Protein AF-A0A1V1ZCU8-F1 (afdb_monomer)

Solvent-accessible surface area (backbone atoms only — not comparable to full-atom values): 25500 Å² total; per-residue (Å²): 108,72,67,57,52,52,49,52,50,49,51,50,47,48,60,66,63,53,78,65,82,71,85,70,49,66,68,57,41,48,52,51,21,51,50,25,43,76,69,70,34,34,71,58,16,48,54,38,46,52,52,38,28,66,75,64,76,48,85,49,27,71,58,24,50,52,41,23,57,33,25,49,77,71,65,38,50,72,60,15,49,54,27,48,57,56,22,72,78,34,87,67,57,71,72,58,52,62,52,49,53,53,50,51,55,50,46,53,53,53,55,55,54,54,50,62,69,68,60,76,67,82,82,89,81,69,62,68,62,55,51,50,52,50,49,52,54,50,51,55,49,48,53,51,50,52,51,50,48,52,52,47,53,52,49,49,53,51,50,50,53,48,50,52,49,50,52,51,49,52,52,49,51,52,52,51,52,20,59,75,68,71,40,62,69,45,45,49,50,47,44,69,76,37,78,83,46,88,58,44,66,56,49,43,54,56,52,45,69,67,58,50,39,68,48,78,48,59,73,56,62,76,72,88,61,49,71,51,45,54,55,23,29,32,42,36,37,36,45,59,32,80,49,84,48,61,66,69,45,60,50,65,24,56,50,24,25,34,42,37,42,46,63,53,48,87,46,32,54,58,64,59,64,57,39,52,29,47,49,24,29,36,42,38,38,34,30,28,59,51,62,32,68,38,56,20,56,26,41,47,23,29,35,44,38,22,53,30,38,42,64,50,70,39,69,56,44,31,48,23,54,45,25,28,36,43,36,29,39,74,77,69,66,27,79,60,56,72,48,62,30,58,22,77,43,28,28,34,43,32,37,31,31,34,57,44,61,64,59,58,48,57,29,63,50,26,26,35,42,35,38,30,51,22,50,46,67,36,37,46,65,30,64,31,61,43,26,30,34,43,32,40,35,38,37,67,43,48,69,61,61,47,63,21,61,58,18,61,45,26,28,37,40,35,43,27,66,65,92,81,64,93,82,62,93,71,72,72,58,51,55,70,46,61,71,47,17,74,42,49,42,36,39,37,41,43,48,93,60,90,76,77,51,58,66,56,54,51,49,43,49,74,77,46,63,81,44,44,52,41,38,36,30,81,91,74,78,44,75,45,53,54,80,78,68,79,109

Structure (mmCIF, N/CA/C/O backbone):
data_AF-A0A1V1ZCU8-F1
#
_entry.id   AF-A0A1V1ZCU8-F1
#
loop_
_atom_site.group_PDB
_atom_site.id
_atom_site.type_symbol
_atom_site.label_atom_id
_atom_site.label_alt_id
_atom_site.label_comp_id
_atom_site.label_asym_id
_atom_site.label_entity_id
_atom_site.label_seq_id
_atom_site.pdbx_PDB_ins_code
_atom_site.Cartn_x
_atom_site.Cartn_y
_atom_site.Cartn_z
_atom_site.occupancy
_atom_site.B_iso_or_equiv
_atom_site.auth_seq_id
_atom_site.auth_comp_id
_atom_site.auth_asym_id
_atom_site.auth_atom_id
_atom_site.pdbx_PDB_model_num
ATOM 1 N N . MET A 1 1 ? 45.402 -2.023 39.734 1.00 48.25 1 MET A N 1
ATOM 2 C CA . MET A 1 1 ? 44.274 -2.849 40.241 1.00 48.25 1 MET A CA 1
ATOM 3 C C . MET A 1 1 ? 43.848 -2.516 41.673 1.00 48.25 1 MET A C 1
ATOM 5 O O . MET A 1 1 ? 42.651 -2.371 41.881 1.00 48.25 1 MET A O 1
ATOM 9 N N . LYS A 1 2 ? 44.758 -2.342 42.651 1.00 42.53 2 LYS A N 1
ATOM 10 C CA . LYS A 1 2 ? 44.372 -1.901 44.012 1.00 42.53 2 LYS A CA 1
ATOM 11 C C . LYS A 1 2 ? 43.709 -0.513 44.026 1.00 42.53 2 LYS A C 1
ATOM 13 O O . LYS A 1 2 ? 42.654 -0.372 44.618 1.00 42.53 2 LYS A O 1
ATOM 18 N N . THR A 1 3 ? 44.233 0.451 43.271 1.00 46.66 3 THR A N 1
ATOM 19 C CA . THR A 1 3 ? 43.673 1.812 43.137 1.00 46.66 3 THR A CA 1
ATOM 20 C C . THR A 1 3 ? 42.283 1.858 42.496 1.00 46.66 3 THR A C 1
ATOM 22 O O . THR A 1 3 ? 41.431 2.614 42.945 1.00 46.66 3 THR A O 1
ATOM 25 N N . LEU A 1 4 ? 42.013 1.003 41.504 1.00 43.28 4 LEU A N 1
ATOM 26 C CA . LEU A 1 4 ? 40.700 0.920 40.851 1.00 43.28 4 LEU A CA 1
ATOM 27 C C . LEU A 1 4 ? 39.645 0.271 41.765 1.00 43.28 4 LEU A C 1
ATOM 29 O O . LEU A 1 4 ? 38.499 0.705 41.783 1.00 43.28 4 LEU A O 1
ATOM 33 N N . ARG A 1 5 ? 40.039 -0.720 42.582 1.00 48.47 5 ARG A N 1
ATOM 34 C CA . ARG A 1 5 ? 39.168 -1.293 43.624 1.00 48.47 5 ARG A CA 1
ATOM 35 C C . ARG A 1 5 ? 38.855 -0.281 44.723 1.00 48.47 5 ARG A C 1
ATOM 37 O O . ARG A 1 5 ? 37.707 -0.211 45.138 1.00 48.47 5 ARG A O 1
ATOM 44 N N . THR A 1 6 ? 39.824 0.529 45.149 1.00 52.66 6 THR A N 1
ATOM 45 C CA . THR A 1 6 ? 39.574 1.605 46.122 1.00 52.66 6 THR A CA 1
ATOM 46 C C . THR A 1 6 ? 38.654 2.680 45.545 1.00 52.66 6 THR A C 1
ATOM 48 O O . THR A 1 6 ? 37.779 3.159 46.254 1.00 52.66 6 THR A O 1
ATOM 51 N N . LEU A 1 7 ? 38.784 3.006 44.253 1.00 46.94 7 LEU A N 1
ATOM 52 C CA . LEU A 1 7 ? 37.910 3.963 43.571 1.00 46.94 7 LEU A CA 1
ATOM 53 C C . LEU A 1 7 ? 36.477 3.427 43.416 1.00 46.94 7 LEU A C 1
ATOM 55 O O . LEU A 1 7 ? 35.530 4.153 43.678 1.00 46.94 7 LEU A O 1
ATOM 59 N N . ILE A 1 8 ? 36.303 2.148 43.070 1.00 52.19 8 ILE A N 1
ATOM 60 C CA . ILE A 1 8 ? 34.977 1.515 42.971 1.00 52.19 8 ILE A CA 1
ATOM 61 C C . ILE A 1 8 ? 34.327 1.377 44.354 1.00 52.19 8 ILE A C 1
ATOM 63 O O . ILE A 1 8 ? 33.137 1.637 44.487 1.00 52.19 8 ILE A O 1
ATOM 67 N N . ILE A 1 9 ? 35.091 1.040 45.398 1.00 50.44 9 ILE A N 1
ATOM 68 C CA . ILE A 1 9 ? 34.584 0.991 46.779 1.00 50.44 9 ILE A CA 1
ATOM 69 C C . ILE A 1 9 ? 34.244 2.399 47.283 1.00 50.44 9 ILE A C 1
ATOM 71 O O . ILE A 1 9 ? 33.230 2.555 47.947 1.00 50.44 9 ILE A O 1
ATOM 75 N N . ALA A 1 10 ? 35.015 3.430 46.925 1.00 44.09 10 ALA A N 1
ATOM 76 C CA . ALA A 1 10 ? 34.702 4.820 47.253 1.00 44.09 10 ALA A CA 1
ATOM 77 C C . ALA A 1 10 ? 33.477 5.340 46.485 1.00 44.09 10 ALA A C 1
ATOM 79 O O . ALA A 1 10 ? 32.673 6.055 47.066 1.00 44.09 10 ALA A O 1
ATOM 80 N N . ILE A 1 11 ? 33.288 4.946 45.221 1.00 45.53 11 ILE A N 1
ATOM 81 C CA . ILE A 1 11 ? 32.103 5.289 44.420 1.00 45.53 11 ILE A CA 1
ATOM 82 C C . ILE A 1 11 ? 30.866 4.543 44.933 1.00 45.53 11 ILE A C 1
ATOM 84 O O . ILE A 1 11 ? 29.806 5.147 45.022 1.00 45.53 11 ILE A O 1
ATOM 88 N N . LEU A 1 12 ? 30.990 3.276 45.341 1.00 42.72 12 LEU A N 1
ATOM 89 C CA . LEU A 1 12 ? 29.902 2.515 45.965 1.00 42.72 12 LEU A CA 1
ATOM 90 C C . LEU A 1 12 ? 29.591 3.007 47.383 1.00 42.72 12 LEU A C 1
ATOM 92 O O . LEU A 1 12 ? 28.422 3.063 47.744 1.00 42.72 12 LEU A O 1
ATOM 96 N N . LEU A 1 13 ? 30.595 3.424 48.163 1.00 40.00 13 LEU A N 1
ATOM 97 C CA . LEU A 1 13 ? 30.401 4.101 49.449 1.00 40.00 13 LEU A CA 1
ATOM 98 C C . LEU A 1 13 ? 29.779 5.481 49.254 1.00 40.00 13 LEU A C 1
ATOM 100 O O . LEU A 1 13 ? 28.902 5.829 50.025 1.00 40.00 13 LEU A O 1
ATOM 104 N N . LEU A 1 14 ? 30.149 6.234 48.215 1.00 37.41 14 LEU A N 1
ATOM 105 C CA . LEU A 1 14 ? 29.480 7.484 47.847 1.00 37.41 14 LEU A CA 1
ATOM 106 C C . LEU A 1 14 ? 28.042 7.225 47.393 1.00 37.41 14 LEU A C 1
ATOM 108 O O . LEU A 1 14 ? 27.171 7.984 47.780 1.00 37.41 14 LEU A O 1
ATOM 112 N N . PHE A 1 15 ? 27.758 6.134 46.675 1.00 39.09 15 PHE A N 1
ATOM 113 C CA . PHE A 1 15 ? 26.392 5.739 46.303 1.00 39.09 15 PHE A CA 1
ATOM 114 C C . PHE A 1 15 ? 25.562 5.283 47.519 1.00 39.09 15 PHE A C 1
ATOM 116 O O . PHE A 1 15 ? 24.373 5.579 47.593 1.00 39.09 15 PHE A O 1
ATOM 123 N N . PHE A 1 16 ? 26.187 4.626 48.504 1.00 40.19 16 PHE A N 1
ATOM 124 C CA . PHE A 1 16 ? 25.551 4.222 49.766 1.00 40.19 16 PHE A CA 1
ATOM 125 C C . PHE A 1 16 ? 25.439 5.362 50.794 1.00 40.19 16 PHE A C 1
ATOM 127 O O . PHE A 1 16 ? 24.526 5.342 51.616 1.00 40.19 16 PHE A O 1
ATOM 134 N N . LEU A 1 17 ? 26.323 6.365 50.746 1.00 34.78 17 LEU A N 1
ATOM 135 C CA . LEU A 1 17 ? 26.289 7.568 51.589 1.00 34.78 17 LEU A CA 1
ATOM 136 C C . LEU A 1 17 ? 25.417 8.686 50.983 1.00 34.78 17 LEU A C 1
ATOM 138 O O . LEU A 1 17 ? 24.950 9.537 51.736 1.00 34.78 17 LEU A O 1
ATOM 142 N N . ASN A 1 18 ? 25.116 8.655 49.674 1.00 32.53 18 ASN A N 1
ATOM 143 C CA . ASN A 1 18 ? 24.178 9.578 49.004 1.00 32.53 18 ASN A CA 1
ATOM 144 C C . ASN A 1 18 ? 22.698 9.159 49.062 1.00 32.53 18 ASN A C 1
ATOM 146 O O . ASN A 1 18 ? 21.866 9.758 48.384 1.00 32.53 18 ASN A O 1
ATOM 150 N N . THR A 1 19 ? 22.308 8.194 49.900 1.00 35.16 19 THR A N 1
ATOM 151 C CA . THR A 1 19 ? 20.876 7.942 50.173 1.00 35.16 19 THR A CA 1
ATOM 152 C C . THR A 1 19 ? 20.250 8.973 51.125 1.00 35.16 19 THR A C 1
ATOM 154 O O . THR A 1 19 ? 19.082 8.855 51.493 1.00 35.16 19 THR A O 1
ATOM 157 N N . LYS A 1 20 ? 20.978 10.038 51.484 1.00 42.84 20 LYS A N 1
ATOM 158 C CA . LYS A 1 20 ? 20.415 11.261 52.065 1.00 42.84 20 LYS A CA 1
ATOM 159 C C . LYS A 1 20 ? 20.571 12.420 51.083 1.00 42.84 20 LYS A C 1
ATOM 161 O O . LYS A 1 20 ? 21.692 12.748 50.721 1.00 42.84 20 LYS A O 1
ATOM 166 N N . LEU A 1 21 ? 19.437 13.069 50.790 1.00 39.59 21 LEU A N 1
ATOM 167 C CA . LEU A 1 21 ? 19.237 14.318 50.028 1.00 39.59 21 LEU A CA 1
ATOM 168 C C . LEU A 1 21 ? 18.747 14.164 48.577 1.00 39.59 21 LEU A C 1
ATOM 170 O O . LEU A 1 21 ? 19.238 14.812 47.663 1.00 39.59 21 LEU A O 1
ATOM 174 N N . TYR A 1 22 ? 17.651 13.427 48.401 1.00 36.22 22 TYR A N 1
ATOM 175 C CA . TYR A 1 22 ? 16.497 14.015 47.714 1.00 36.22 22 TYR A CA 1
ATOM 176 C C . TYR A 1 22 ? 15.394 14.200 48.765 1.00 36.22 22 TYR A C 1
ATOM 178 O O . TYR A 1 22 ? 15.212 13.294 49.585 1.00 36.22 22 TYR A O 1
ATOM 186 N N . PRO A 1 23 ? 14.693 15.349 48.828 1.00 48.69 23 PRO A N 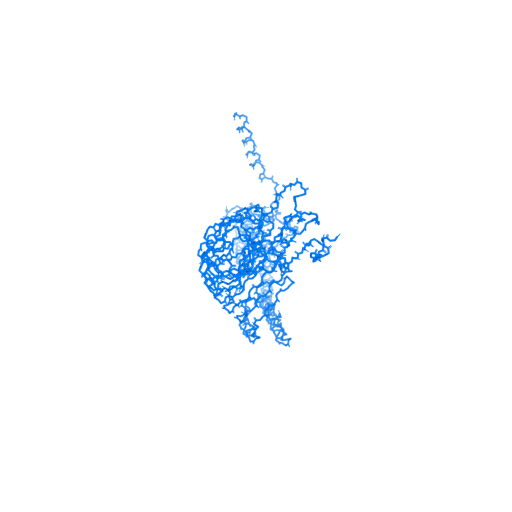1
ATOM 187 C CA . PRO A 1 23 ? 13.541 15.472 49.711 1.00 48.69 23 PRO A CA 1
ATOM 188 C C . PRO A 1 23 ? 12.511 14.430 49.270 1.00 48.69 23 PRO A C 1
ATOM 190 O O . PRO A 1 23 ? 11.980 14.519 48.164 1.00 48.69 23 PRO A O 1
ATOM 193 N N . GLN A 1 24 ? 12.279 13.414 50.107 1.00 56.34 24 GLN A N 1
ATOM 194 C CA . GLN A 1 24 ? 11.232 12.428 49.855 1.00 56.34 24 GLN A CA 1
ATOM 195 C C . GLN A 1 24 ? 9.912 13.175 49.666 1.00 56.34 24 GLN A C 1
ATOM 197 O O . GLN A 1 24 ? 9.559 14.050 50.465 1.00 56.34 24 GLN A O 1
ATOM 202 N N . SER A 1 25 ? 9.191 12.850 48.598 1.00 69.69 25 SER A N 1
ATOM 203 C CA . SER A 1 25 ? 7.888 13.457 48.351 1.00 69.69 25 SER A CA 1
ATOM 204 C C . SER A 1 25 ? 6.936 13.145 49.521 1.00 69.69 25 SER A C 1
ATOM 206 O O . SER A 1 25 ? 7.054 12.084 50.145 1.00 69.69 25 SER A O 1
ATOM 208 N N . PRO A 1 26 ? 5.939 14.003 49.821 1.00 66.94 26 PRO A N 1
ATOM 209 C CA . PRO A 1 26 ? 4.939 13.722 50.859 1.00 66.94 26 PRO A CA 1
ATOM 210 C C . PRO A 1 26 ? 4.273 12.342 50.720 1.00 66.94 26 PRO A C 1
ATOM 212 O O . PRO A 1 26 ? 3.894 11.726 51.714 1.00 66.94 26 PRO A O 1
ATOM 215 N N . LYS A 1 27 ? 4.177 11.828 49.487 1.00 67.25 27 LYS A N 1
ATOM 216 C CA . LYS A 1 27 ? 3.650 10.497 49.172 1.00 67.25 27 LYS A CA 1
ATOM 217 C C . LYS A 1 27 ? 4.596 9.365 49.600 1.00 67.25 27 LYS A C 1
ATOM 219 O O . LYS A 1 27 ? 4.138 8.387 50.179 1.00 67.25 27 LYS A O 1
ATOM 224 N N . GLU A 1 28 ? 5.897 9.488 49.347 1.00 68.81 28 GLU A N 1
ATOM 225 C CA . GLU A 1 28 ? 6.904 8.492 49.757 1.00 68.81 28 GLU A CA 1
ATOM 226 C C . GLU A 1 28 ? 7.077 8.449 51.279 1.00 68.81 28 GLU A C 1
ATOM 228 O O . GLU A 1 28 ? 7.141 7.372 51.878 1.00 68.81 28 GLU A O 1
ATOM 233 N N . LEU A 1 29 ? 7.054 9.620 51.922 1.00 70.19 29 LEU A N 1
ATOM 234 C CA . LEU A 1 29 ? 7.039 9.722 53.380 1.00 70.19 29 LEU A CA 1
ATOM 235 C C . LEU A 1 29 ? 5.791 9.059 53.976 1.00 70.19 29 LEU A C 1
ATOM 237 O O . LEU A 1 29 ? 5.882 8.410 55.016 1.00 70.19 29 LEU A O 1
ATOM 241 N N . PHE A 1 30 ? 4.633 9.168 53.319 1.00 74.31 30 PHE A N 1
ATOM 242 C CA . PHE A 1 30 ? 3.410 8.515 53.787 1.00 74.31 30 PHE A CA 1
ATOM 243 C C . PHE A 1 30 ? 3.493 6.981 53.725 1.00 74.31 30 PHE A C 1
ATOM 245 O O . PHE A 1 30 ? 3.078 6.302 54.670 1.00 74.31 30 PHE A O 1
ATOM 252 N N . TYR A 1 31 ? 4.078 6.418 52.661 1.00 73.25 31 TYR A N 1
ATOM 253 C CA . TYR A 1 31 ? 4.351 4.977 52.606 1.00 73.25 31 TYR A CA 1
ATOM 254 C C . TYR A 1 31 ? 5.304 4.544 53.722 1.00 73.25 31 TYR A C 1
ATOM 256 O O . TYR A 1 31 ? 5.030 3.561 54.407 1.00 73.25 31 TYR A O 1
ATOM 264 N N . THR A 1 32 ? 6.349 5.334 53.974 1.00 80.62 32 THR A N 1
ATOM 265 C CA . THR A 1 32 ? 7.311 5.091 55.059 1.00 80.62 32 THR A CA 1
ATOM 266 C C . THR A 1 32 ? 6.625 5.120 56.431 1.00 80.62 32 THR A C 1
ATOM 268 O O . THR A 1 32 ? 6.824 4.228 57.253 1.00 80.62 32 THR A O 1
ATOM 271 N N . ALA A 1 33 ? 5.746 6.096 56.681 1.00 77.50 33 ALA A N 1
ATOM 272 C CA . ALA A 1 33 ? 4.966 6.181 57.918 1.00 77.50 33 ALA A CA 1
ATOM 273 C C . ALA A 1 33 ? 4.035 4.969 58.107 1.00 77.50 33 ALA A C 1
ATOM 275 O O . ALA A 1 33 ? 3.911 4.436 59.211 1.00 77.50 33 ALA A O 1
ATOM 276 N N . THR A 1 34 ? 3.415 4.498 57.023 1.00 76.69 34 THR A N 1
ATOM 277 C CA . THR A 1 34 ? 2.550 3.310 57.043 1.00 76.69 34 THR A CA 1
ATOM 278 C C . THR A 1 34 ? 3.357 2.039 57.321 1.00 76.69 34 THR A C 1
ATOM 280 O O . THR A 1 34 ? 2.929 1.196 58.107 1.00 76.69 34 THR A O 1
ATOM 283 N N . GLU A 1 35 ? 4.552 1.920 56.743 1.00 83.38 35 GLU A N 1
ATOM 284 C CA . GLU A 1 35 ? 5.478 0.818 57.006 1.00 83.38 35 GLU A CA 1
ATOM 285 C C . GLU A 1 35 ? 5.962 0.821 58.466 1.00 83.38 35 GLU A C 1
ATOM 287 O O . GLU A 1 35 ? 6.034 -0.232 59.104 1.00 83.38 35 GLU A O 1
ATOM 292 N N . HIS A 1 36 ? 6.258 1.994 59.037 1.00 87.88 36 HIS A N 1
ATOM 293 C CA . HIS A 1 36 ? 6.559 2.122 60.464 1.00 87.88 36 HIS A CA 1
ATOM 294 C C . HIS A 1 36 ? 5.403 1.606 61.329 1.00 87.88 36 HIS A C 1
ATOM 296 O O . HIS A 1 36 ? 5.640 0.810 62.239 1.00 87.88 36 HIS A O 1
ATOM 302 N N . TYR A 1 37 ? 4.162 1.995 61.016 1.00 87.00 37 TYR A N 1
ATOM 303 C CA . TYR A 1 37 ? 2.971 1.522 61.724 1.00 87.00 37 TYR A CA 1
ATOM 304 C C . TYR A 1 37 ? 2.803 -0.003 61.627 1.00 87.00 37 TYR A C 1
ATOM 306 O O . TYR A 1 37 ? 2.648 -0.666 62.651 1.00 87.00 37 TYR A O 1
ATOM 314 N N . 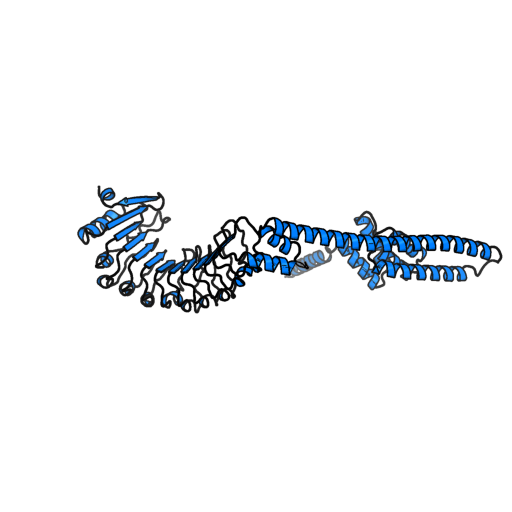GLN A 1 38 ? 2.911 -0.581 60.427 1.00 84.56 38 GLN A N 1
ATOM 315 C CA . GLN A 1 38 ? 2.803 -2.034 60.214 1.00 84.56 38 GLN A CA 1
ATOM 316 C C . GLN A 1 38 ? 3.875 -2.822 60.981 1.00 84.56 38 GLN A C 1
ATOM 318 O O . GLN A 1 38 ? 3.603 -3.899 61.507 1.00 84.56 38 GLN A O 1
ATOM 323 N N . ASN A 1 39 ? 5.074 -2.253 61.110 1.00 87.50 39 ASN A N 1
ATOM 324 C CA . ASN A 1 39 ? 6.177 -2.823 61.882 1.00 87.50 39 ASN A CA 1
ATOM 325 C C . ASN A 1 39 ? 6.119 -2.490 63.386 1.00 87.50 39 ASN A C 1
ATOM 327 O O . ASN A 1 39 ? 7.114 -2.670 64.088 1.00 87.50 39 ASN A O 1
ATOM 331 N N . LYS A 1 40 ? 4.985 -1.981 63.891 1.00 90.62 40 LYS A N 1
ATOM 332 C CA . LYS A 1 40 ? 4.772 -1.584 65.297 1.00 90.62 40 LYS A CA 1
ATOM 333 C C . LYS A 1 40 ? 5.744 -0.511 65.812 1.00 90.62 40 LYS A C 1
ATOM 335 O O . LYS A 1 40 ? 5.931 -0.348 67.016 1.00 90.62 40 LYS A O 1
ATOM 340 N N . ARG A 1 41 ? 6.357 0.260 64.909 1.00 92.94 41 ARG A N 1
ATOM 341 C CA . ARG A 1 41 ? 7.225 1.409 65.213 1.00 92.94 41 ARG A CA 1
ATOM 342 C C . ARG A 1 41 ? 6.398 2.697 65.245 1.00 92.94 41 ARG A C 1
ATOM 344 O O . ARG A 1 41 ? 6.593 3.601 64.437 1.00 92.94 41 ARG A O 1
ATOM 351 N N . TYR A 1 42 ? 5.446 2.777 66.171 1.00 90.75 42 TYR A N 1
ATOM 352 C CA . TYR A 1 42 ? 4.425 3.835 66.193 1.00 90.75 42 TYR A CA 1
ATOM 353 C C . TYR A 1 42 ? 4.995 5.248 66.404 1.00 90.75 42 TYR A C 1
ATOM 355 O O . TYR A 1 42 ? 4.572 6.187 65.734 1.00 90.75 42 TYR A O 1
ATOM 363 N N . ASN A 1 43 ? 6.009 5.397 67.262 1.00 92.56 43 ASN A N 1
ATOM 364 C CA . ASN A 1 43 ? 6.693 6.679 67.469 1.00 92.56 43 ASN A CA 1
ATOM 365 C C . ASN A 1 43 ? 7.432 7.164 66.213 1.00 92.56 43 ASN A C 1
ATOM 367 O O . ASN A 1 43 ? 7.454 8.364 65.937 1.00 92.56 43 ASN A O 1
ATOM 371 N N . ASP A 1 44 ? 8.011 6.245 65.436 1.00 87.38 44 ASP A N 1
ATOM 372 C CA . ASP A 1 44 ? 8.659 6.590 64.169 1.00 87.38 44 ASP A CA 1
ATOM 373 C C . ASP A 1 44 ? 7.607 6.998 63.131 1.00 87.38 44 ASP A C 1
ATOM 375 O O . ASP A 1 44 ? 7.768 8.024 62.480 1.00 87.38 44 ASP A O 1
ATOM 379 N N . ALA A 1 45 ? 6.481 6.275 63.054 1.00 85.62 45 ALA A N 1
ATOM 380 C CA . ALA A 1 45 ? 5.361 6.630 62.183 1.00 85.62 45 ALA A CA 1
ATOM 381 C C . ALA A 1 45 ? 4.834 8.048 62.470 1.00 85.62 45 ALA A C 1
ATOM 383 O O . ALA A 1 45 ? 4.657 8.834 61.540 1.00 85.62 45 ALA A O 1
ATOM 384 N N . ILE A 1 46 ? 4.642 8.407 63.746 1.00 92.88 46 ILE A N 1
ATOM 385 C CA . ILE A 1 46 ? 4.192 9.747 64.161 1.00 92.88 46 ILE A CA 1
ATOM 386 C C . ILE A 1 46 ? 5.218 10.824 63.774 1.00 92.88 46 ILE A C 1
ATOM 388 O O . ILE A 1 46 ? 4.835 11.863 63.236 1.00 92.88 46 ILE A O 1
ATOM 392 N N . LYS A 1 47 ? 6.521 10.584 63.981 1.00 93.12 47 LYS A N 1
ATOM 393 C CA . LYS A 1 47 ? 7.587 11.521 63.567 1.00 93.12 47 LYS A CA 1
ATOM 394 C C . LYS A 1 47 ? 7.615 11.729 62.053 1.00 93.12 47 LYS A C 1
ATOM 396 O O . LYS A 1 47 ? 7.782 12.858 61.585 1.00 93.12 47 LYS A O 1
ATOM 401 N N . THR A 1 48 ? 7.428 10.660 61.282 1.00 83.81 48 THR A N 1
ATOM 402 C CA . THR A 1 48 ? 7.339 10.747 59.823 1.00 83.81 48 THR A CA 1
ATOM 403 C C . THR A 1 48 ? 6.093 11.525 59.400 1.00 83.81 48 THR A C 1
ATOM 405 O O . THR A 1 48 ? 6.203 12.397 58.544 1.00 83.81 48 THR A O 1
ATOM 408 N N . VAL A 1 49 ? 4.937 11.313 60.043 1.00 85.31 49 VAL A N 1
ATOM 409 C CA . VAL A 1 49 ? 3.722 12.115 59.797 1.00 85.31 49 VAL A CA 1
ATOM 410 C C . VAL A 1 49 ? 3.949 13.597 60.100 1.00 85.31 49 VAL A C 1
ATOM 412 O O . VAL A 1 49 ? 3.623 14.429 59.259 1.00 85.31 49 VAL A O 1
ATOM 415 N N . ALA A 1 50 ? 4.585 13.945 61.221 1.00 88.19 50 ALA A N 1
ATOM 416 C CA . ALA A 1 50 ? 4.908 15.339 61.544 1.00 88.19 50 ALA A CA 1
ATOM 417 C C . ALA A 1 50 ? 5.836 15.986 60.496 1.00 88.19 50 ALA A C 1
ATOM 419 O O . ALA A 1 50 ? 5.696 17.163 60.165 1.00 88.19 50 ALA A O 1
ATOM 420 N N . THR A 1 51 ? 6.749 15.200 59.913 1.00 84.94 51 THR A N 1
ATOM 421 C CA . THR A 1 51 ? 7.606 15.647 58.803 1.00 84.94 51 THR A CA 1
ATOM 422 C C . THR A 1 51 ? 6.779 15.924 57.539 1.00 84.94 51 THR A C 1
ATOM 424 O O . THR A 1 51 ? 7.003 16.924 56.860 1.00 84.94 51 THR A O 1
ATOM 427 N N . ILE A 1 52 ? 5.777 15.088 57.241 1.00 76.75 52 ILE A N 1
ATOM 428 C CA . ILE A 1 52 ? 4.839 15.308 56.126 1.00 76.75 52 ILE A CA 1
ATOM 429 C C . ILE A 1 52 ? 4.013 16.578 56.352 1.00 76.75 52 ILE A C 1
ATOM 431 O O . ILE A 1 52 ? 3.873 17.382 55.434 1.00 76.75 52 ILE A O 1
ATOM 435 N N . GLU A 1 53 ? 3.485 16.779 57.558 1.00 83.75 53 GLU A N 1
ATOM 436 C CA . GLU A 1 53 ? 2.690 17.963 57.909 1.00 83.75 53 GLU A CA 1
ATOM 437 C C . GLU A 1 53 ? 3.521 19.246 57.803 1.00 83.75 53 GLU A C 1
ATOM 439 O O . GLU A 1 53 ? 3.047 20.230 57.239 1.00 83.75 53 GLU A O 1
ATOM 444 N N . SER A 1 54 ? 4.785 19.214 58.243 1.00 81.44 54 SER A N 1
ATOM 445 C CA . SER A 1 54 ? 5.728 20.323 58.063 1.00 81.44 54 SER A CA 1
ATOM 446 C C . SER A 1 54 ? 5.988 20.628 56.585 1.00 81.44 54 SER A C 1
ATOM 448 O O . SER A 1 54 ? 6.108 21.795 56.221 1.00 81.44 54 SER A O 1
ATOM 450 N N . ASN A 1 55 ? 6.053 19.604 55.726 1.00 76.88 55 ASN A N 1
ATOM 451 C CA . ASN A 1 55 ? 6.241 19.785 54.284 1.00 76.88 55 ASN A CA 1
ATOM 452 C C . ASN A 1 55 ? 4.979 20.319 53.585 1.00 76.88 55 ASN A C 1
ATOM 454 O O . ASN A 1 55 ? 5.083 21.021 52.581 1.00 76.88 55 ASN A O 1
ATOM 458 N N . LEU A 1 56 ? 3.788 19.977 54.086 1.00 70.06 56 LEU A N 1
ATOM 459 C CA . LEU A 1 56 ? 2.501 20.385 53.510 1.00 70.06 56 LEU A CA 1
ATOM 460 C C . LEU A 1 56 ? 1.946 21.690 54.105 1.00 70.06 56 LEU A C 1
ATOM 462 O O . LEU A 1 56 ? 1.009 22.256 53.541 1.00 70.06 56 LEU A O 1
ATOM 466 N N . GLY A 1 57 ? 2.466 22.140 55.250 1.00 73.50 57 GLY A N 1
ATOM 467 C CA . GLY A 1 57 ? 1.965 23.291 56.009 1.00 73.50 57 GLY A CA 1
ATOM 468 C C . GLY A 1 57 ? 0.593 23.078 56.667 1.00 73.50 57 GLY A C 1
ATOM 469 O O . GLY A 1 57 ? 0.024 24.022 57.209 1.00 73.50 57 GLY A O 1
ATOM 470 N N . ARG A 1 58 ? 0.033 21.864 56.596 1.00 72.00 58 ARG A N 1
ATOM 471 C CA . ARG A 1 58 ? -1.277 21.489 57.154 1.00 72.00 58 ARG A CA 1
ATOM 472 C C . ARG A 1 58 ? -1.406 19.972 57.305 1.00 72.00 58 ARG A C 1
ATOM 474 O O . ARG A 1 58 ? -0.689 19.226 56.636 1.00 72.00 58 ARG A O 1
ATOM 481 N N . SER A 1 59 ? -2.377 19.530 58.106 1.00 83.19 59 SER A N 1
ATOM 482 C CA . SER A 1 59 ? -2.785 18.121 58.172 1.00 83.19 59 SER A CA 1
ATOM 483 C C . SER A 1 59 ? -3.939 17.799 57.208 1.00 83.19 59 SER A C 1
ATOM 485 O O . SER A 1 59 ? -4.400 18.653 56.445 1.00 83.19 59 SER A O 1
ATOM 487 N N . ASN A 1 60 ? -4.366 16.536 57.193 1.00 76.94 60 ASN A N 1
ATOM 488 C CA . ASN A 1 60 ? -5.535 16.045 56.466 1.00 76.94 60 ASN A CA 1
ATOM 489 C C . ASN A 1 60 ? -6.076 14.748 57.097 1.00 76.94 60 ASN A C 1
ATOM 491 O O . ASN A 1 60 ? -5.423 14.133 57.940 1.00 76.94 60 ASN A O 1
ATOM 495 N N . ALA A 1 61 ? -7.237 14.287 56.617 1.00 70.00 61 ALA A N 1
ATOM 496 C CA . ALA A 1 61 ? -7.900 13.075 57.105 1.00 70.00 61 ALA A CA 1
ATOM 497 C C . ALA A 1 61 ? -6.998 11.827 57.116 1.00 70.00 61 ALA A C 1
ATOM 499 O O . ALA A 1 61 ? -7.079 11.010 58.023 1.00 70.00 61 ALA A O 1
ATOM 500 N N . VAL A 1 62 ? -6.126 11.653 56.124 1.00 76.88 62 VAL A N 1
ATOM 501 C CA . VAL A 1 62 ? -5.292 10.448 56.014 1.00 76.88 62 VAL A CA 1
ATOM 502 C C . VAL A 1 62 ? -4.172 10.447 57.059 1.00 76.88 62 VAL A C 1
ATOM 504 O O . VAL A 1 62 ? -3.861 9.405 57.637 1.00 76.88 62 VAL A O 1
ATOM 507 N N . LEU A 1 63 ? -3.595 11.618 57.333 1.00 83.25 63 LEU A N 1
ATOM 508 C CA . LEU A 1 63 ? -2.546 11.786 58.338 1.00 83.25 63 LEU A CA 1
ATOM 509 C C . LEU A 1 63 ? -3.107 11.673 59.759 1.00 83.25 63 LEU A C 1
ATOM 511 O O . LEU A 1 63 ? -2.538 10.954 60.580 1.00 83.25 63 LEU A O 1
ATOM 515 N N . GLU A 1 64 ? -4.249 12.310 60.035 1.00 86.94 64 GLU A N 1
ATOM 516 C CA . GLU A 1 64 ? -4.922 12.196 61.334 1.00 86.94 64 GLU A CA 1
ATOM 517 C C . GLU A 1 64 ? -5.389 10.763 61.615 1.00 86.94 64 GLU A C 1
ATOM 519 O O . GLU A 1 64 ? -5.169 10.253 62.710 1.00 86.94 64 GLU A O 1
ATOM 524 N N . TYR A 1 65 ? -5.926 10.064 60.609 1.00 83.38 65 TYR A N 1
ATOM 525 C CA . TYR A 1 65 ? -6.306 8.652 60.718 1.00 83.38 65 TYR A CA 1
ATOM 526 C C . TYR A 1 65 ? -5.133 7.769 61.164 1.00 83.38 65 TYR A C 1
ATOM 528 O O . TYR A 1 65 ? -5.282 6.936 62.059 1.00 83.38 65 TYR A O 1
ATOM 536 N N . LEU A 1 66 ? -3.943 7.961 60.581 1.00 82.69 66 LEU A N 1
ATOM 537 C CA . LEU A 1 66 ? -2.763 7.192 60.974 1.00 82.69 66 LEU A CA 1
ATOM 538 C C . LEU A 1 66 ? -2.300 7.558 62.393 1.00 82.69 66 LEU A C 1
ATOM 540 O O . LEU A 1 66 ? -1.947 6.665 63.163 1.00 82.69 66 LEU A O 1
ATOM 544 N N . LYS A 1 67 ? -2.358 8.844 62.771 1.00 91.62 67 LYS A N 1
ATOM 545 C CA . LYS A 1 67 ? -2.026 9.300 64.131 1.00 91.62 67 LYS A CA 1
ATOM 546 C C . LYS A 1 67 ? -2.950 8.698 65.186 1.00 91.62 67 LYS A C 1
ATOM 548 O O . LYS A 1 67 ? -2.440 8.210 66.190 1.00 91.62 67 LYS A O 1
ATOM 553 N N . VAL A 1 68 ? -4.265 8.642 64.948 1.00 88.88 68 VAL A N 1
ATOM 554 C CA . VAL A 1 68 ? -5.216 7.983 65.867 1.00 88.88 68 VAL A CA 1
ATOM 555 C C . VAL A 1 68 ? -4.797 6.540 66.128 1.00 88.88 68 VAL A C 1
ATOM 557 O O . VAL A 1 68 ? -4.684 6.129 67.282 1.00 88.88 68 VAL A O 1
ATOM 560 N N . LYS A 1 69 ? -4.503 5.784 65.064 1.00 92.88 69 LYS A N 1
ATOM 561 C CA . LYS A 1 69 ? -4.101 4.376 65.174 1.00 92.88 69 LYS A CA 1
ATOM 562 C C . LYS A 1 69 ? -2.780 4.219 65.929 1.00 92.88 69 LYS A C 1
ATOM 564 O O . LYS A 1 69 ? -2.684 3.353 66.791 1.00 92.88 69 LYS A O 1
ATOM 569 N N . CYS A 1 70 ? -1.783 5.060 65.652 1.00 91.62 70 CYS A N 1
ATOM 570 C CA . CYS A 1 70 ? -0.502 5.037 66.362 1.00 91.62 70 CYS A CA 1
ATOM 571 C C . CYS A 1 70 ? -0.650 5.378 67.853 1.00 91.62 70 CYS A C 1
ATOM 573 O O . CYS A 1 70 ? -0.153 4.638 68.698 1.00 91.62 70 CYS A O 1
ATOM 575 N N . TYR A 1 71 ? -1.334 6.477 68.187 1.00 93.81 71 TYR A N 1
ATOM 576 C CA . TYR A 1 71 ? -1.507 6.908 69.577 1.00 93.81 71 TYR A CA 1
ATOM 577 C C . TYR A 1 71 ? -2.334 5.918 70.393 1.00 93.81 71 TYR A C 1
ATOM 579 O O . TYR A 1 71 ? -2.039 5.693 71.565 1.00 93.81 71 TYR A O 1
ATOM 587 N N . PHE A 1 72 ? -3.334 5.289 69.773 1.00 91.06 72 PHE A N 1
ATOM 588 C CA . PHE A 1 72 ? -4.121 4.249 70.422 1.00 91.06 72 PHE A CA 1
ATOM 589 C C . PHE A 1 72 ? -3.255 3.047 70.827 1.00 91.06 72 PHE A C 1
ATOM 591 O O . PHE A 1 72 ? -3.310 2.606 71.972 1.00 91.06 72 PHE A O 1
ATOM 598 N N . GLU A 1 73 ? -2.402 2.560 69.923 1.00 92.06 73 GLU A N 1
ATOM 599 C CA . GLU A 1 73 ? -1.483 1.447 70.198 1.00 92.06 73 GLU A CA 1
ATOM 600 C C . GLU A 1 73 ? -0.421 1.797 71.256 1.00 92.06 73 GLU A C 1
ATOM 602 O O . GLU A 1 73 ? -0.004 0.943 72.039 1.00 92.06 73 GLU A O 1
ATOM 607 N N . LEU A 1 74 ? -0.018 3.070 71.323 1.00 91.00 74 LEU A N 1
ATOM 608 C CA . LEU A 1 74 ? 0.867 3.603 72.365 1.00 91.00 74 LEU A CA 1
ATOM 609 C C . LEU A 1 74 ? 0.159 3.841 73.711 1.00 91.00 74 LEU A C 1
ATOM 611 O O . LEU A 1 74 ? 0.823 4.179 74.688 1.00 91.00 74 LEU A O 1
ATOM 615 N N . LYS A 1 75 ? -1.167 3.650 73.783 1.00 90.19 75 LYS A N 1
ATOM 616 C CA . LYS A 1 75 ? -2.021 3.991 74.938 1.00 90.19 75 LYS A CA 1
ATOM 617 C C . LYS A 1 75 ? -2.000 5.481 75.307 1.00 90.19 75 LYS A C 1
ATOM 619 O O . LYS A 1 75 ? -2.337 5.860 76.427 1.00 90.19 75 LYS A O 1
ATOM 624 N N . GLU A 1 76 ? -1.655 6.347 74.357 1.00 89.06 76 GLU A N 1
ATOM 625 C CA . GLU A 1 76 ? -1.695 7.805 74.495 1.00 89.06 76 GLU A CA 1
ATOM 626 C C . GLU A 1 76 ? -3.096 8.331 74.142 1.00 89.06 76 GLU A C 1
ATOM 628 O O . GLU A 1 76 ? -3.305 9.046 73.161 1.00 89.06 76 GLU A O 1
ATOM 633 N N . PHE A 1 77 ? -4.097 7.949 74.937 1.00 85.50 77 PHE A N 1
ATOM 634 C CA . PHE A 1 77 ? -5.512 8.159 74.608 1.00 85.50 77 PHE A CA 1
ATOM 635 C C . PHE A 1 77 ? -5.932 9.635 74.495 1.00 85.50 77 PHE A C 1
ATOM 637 O O . PHE A 1 77 ? -6.881 9.948 73.779 1.00 85.50 77 PHE A O 1
ATOM 644 N N . ASP A 1 78 ? -5.242 10.559 75.170 1.00 82.56 78 ASP A N 1
ATOM 645 C CA . ASP A 1 78 ? -5.474 12.004 75.017 1.00 82.56 78 ASP A CA 1
ATOM 646 C C . ASP A 1 78 ? -5.000 12.529 73.657 1.00 82.56 78 ASP A C 1
ATOM 648 O O . ASP A 1 78 ? -5.667 13.364 73.046 1.00 82.56 78 ASP A O 1
ATOM 652 N N . MET A 1 79 ? -3.877 12.015 73.153 1.00 85.75 79 MET A N 1
ATOM 653 C CA . MET A 1 79 ? -3.355 12.371 71.832 1.00 85.75 79 MET A CA 1
ATOM 654 C C . MET A 1 79 ? -4.172 11.704 70.723 1.00 85.75 79 MET A C 1
ATOM 656 O O . MET A 1 79 ? -4.486 12.347 69.722 1.00 85.75 79 MET A O 1
ATOM 660 N N . ALA A 1 80 ? -4.604 10.457 70.941 1.00 85.25 80 ALA A N 1
ATOM 661 C CA . ALA A 1 80 ? -5.512 9.755 70.039 1.00 85.25 80 ALA A CA 1
ATOM 662 C C . ALA A 1 80 ? -6.851 10.497 69.890 1.00 85.25 80 ALA A C 1
ATOM 664 O O . ALA A 1 80 ? -7.324 10.667 68.772 1.00 85.25 80 ALA A O 1
ATOM 665 N N . GLU A 1 81 ? -7.436 10.994 70.987 1.00 81.38 81 GLU A N 1
ATOM 666 C CA . GLU A 1 81 ? -8.686 11.766 70.947 1.00 81.38 81 GLU A CA 1
ATOM 667 C C . GLU A 1 81 ? -8.525 13.101 70.207 1.00 81.38 81 GLU A C 1
ATOM 669 O O . GLU A 1 81 ? -9.372 13.445 69.386 1.00 81.38 81 GLU A O 1
ATOM 674 N N . LYS A 1 82 ? -7.425 13.832 70.432 1.00 85.94 82 LYS A N 1
ATOM 675 C CA . LYS A 1 82 ? -7.148 15.082 69.702 1.00 85.94 82 LYS A CA 1
ATOM 676 C C . LYS A 1 82 ? -7.029 14.853 68.196 1.00 85.94 82 LYS A C 1
ATOM 678 O O . LYS A 1 82 ? -7.643 15.580 67.420 1.00 85.94 82 LYS A O 1
ATOM 683 N N . SER A 1 83 ? -6.283 13.828 67.782 1.00 85.00 83 SER A N 1
ATOM 684 C CA . SER A 1 83 ? -6.181 13.467 66.363 1.00 85.00 83 SER A CA 1
ATOM 685 C C . SER A 1 83 ? -7.503 12.963 65.789 1.00 85.00 83 SER A C 1
ATOM 687 O O . SER A 1 83 ? -7.816 13.230 64.634 1.00 85.00 83 SER A O 1
ATOM 689 N N . LEU A 1 84 ? -8.324 12.289 66.594 1.00 76.38 84 LEU A N 1
ATOM 690 C CA . LEU A 1 84 ? -9.647 11.833 66.181 1.00 76.38 84 LEU A CA 1
ATOM 691 C C . LEU A 1 84 ? -10.607 13.011 65.960 1.00 76.38 84 LEU A C 1
ATOM 693 O O . LEU A 1 84 ? -11.343 13.019 64.978 1.00 76.38 84 LEU A O 1
ATOM 697 N N . GLN A 1 85 ? -10.577 14.027 66.826 1.00 72.81 85 GLN A N 1
ATOM 698 C CA . GLN A 1 85 ? -11.341 15.263 66.632 1.00 72.81 85 GLN A CA 1
ATOM 699 C C . GLN A 1 85 ? -10.902 15.980 65.350 1.00 72.81 85 GLN A C 1
ATOM 701 O O . GLN A 1 85 ? -11.747 16.295 64.514 1.00 72.81 85 GLN A O 1
ATOM 706 N N . ALA A 1 86 ? -9.590 16.141 65.146 1.00 73.38 86 ALA A N 1
ATOM 707 C CA . ALA A 1 86 ? -9.038 16.746 63.936 1.00 73.38 86 ALA A CA 1
ATOM 708 C C . ALA A 1 86 ? -9.389 15.951 62.663 1.00 73.38 86 ALA A C 1
ATOM 710 O O . ALA A 1 86 ? -9.711 16.546 61.639 1.00 73.38 86 ALA A O 1
ATOM 711 N N . PHE A 1 87 ? -9.394 14.613 62.713 1.00 76.38 87 PHE A N 1
ATOM 712 C CA . PHE A 1 87 ? -9.792 13.754 61.590 1.00 76.38 87 PHE A CA 1
ATOM 713 C C . PHE A 1 87 ? -11.181 14.117 61.045 1.00 76.38 87 PHE A C 1
ATOM 715 O O . PHE A 1 87 ? -11.353 14.209 59.829 1.00 76.38 87 PHE A O 1
ATOM 722 N N . PHE A 1 88 ? -12.152 14.365 61.930 1.00 68.94 88 PHE A N 1
ATOM 723 C CA . PHE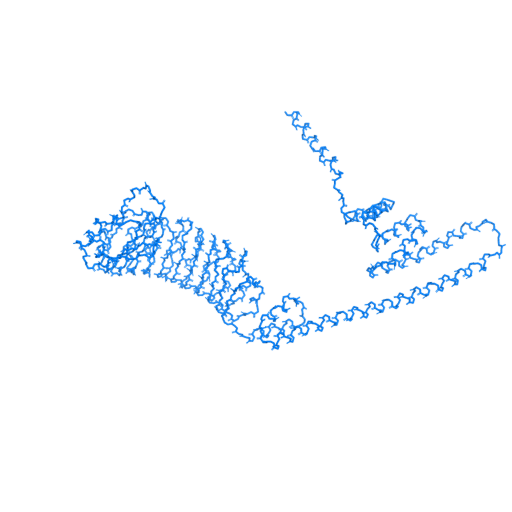 A 1 88 ? -13.533 14.676 61.546 1.00 68.94 88 PHE A CA 1
ATOM 724 C C . PHE A 1 88 ? -13.741 16.104 61.020 1.00 68.94 88 PHE A C 1
ATOM 726 O O . PHE A 1 88 ? -14.805 16.395 60.472 1.00 68.94 88 PHE A O 1
ATOM 733 N N . GLU A 1 89 ? -12.739 16.980 61.122 1.00 71.94 89 GLU A N 1
ATOM 734 C CA . GLU A 1 89 ? -12.753 18.294 60.465 1.00 71.94 89 GLU A CA 1
ATOM 735 C C . GLU A 1 89 ? -12.405 18.200 58.967 1.00 71.94 89 GLU A C 1
ATOM 737 O O . GLU A 1 89 ? -12.691 19.120 58.196 1.00 71.94 89 GLU A O 1
ATOM 742 N N . TYR A 1 90 ? -11.830 17.075 58.524 1.00 63.81 90 TYR A N 1
ATOM 743 C CA . TYR A 1 90 ? -11.434 16.841 57.137 1.00 63.81 90 TYR A CA 1
ATOM 744 C C . TYR A 1 90 ? -12.390 15.889 56.404 1.00 63.81 90 TYR A C 1
ATOM 746 O O . TYR A 1 90 ? -12.989 14.979 56.973 1.00 63.81 90 TYR A O 1
ATOM 754 N N . LYS A 1 91 ? -12.487 16.046 55.078 1.00 57.72 91 LYS A N 1
ATOM 755 C CA . LYS A 1 91 ? -13.208 15.096 54.219 1.00 57.72 91 LYS A CA 1
ATOM 756 C C . LYS A 1 91 ? -12.434 13.771 54.138 1.00 57.72 91 LYS A C 1
ATOM 758 O O . LYS A 1 91 ? -11.296 13.764 53.670 1.00 57.72 91 LYS A O 1
ATOM 763 N N . ALA A 1 92 ? -13.064 12.667 54.535 1.00 57.12 92 ALA A N 1
ATOM 764 C CA . ALA A 1 92 ? -12.487 11.321 54.539 1.00 57.12 92 ALA A CA 1
ATOM 765 C C . ALA A 1 92 ? -13.353 10.329 53.743 1.00 57.12 92 ALA A C 1
ATOM 767 O O . ALA A 1 92 ? -14.513 10.610 53.449 1.00 57.12 92 ALA A O 1
ATOM 768 N N . ALA A 1 93 ? -12.789 9.173 53.386 1.00 54.09 93 ALA A N 1
ATOM 769 C CA . ALA A 1 93 ? -13.543 8.081 52.773 1.00 54.09 93 ALA A CA 1
ATOM 770 C C . ALA A 1 93 ? -14.399 7.341 53.819 1.00 54.09 93 ALA A C 1
ATOM 772 O O . ALA A 1 93 ? -13.975 7.199 54.968 1.00 54.09 93 ALA A O 1
ATOM 773 N N . ASP A 1 94 ? -15.562 6.820 53.414 1.00 56.62 94 ASP A N 1
ATOM 774 C CA . ASP A 1 94 ? -16.544 6.203 54.324 1.00 56.62 94 ASP A CA 1
ATOM 775 C C . ASP A 1 94 ? -15.953 5.078 55.188 1.00 56.62 94 ASP A C 1
ATOM 777 O O . ASP A 1 94 ? -16.206 5.017 56.389 1.00 56.62 94 ASP A O 1
ATOM 781 N N . TYR A 1 95 ? -15.080 4.244 54.616 1.00 61.56 95 TYR A N 1
ATOM 782 C CA . TYR A 1 95 ? -14.433 3.159 55.360 1.00 61.56 95 TYR A CA 1
ATOM 783 C C . TYR A 1 95 ? -13.531 3.669 56.499 1.00 61.56 95 TYR A C 1
ATOM 785 O O . TYR A 1 95 ? -13.425 3.021 57.539 1.00 61.56 95 TYR A O 1
ATOM 793 N N . MET A 1 96 ? -12.890 4.833 56.326 1.00 61.69 96 MET A N 1
ATOM 794 C CA . MET A 1 96 ? -12.045 5.444 57.357 1.00 61.69 96 MET A CA 1
ATOM 795 C C . MET A 1 96 ? -12.907 6.007 58.483 1.00 61.69 96 MET A C 1
ATOM 797 O O . MET A 1 96 ? -12.549 5.876 59.647 1.00 61.69 96 MET A O 1
ATOM 801 N N . VAL A 1 97 ? -14.055 6.596 58.138 1.00 55.91 97 VAL A N 1
ATOM 802 C CA . VAL A 1 97 ? -15.035 7.111 59.104 1.00 55.91 97 VAL A CA 1
ATOM 803 C C . VAL A 1 97 ? -15.562 5.980 59.984 1.00 55.91 97 VAL A C 1
ATOM 805 O O . VAL A 1 97 ? -15.538 6.100 61.207 1.00 55.91 97 VAL A O 1
ATOM 808 N N . ASP A 1 98 ? -15.977 4.866 59.382 1.00 60.66 98 ASP A N 1
ATOM 809 C CA . ASP A 1 98 ? -16.527 3.727 60.123 1.00 60.66 98 ASP A CA 1
ATOM 810 C C . ASP A 1 98 ? -15.486 3.077 61.051 1.00 60.66 98 ASP A C 1
ATOM 812 O O . ASP A 1 98 ? -15.816 2.616 62.144 1.00 60.66 98 ASP A O 1
ATOM 816 N N . GLU A 1 99 ? -14.213 3.052 60.651 1.00 71.38 99 GLU A N 1
ATOM 817 C CA . GLU A 1 99 ? -13.129 2.563 61.506 1.00 71.38 99 GLU A CA 1
ATOM 818 C C . GLU A 1 99 ? -12.794 3.548 62.636 1.00 71.38 99 GLU A C 1
ATOM 820 O O . GLU A 1 99 ? -12.615 3.129 63.779 1.00 71.38 99 GLU A O 1
ATOM 825 N N . MET A 1 100 ? -12.767 4.854 62.361 1.00 81.44 100 MET A N 1
ATOM 826 C CA . MET A 1 100 ? -12.492 5.885 63.370 1.00 81.44 100 MET A CA 1
ATOM 827 C C . MET A 1 100 ? -13.583 5.974 64.440 1.00 81.44 100 MET A C 1
ATOM 829 O O . MET A 1 100 ? -13.267 6.202 65.606 1.00 81.44 100 MET A O 1
ATOM 833 N N . LEU A 1 101 ? -14.844 5.696 64.095 1.00 67.38 101 LEU A N 1
ATOM 834 C CA . LEU A 1 101 ? -15.921 5.560 65.082 1.00 67.38 101 LEU A CA 1
ATOM 835 C C . LEU A 1 101 ? -15.659 4.407 66.068 1.00 67.38 101 LEU A C 1
ATOM 837 O O . LEU A 1 101 ? -15.858 4.576 67.267 1.00 67.38 101 LEU A O 1
ATOM 841 N N . LYS A 1 102 ? -15.107 3.275 65.607 1.00 73.81 102 LYS A N 1
ATOM 842 C CA . LYS A 1 102 ? -14.712 2.171 66.505 1.00 73.81 102 LYS A CA 1
ATOM 843 C C . LYS A 1 102 ? -13.574 2.578 67.442 1.00 73.81 102 LYS A C 1
ATOM 845 O O . LYS A 1 102 ? -13.581 2.221 68.617 1.00 73.81 102 LYS A O 1
ATOM 850 N N . TYR A 1 103 ? -12.597 3.334 66.938 1.00 78.88 103 TYR A N 1
ATOM 851 C CA . TYR A 1 103 ? -11.535 3.891 67.779 1.00 78.88 103 TYR A CA 1
ATOM 852 C C . TYR A 1 103 ? -12.083 4.890 68.808 1.00 78.88 103 TYR A C 1
ATOM 854 O O . TYR A 1 103 ? -11.612 4.880 69.942 1.00 78.88 103 TYR A O 1
ATOM 862 N N . ALA A 1 104 ? -13.103 5.685 68.467 1.00 70.56 104 ALA A N 1
ATOM 863 C CA . ALA A 1 104 ? -13.779 6.583 69.407 1.00 70.56 104 ALA A CA 1
ATOM 864 C C . ALA A 1 104 ? -14.353 5.824 70.617 1.00 70.56 104 ALA A C 1
ATOM 866 O O . ALA A 1 104 ? -14.079 6.181 71.767 1.00 70.56 104 ALA A O 1
ATOM 867 N N . ASP A 1 105 ? -15.083 4.735 70.359 1.00 71.31 105 ASP A N 1
ATOM 868 C CA . ASP A 1 105 ? -15.662 3.883 71.404 1.00 71.31 105 ASP A CA 1
ATOM 869 C C . ASP A 1 105 ? -14.581 3.218 72.265 1.00 71.31 105 ASP A C 1
ATOM 871 O O . ASP A 1 105 ? -14.673 3.187 73.496 1.00 71.31 105 ASP A O 1
ATOM 875 N N . ASN A 1 106 ? -13.510 2.732 71.635 1.00 76.38 106 ASN A N 1
ATOM 876 C CA . ASN A 1 106 ? -12.407 2.091 72.345 1.00 76.38 106 ASN A CA 1
ATOM 877 C C . ASN A 1 106 ? -11.633 3.078 73.235 1.00 76.38 106 ASN A C 1
ATOM 879 O O . ASN A 1 106 ? -11.344 2.763 74.389 1.00 76.38 106 ASN A O 1
ATOM 883 N N . ILE A 1 107 ? -11.344 4.290 72.743 1.00 79.25 107 ILE A N 1
ATOM 884 C CA . ILE A 1 107 ? -10.688 5.357 73.521 1.00 79.25 107 ILE A CA 1
ATOM 885 C C . ILE A 1 107 ? -11.546 5.734 74.735 1.00 79.25 107 ILE A C 1
ATOM 887 O O . ILE A 1 107 ? -11.026 5.878 75.844 1.00 79.25 107 ILE A O 1
ATOM 891 N N . ARG A 1 108 ? -12.869 5.851 74.547 1.00 70.75 108 ARG A N 1
ATOM 892 C CA . ARG A 1 108 ? -13.827 6.131 75.626 1.00 70.75 108 ARG A CA 1
ATOM 893 C C . ARG A 1 108 ? -13.762 5.067 76.721 1.00 70.75 108 ARG A C 1
ATOM 895 O O . ARG A 1 108 ? -13.680 5.411 77.900 1.00 70.75 108 ARG A O 1
ATOM 902 N N . ASN A 1 109 ? -13.780 3.793 76.339 1.00 73.50 109 ASN A N 1
ATOM 903 C CA . ASN A 1 109 ? -13.754 2.681 77.287 1.00 73.50 109 ASN A CA 1
ATOM 904 C C . ASN A 1 109 ? -12.452 2.648 78.102 1.00 73.50 109 ASN A C 1
ATOM 906 O O . ASN A 1 109 ? -12.509 2.512 79.325 1.00 73.50 109 ASN A O 1
ATOM 910 N N . GLU A 1 110 ? -11.304 2.867 77.457 1.00 77.31 110 GLU A N 1
ATOM 911 C CA . GLU A 1 110 ? -9.989 2.868 78.115 1.00 77.31 110 GLU A CA 1
ATOM 912 C C . GLU A 1 110 ? -9.781 4.065 79.065 1.00 77.31 110 GLU A C 1
ATOM 914 O O . GLU A 1 110 ? -9.182 3.935 80.137 1.00 77.31 110 GLU A O 1
ATOM 919 N N . LYS A 1 111 ? -10.337 5.244 78.752 1.00 70.62 111 LYS A N 1
ATOM 920 C CA . LYS A 1 111 ? -10.292 6.393 79.678 1.00 70.62 111 LYS A CA 1
ATOM 921 C C . LYS A 1 111 ? -11.170 6.196 80.917 1.00 70.62 111 LYS A C 1
ATOM 923 O O . LYS A 1 111 ? -10.826 6.675 82.001 1.00 70.62 111 LYS A O 1
ATOM 928 N N . ILE A 1 112 ? -12.292 5.484 80.787 1.00 64.69 112 ILE A N 1
ATOM 929 C CA . ILE A 1 112 ? -13.187 5.162 81.910 1.00 64.69 112 ILE A CA 1
ATOM 930 C C . ILE A 1 112 ? -12.538 4.130 82.848 1.00 64.69 112 ILE A C 1
ATOM 932 O O . ILE A 1 112 ? -12.631 4.267 84.072 1.00 64.69 112 ILE A O 1
ATOM 936 N N . THR A 1 113 ? -11.856 3.118 82.306 1.00 59.84 113 THR A N 1
ATOM 937 C CA . THR A 1 113 ? -11.132 2.110 83.099 1.00 59.84 113 THR A CA 1
ATOM 938 C C . THR A 1 113 ? -9.882 2.692 83.766 1.00 59.84 113 THR A C 1
ATOM 940 O O . THR A 1 113 ? -9.665 2.421 84.947 1.00 59.84 113 THR A O 1
ATOM 943 N N . GLY A 1 114 ? -9.129 3.564 83.082 1.00 56.91 114 GLY A N 1
ATOM 944 C CA . GLY A 1 114 ? -7.955 4.259 83.632 1.00 56.91 114 GLY A CA 1
ATOM 945 C C . GLY A 1 114 ? -8.267 5.232 84.780 1.00 56.91 114 GLY A C 1
ATOM 946 O O . GLY A 1 114 ? -7.504 5.323 85.743 1.00 56.91 114 GLY A O 1
ATOM 947 N N . LYS A 1 115 ? -9.428 5.905 84.752 1.00 52.09 115 LYS A N 1
ATOM 948 C CA . LYS A 1 115 ? -9.895 6.733 85.883 1.00 52.09 115 LYS A CA 1
ATOM 949 C C . LYS A 1 115 ? -10.301 5.896 87.101 1.00 52.09 115 LYS A C 1
ATOM 951 O O . LYS A 1 115 ? -10.088 6.331 88.228 1.00 52.09 115 LYS A O 1
ATOM 956 N N . LYS A 1 116 ? -10.840 4.683 86.917 1.00 48.31 116 LYS A N 1
ATOM 957 C CA . LYS A 1 116 ? -11.188 3.784 88.040 1.00 48.31 116 LYS A CA 1
ATOM 958 C C . LYS A 1 116 ? -9.963 3.267 88.804 1.00 48.31 116 LYS A C 1
ATOM 960 O O . LYS A 1 116 ? -10.085 2.972 89.991 1.00 48.31 116 LYS A O 1
ATOM 965 N N . THR A 1 117 ? -8.803 3.153 88.158 1.00 46.06 117 THR A N 1
ATOM 966 C CA . THR A 1 117 ? -7.548 2.723 88.796 1.00 46.06 117 THR A CA 1
ATOM 967 C C . THR A 1 117 ? -6.776 3.869 89.452 1.00 46.06 117 THR A C 1
ATOM 969 O O . THR A 1 117 ? -6.127 3.623 90.465 1.00 46.06 117 THR A O 1
ATOM 972 N N . SER A 1 118 ? -6.889 5.114 88.967 1.00 43.94 118 SER A N 1
ATOM 973 C CA . SER A 1 118 ? -6.248 6.280 89.605 1.00 43.94 118 SER A CA 1
ATOM 974 C C . SER A 1 118 ? -7.030 6.855 90.797 1.00 43.94 118 SER A C 1
ATOM 976 O O . SER A 1 118 ? -6.439 7.509 91.648 1.00 43.94 118 SER A O 1
ATOM 978 N N . LEU A 1 119 ? -8.342 6.605 90.890 1.00 42.25 119 LEU A N 1
ATOM 979 C CA . LEU A 1 119 ? -9.237 7.120 91.945 1.00 42.25 119 LEU A CA 1
ATOM 980 C C . LEU A 1 119 ? -9.420 6.167 93.143 1.00 42.25 119 LEU A C 1
ATOM 982 O O . LEU A 1 119 ? -10.350 6.329 93.930 1.00 42.25 119 LEU A O 1
ATOM 986 N N . LYS A 1 120 ? -8.545 5.166 93.316 1.00 42.84 120 LYS A N 1
ATOM 987 C CA . LYS A 1 120 ? -8.567 4.302 94.511 1.00 42.84 120 LYS A CA 1
ATOM 988 C C . LYS A 1 120 ? -7.899 4.914 95.747 1.00 42.84 120 LYS A C 1
ATOM 990 O O . LYS A 1 120 ? -7.979 4.304 96.808 1.00 42.84 120 LYS A O 1
ATOM 995 N N . ASN A 1 121 ? -7.327 6.113 95.634 1.00 44.94 121 ASN A N 1
ATOM 996 C CA . ASN A 1 121 ? -6.835 6.885 96.770 1.00 44.94 121 ASN A CA 1
ATOM 997 C C . ASN A 1 121 ? -7.579 8.230 96.840 1.00 44.94 121 ASN A C 1
ATOM 999 O O . ASN A 1 121 ? -7.525 9.014 95.901 1.00 44.94 121 ASN A O 1
ATOM 1003 N N . GLU A 1 122 ? -8.238 8.441 97.983 1.00 35.38 122 GLU A N 1
ATOM 1004 C CA . GLU A 1 122 ? -8.904 9.664 98.473 1.00 35.38 122 GLU A CA 1
ATOM 1005 C C . GLU A 1 122 ? -10.392 9.899 98.106 1.00 35.38 122 GLU A C 1
ATOM 1007 O O . GLU A 1 122 ? -10.767 10.581 97.162 1.00 35.38 122 GLU A O 1
ATOM 1012 N N . GLN A 1 123 ? -11.224 9.290 98.965 1.00 39.88 123 GLN A N 1
ATOM 1013 C CA . GLN A 1 123 ? -12.517 9.697 99.551 1.00 39.88 123 GLN A CA 1
ATOM 1014 C C . GLN A 1 123 ? -13.654 10.319 98.695 1.00 39.88 123 GLN A C 1
ATOM 1016 O O . GLN A 1 123 ? -13.617 11.453 98.228 1.00 39.88 123 GLN A O 1
ATOM 1021 N N . ASN A 1 124 ? -14.757 9.550 98.673 1.00 46.38 124 ASN A N 1
ATOM 1022 C CA . ASN A 1 124 ? -16.161 9.886 98.373 1.00 46.38 124 ASN A CA 1
ATOM 1023 C C . ASN A 1 124 ? -16.612 11.183 99.078 1.00 46.38 124 ASN A C 1
ATOM 1025 O O . ASN A 1 124 ? -16.404 11.309 100.279 1.00 46.38 124 ASN A O 1
ATOM 1029 N N . THR A 1 125 ? -17.253 12.166 98.432 1.00 41.56 125 THR A N 1
ATOM 1030 C CA . THR A 1 125 ? -18.682 12.123 98.033 1.00 41.56 125 THR A CA 1
ATOM 1031 C C . THR A 1 125 ? -19.070 13.161 96.950 1.00 41.56 125 THR A C 1
ATOM 1033 O O . THR A 1 125 ? -20.255 13.357 96.696 1.00 41.56 125 THR A O 1
ATOM 1036 N N . SER A 1 126 ? -18.126 13.806 96.245 1.00 41.84 126 SER A N 1
ATOM 1037 C CA . SER A 1 126 ? -18.447 14.762 95.150 1.00 41.84 126 SER A CA 1
ATOM 1038 C C . SER A 1 126 ? -18.462 14.150 93.730 1.00 41.84 126 SER A C 1
ATOM 1040 O O . SER A 1 126 ? -18.862 14.800 92.761 1.00 41.84 126 SER A O 1
ATOM 1042 N N . LEU A 1 127 ? -18.075 12.876 93.595 1.00 41.56 127 LEU A N 1
ATOM 1043 C CA . LEU A 1 127 ? -17.810 12.197 92.315 1.00 41.56 127 LEU A CA 1
ATOM 1044 C C . LEU A 1 127 ? -19.062 11.694 91.565 1.00 41.56 127 LEU A C 1
ATOM 1046 O O . LEU A 1 127 ? -19.043 11.598 90.334 1.00 41.56 127 LEU A O 1
ATOM 1050 N N . GLU A 1 128 ? -20.172 11.409 92.249 1.00 41.19 128 GLU A N 1
ATOM 1051 C CA . GLU A 1 128 ? -21.387 10.912 91.577 1.00 41.19 128 GLU A CA 1
ATOM 1052 C C . GLU A 1 128 ? -22.170 12.015 90.858 1.00 41.19 128 GLU A C 1
ATOM 1054 O O . GLU A 1 128 ? -22.712 11.775 89.779 1.00 41.19 128 GLU A O 1
ATOM 1059 N N . LEU A 1 129 ? -22.186 13.239 91.396 1.00 38.50 129 LEU A N 1
ATOM 1060 C CA . LEU A 1 129 ? -22.879 14.364 90.764 1.00 38.50 129 LEU A CA 1
ATOM 1061 C C . LEU A 1 129 ? -22.066 14.930 89.588 1.00 38.50 129 LEU A C 1
ATOM 1063 O O . LEU A 1 129 ? -22.623 15.213 88.530 1.00 38.50 129 LEU A O 1
ATOM 1067 N N . HIS A 1 130 ? -20.738 15.018 89.732 1.00 40.72 130 HIS A N 1
ATOM 1068 C CA . HIS A 1 130 ? -19.861 15.534 88.677 1.00 40.72 130 HIS A CA 1
ATOM 1069 C C . HIS A 1 130 ? -19.738 14.564 87.488 1.00 40.72 130 HIS A C 1
ATOM 1071 O O . HIS A 1 130 ? -19.746 15.007 86.342 1.00 40.72 130 HIS A O 1
ATOM 1077 N N . SER A 1 131 ? -19.712 13.243 87.726 1.00 43.91 131 SER A N 1
ATOM 1078 C CA . SER A 1 131 ? -19.703 12.254 86.634 1.00 43.91 131 SER A CA 1
ATOM 1079 C C . SER A 1 131 ? -21.054 12.130 85.925 1.00 43.91 131 SER A C 1
ATOM 1081 O O . SER A 1 131 ? -21.070 11.942 84.712 1.00 43.91 131 SER A O 1
ATOM 1083 N N . LYS A 1 132 ? -22.188 12.300 86.625 1.00 43.06 132 LYS A N 1
ATOM 1084 C CA . LYS A 1 132 ? -23.516 12.360 85.987 1.00 43.06 132 LYS A CA 1
ATOM 1085 C C . LYS A 1 132 ? -23.685 13.612 85.125 1.00 43.06 132 LYS A C 1
ATOM 1087 O O . LYS A 1 132 ? -24.100 13.480 83.980 1.00 43.06 132 LYS A O 1
ATOM 1092 N N . ILE A 1 133 ? -23.292 14.790 85.620 1.00 45.12 133 ILE A N 1
ATOM 1093 C CA . ILE A 1 133 ? -23.378 16.049 84.858 1.00 45.12 133 ILE A CA 1
ATOM 1094 C C . ILE A 1 133 ? -22.417 16.037 83.659 1.00 45.12 133 ILE A C 1
ATOM 1096 O O . ILE A 1 133 ? -22.821 16.400 82.557 1.00 45.12 133 ILE A O 1
ATOM 1100 N N . GLN A 1 134 ? -21.175 15.563 83.821 1.00 45.59 134 GLN A N 1
ATOM 1101 C CA . GLN A 1 134 ? -20.247 15.424 82.690 1.00 45.59 134 GLN A CA 1
ATOM 1102 C C . GLN A 1 134 ? -20.730 14.389 81.666 1.00 45.59 134 GLN A C 1
ATOM 1104 O O . GLN A 1 134 ? -20.623 14.643 80.470 1.00 45.59 134 GLN A O 1
ATOM 1109 N N . ASN A 1 135 ? -21.313 13.267 82.102 1.00 44.47 135 ASN A N 1
ATOM 1110 C CA . ASN A 1 135 ? -21.884 12.277 81.188 1.00 44.47 135 ASN A CA 1
ATOM 1111 C C . ASN A 1 135 ? -23.118 12.807 80.448 1.00 44.47 135 ASN A C 1
ATOM 1113 O O . ASN A 1 135 ? -23.254 12.538 79.261 1.00 44.47 135 ASN A O 1
ATOM 1117 N N . GLU A 1 136 ? -24.004 13.572 81.090 1.00 46.66 136 GLU A N 1
ATOM 1118 C CA . GLU A 1 136 ? -25.158 14.172 80.406 1.00 46.66 136 GLU A CA 1
ATOM 1119 C C . GLU A 1 136 ? -24.749 15.259 79.408 1.00 46.66 136 GLU A C 1
ATOM 1121 O O . GLU A 1 136 ? -25.263 15.280 78.289 1.00 46.66 136 GLU A O 1
ATOM 1126 N N . VAL A 1 137 ? -23.800 16.129 79.767 1.00 50.75 137 VAL A N 1
ATOM 1127 C CA . VAL A 1 137 ? -23.276 17.162 78.858 1.00 50.75 137 VAL A CA 1
ATOM 1128 C C . VAL A 1 137 ? -22.570 16.516 77.662 1.00 50.75 137 VAL A C 1
ATOM 1130 O O . VAL A 1 137 ? -22.865 16.866 76.521 1.00 50.75 137 VAL A O 1
ATOM 1133 N N . PHE A 1 138 ? -21.726 15.509 77.901 1.00 42.25 138 PHE A N 1
ATOM 1134 C CA . PHE A 1 138 ? -21.007 14.783 76.852 1.00 42.25 138 PHE A CA 1
ATOM 1135 C C . PHE A 1 138 ? -21.942 13.950 75.959 1.00 42.25 138 PHE A C 1
ATOM 1137 O O . PHE A 1 138 ? -21.814 13.974 74.738 1.00 42.25 138 PHE A O 1
ATOM 1144 N N . ASN A 1 139 ? -22.956 13.286 76.527 1.00 46.09 139 ASN A N 1
ATOM 1145 C CA . ASN A 1 139 ? -23.964 12.557 75.745 1.00 46.09 139 ASN A CA 1
ATOM 1146 C C . ASN A 1 139 ? -24.822 13.505 74.889 1.00 46.09 139 ASN A C 1
ATOM 1148 O O . ASN A 1 139 ? -25.216 13.151 73.778 1.00 46.09 139 ASN A O 1
ATOM 1152 N N . LYS A 1 140 ? -25.091 14.727 75.365 1.00 53.03 140 LYS A N 1
ATOM 1153 C CA . LYS A 1 140 ? -25.820 15.747 74.598 1.00 53.03 140 LYS A CA 1
ATOM 1154 C C . LYS A 1 140 ? -24.985 16.306 73.442 1.00 53.03 140 LYS A C 1
ATOM 1156 O O . LYS A 1 140 ? -25.547 16.646 72.401 1.00 53.03 140 LYS A O 1
ATOM 1161 N N . GLU A 1 141 ? -23.665 16.386 73.594 1.00 47.28 141 GLU A N 1
ATOM 1162 C CA . GLU A 1 141 ? -22.758 16.742 72.497 1.00 47.28 141 GLU A CA 1
ATOM 1163 C C . GLU A 1 141 ? -22.582 15.603 71.489 1.00 47.28 141 GLU A C 1
ATOM 1165 O O . GLU A 1 141 ? -22.703 15.855 70.291 1.00 47.28 141 GLU A O 1
ATOM 1170 N N . ILE A 1 142 ? -22.428 14.354 71.941 1.00 44.06 142 ILE A N 1
ATOM 1171 C CA . ILE A 1 142 ? -22.399 13.177 71.058 1.00 44.06 142 ILE A CA 1
ATOM 1172 C C . ILE A 1 142 ? -23.696 13.066 70.255 1.00 44.06 142 ILE A C 1
ATOM 1174 O O . ILE A 1 142 ? -23.641 12.951 69.037 1.00 44.06 142 ILE A O 1
ATOM 1178 N N . SER A 1 143 ? -24.862 13.225 70.886 1.00 48.06 143 SER A N 1
ATOM 1179 C CA . SER A 1 143 ? -26.149 13.194 70.179 1.00 48.06 143 SER A CA 1
ATOM 1180 C C . SER A 1 143 ? -26.272 14.305 69.120 1.00 48.06 143 SER A C 1
ATOM 1182 O O . SER A 1 143 ? -26.820 14.089 68.035 1.00 48.06 143 SER A O 1
ATOM 1184 N N . LYS A 1 144 ? -25.707 15.496 69.374 1.00 52.38 144 LYS A N 1
ATOM 1185 C CA . LYS A 1 144 ? -25.617 16.570 68.367 1.00 52.38 144 LYS A CA 1
ATOM 1186 C C . LYS A 1 144 ? -24.660 16.220 67.225 1.00 52.38 144 LYS A C 1
ATOM 1188 O O . LYS A 1 144 ? -24.947 16.572 66.081 1.00 52.38 144 LYS A O 1
ATOM 1193 N N . ILE A 1 145 ? -23.541 15.564 67.522 1.00 45.09 145 ILE A N 1
ATOM 1194 C CA . ILE A 1 145 ? -22.556 15.115 66.530 1.00 45.09 145 ILE A CA 1
ATOM 1195 C C . ILE A 1 145 ? -23.151 14.007 65.657 1.00 45.09 145 ILE A C 1
ATOM 1197 O O . ILE A 1 145 ? -23.085 14.113 64.438 1.00 45.09 145 ILE A O 1
ATOM 1201 N N . GLU A 1 146 ? -23.810 13.011 66.247 1.00 42.81 146 GLU A N 1
ATOM 1202 C CA . GLU A 1 146 ? -24.492 11.913 65.549 1.00 42.81 146 GLU A CA 1
ATOM 1203 C C . GLU A 1 146 ? -25.630 12.418 64.655 1.00 42.81 146 GLU A C 1
ATOM 1205 O O . GLU A 1 146 ? -25.740 12.012 63.498 1.00 42.81 146 GLU A O 1
ATOM 1210 N N . SER A 1 147 ? -26.432 13.368 65.147 1.00 52.81 147 SER A N 1
ATOM 1211 C CA . SER A 1 147 ? -27.476 14.041 64.363 1.00 52.81 147 SER A CA 1
ATOM 1212 C C . SER A 1 147 ? -26.896 14.799 63.160 1.00 52.81 147 SER A C 1
ATOM 1214 O O . SER A 1 147 ? -27.368 14.633 62.031 1.00 52.81 147 SER A O 1
ATOM 1216 N N . LYS A 1 148 ? -25.810 15.561 63.360 1.00 49.38 148 LYS A N 1
ATOM 1217 C CA . LYS A 1 148 ? -25.084 16.226 62.264 1.00 49.38 148 LYS A CA 1
ATOM 1218 C C . LYS A 1 148 ? -24.452 15.228 61.292 1.00 49.38 148 LYS A C 1
ATOM 1220 O O . LYS A 1 148 ? -24.461 15.475 60.092 1.00 49.38 148 LYS A O 1
ATOM 1225 N N . LEU A 1 149 ? -23.938 14.098 61.775 1.00 46.56 149 LEU A N 1
ATOM 1226 C CA . LEU A 1 149 ? -23.383 13.014 60.958 1.00 46.56 149 LEU A CA 1
ATOM 1227 C C . LEU A 1 149 ? -24.456 12.354 60.092 1.00 46.56 149 LEU A C 1
ATOM 1229 O O . LEU A 1 149 ? -24.222 12.128 58.908 1.00 46.56 149 LEU A O 1
ATOM 1233 N N . ALA A 1 150 ? -25.639 12.096 60.648 1.00 49.19 150 ALA A N 1
ATOM 1234 C CA . ALA A 1 150 ? -26.773 11.552 59.909 1.00 49.19 150 ALA A CA 1
ATOM 1235 C C . ALA A 1 150 ? -27.280 12.538 58.843 1.00 49.19 150 ALA A C 1
ATOM 1237 O O . ALA A 1 150 ? -27.489 12.146 57.694 1.00 49.19 150 ALA A O 1
ATOM 1238 N N . GLN A 1 151 ? -27.397 13.828 59.184 1.00 51.50 151 GLN A N 1
ATOM 1239 C CA . GLN A 1 151 ? -27.749 14.885 58.229 1.00 51.50 151 GLN A CA 1
ATOM 1240 C C . GLN A 1 151 ? -26.690 15.054 57.131 1.00 51.50 151 GLN A C 1
ATOM 1242 O O . GLN A 1 151 ? -27.042 15.174 55.958 1.00 51.50 151 GLN A O 1
ATOM 1247 N N . ASN A 1 152 ? -25.402 14.995 57.475 1.00 44.75 152 ASN A N 1
ATOM 1248 C CA . ASN A 1 152 ? -24.311 15.082 56.507 1.00 44.75 152 ASN A CA 1
ATOM 1249 C C . ASN A 1 152 ? -24.237 13.842 55.608 1.00 44.75 152 ASN A C 1
ATOM 1251 O O . ASN A 1 152 ? -24.086 14.003 54.403 1.00 44.75 152 ASN A O 1
ATOM 1255 N N . LYS A 1 153 ? -24.414 12.622 56.138 1.00 42.06 153 LYS A N 1
ATOM 1256 C CA . LYS A 1 153 ? -24.486 11.384 55.337 1.00 42.06 153 LYS A CA 1
ATOM 1257 C C . LYS A 1 153 ? -25.687 11.398 54.380 1.00 42.06 153 LYS A C 1
ATOM 1259 O O . LYS A 1 153 ? -25.541 11.024 53.219 1.00 42.06 153 LYS A O 1
ATOM 1264 N N . ALA A 1 154 ? -26.852 11.876 54.822 1.00 50.59 154 ALA A N 1
ATOM 1265 C CA . ALA A 1 154 ? -28.031 12.032 53.964 1.00 50.59 154 ALA A CA 1
ATOM 1266 C C . ALA A 1 154 ? -27.837 13.122 52.890 1.00 50.59 154 ALA A C 1
ATOM 1268 O O . ALA A 1 154 ? -28.175 12.911 51.727 1.00 50.59 154 ALA A O 1
ATOM 1269 N N . SER A 1 155 ? -27.235 14.258 53.257 1.00 49.72 155 SER A N 1
ATOM 1270 C CA . SER A 1 155 ? -26.858 15.340 52.336 1.00 49.72 155 SER A CA 1
ATOM 1271 C C . SER A 1 155 ? -25.833 14.878 51.296 1.00 49.72 155 SER A C 1
ATOM 1273 O O . SER A 1 155 ? -25.989 15.162 50.114 1.00 49.72 155 SER A O 1
ATOM 1275 N N . LEU A 1 156 ? -24.820 14.107 51.700 1.00 45.19 156 LEU A N 1
ATOM 1276 C CA . LEU A 1 156 ? -23.812 13.530 50.808 1.00 45.19 156 LEU A CA 1
ATOM 1277 C C . LEU A 1 156 ? -24.436 12.546 49.815 1.00 45.19 156 LEU A C 1
ATOM 1279 O O . LEU A 1 156 ? -24.220 12.707 48.618 1.00 45.19 156 LEU A O 1
ATOM 1283 N N . LYS A 1 157 ? -25.285 11.616 50.277 1.00 44.94 157 LYS A N 1
ATOM 1284 C CA . LYS A 1 157 ? -26.033 10.707 49.389 1.00 44.94 157 LYS A CA 1
ATOM 1285 C C . LYS A 1 157 ? -26.917 11.464 48.399 1.00 44.94 157 LYS A C 1
ATOM 1287 O O . LYS A 1 157 ? -26.909 11.152 47.214 1.00 44.94 157 LYS A O 1
ATOM 1292 N N . ASN A 1 158 ? -27.648 12.478 48.861 1.00 52.72 158 ASN A N 1
ATOM 1293 C CA . ASN A 1 158 ? -28.498 13.286 47.986 1.00 52.72 158 ASN A CA 1
ATOM 1294 C C . ASN A 1 158 ? -27.678 14.113 46.989 1.00 52.72 158 ASN A C 1
ATOM 1296 O O . ASN A 1 158 ? -28.077 14.232 45.836 1.00 52.72 158 ASN A O 1
ATOM 1300 N N . ASN A 1 159 ? -26.523 14.645 47.392 1.00 50.78 159 ASN A N 1
ATOM 1301 C CA . ASN A 1 159 ? -25.635 15.401 46.510 1.00 50.78 159 ASN A CA 1
ATOM 1302 C C . ASN A 1 159 ? -24.918 14.507 45.491 1.00 50.78 159 ASN A C 1
ATOM 1304 O O . ASN A 1 159 ? -24.700 14.942 44.365 1.00 50.78 159 ASN A O 1
ATOM 1308 N N . GLU A 1 160 ? -24.567 13.270 45.843 1.00 45.97 160 GLU A N 1
ATOM 1309 C CA . GLU A 1 160 ? -24.012 12.297 44.896 1.00 45.97 160 GLU A CA 1
ATOM 1310 C C . GLU A 1 160 ? -25.060 11.823 43.893 1.00 45.97 160 GLU A C 1
ATOM 1312 O O . GLU A 1 160 ? -24.797 11.857 42.696 1.00 45.97 160 GLU A O 1
ATOM 1317 N N . VAL A 1 161 ? -26.270 11.480 44.345 1.00 47.34 161 VAL A N 1
ATOM 1318 C CA . VAL A 1 161 ? -27.386 11.141 43.446 1.00 47.34 161 VAL A CA 1
ATOM 1319 C C . VAL A 1 161 ? -27.728 12.325 42.543 1.00 47.34 161 VAL A C 1
ATOM 1321 O O . VAL A 1 161 ? -27.915 12.144 41.345 1.00 47.34 161 VAL A O 1
ATOM 1324 N N . LYS A 1 162 ? -27.740 13.551 43.080 1.00 51.03 162 LYS A N 1
ATOM 1325 C CA . LYS A 1 162 ? -27.957 14.768 42.291 1.00 51.03 162 LYS A CA 1
ATOM 1326 C C . LYS A 1 162 ? -26.860 14.967 41.244 1.00 51.03 162 LYS A C 1
ATOM 1328 O O . LYS A 1 162 ? -27.194 15.198 40.093 1.00 51.03 162 LYS A O 1
ATOM 1333 N N . ARG A 1 163 ? -25.582 14.795 41.596 1.00 54.12 163 ARG A N 1
ATOM 1334 C CA . ARG A 1 163 ? -24.454 14.898 40.650 1.00 54.12 163 ARG A CA 1
ATOM 1335 C C . ARG A 1 163 ? -24.465 13.814 39.578 1.00 54.12 163 ARG A C 1
ATOM 1337 O O . ARG A 1 163 ? -24.148 14.102 38.433 1.00 54.12 163 ARG A O 1
ATOM 1344 N N . VAL A 1 164 ? -24.811 12.579 39.938 1.00 51.38 164 VAL A N 1
ATOM 1345 C CA . VAL A 1 164 ? -24.942 11.475 38.976 1.00 51.38 164 VAL A CA 1
ATOM 1346 C C . VAL A 1 164 ? -26.117 11.736 38.034 1.00 51.38 164 VAL A C 1
ATOM 1348 O O . VAL A 1 164 ? -25.962 11.573 36.831 1.00 51.38 164 VAL A O 1
ATOM 1351 N N . ASN A 1 165 ? -27.253 12.214 38.545 1.00 48.09 165 ASN A N 1
ATOM 1352 C CA . ASN A 1 165 ? -28.403 12.578 37.716 1.00 48.09 165 ASN A CA 1
ATOM 1353 C C . ASN A 1 165 ? -28.119 13.795 36.826 1.00 48.09 165 ASN A C 1
ATOM 1355 O O . ASN A 1 165 ? -28.527 13.798 35.673 1.00 48.09 165 ASN A O 1
ATOM 1359 N N . GLU A 1 166 ? -27.404 14.804 37.327 1.00 57.03 166 GLU A N 1
ATOM 1360 C CA . GLU A 1 166 ? -26.932 15.937 36.523 1.00 57.03 166 GLU A CA 1
ATOM 1361 C C . GLU A 1 166 ? -25.998 15.451 35.409 1.00 57.03 166 GLU A C 1
ATOM 1363 O O . GLU A 1 166 ? -26.226 15.789 34.257 1.00 57.03 166 GLU A O 1
ATOM 1368 N N . ALA A 1 167 ? -25.027 14.582 35.712 1.00 53.59 167 ALA A N 1
ATOM 1369 C CA . ALA A 1 167 ? -24.130 14.010 34.707 1.00 53.59 167 ALA A CA 1
ATOM 1370 C C . ALA A 1 167 ? -24.867 13.161 33.655 1.00 53.59 167 ALA A C 1
ATOM 1372 O O . ALA A 1 167 ? -24.569 13.280 32.471 1.00 53.59 167 ALA A O 1
ATOM 1373 N N . ILE A 1 168 ? -25.848 12.346 34.064 1.00 54.62 168 ILE A N 1
ATOM 1374 C CA . ILE A 1 168 ? -26.694 11.558 33.150 1.00 54.62 168 ILE A CA 1
ATOM 1375 C C . ILE A 1 168 ? -27.561 12.475 32.279 1.00 54.62 168 ILE A C 1
ATOM 1377 O O . ILE A 1 168 ? -27.713 12.220 31.087 1.00 54.62 168 ILE A O 1
ATOM 1381 N N . ASN A 1 169 ? -28.123 13.544 32.848 1.00 58.72 169 ASN A N 1
ATOM 1382 C CA . ASN A 1 169 ? -28.915 14.509 32.090 1.00 58.72 169 ASN A CA 1
ATOM 1383 C C . ASN A 1 169 ? -28.044 15.258 31.079 1.00 58.72 169 ASN A C 1
ATOM 1385 O O . ASN A 1 169 ? -28.434 15.358 29.924 1.00 58.72 169 ASN A O 1
ATOM 1389 N N . THR A 1 170 ? -26.844 15.692 31.469 1.00 69.75 170 THR A N 1
ATOM 1390 C CA . THR A 1 170 ? -25.887 16.318 30.548 1.00 69.75 170 THR A CA 1
ATOM 1391 C C . THR A 1 170 ? -25.454 15.354 29.440 1.00 69.75 170 THR A C 1
ATOM 1393 O O . THR A 1 170 ? -25.391 15.748 28.282 1.00 69.75 170 THR A O 1
ATOM 1396 N N . GLU A 1 171 ? -25.207 14.079 29.755 1.00 69.62 171 GLU A N 1
ATOM 1397 C CA . GLU A 1 171 ? -24.915 13.045 28.750 1.00 69.62 171 GLU A CA 1
ATOM 1398 C C . GLU A 1 171 ? -26.078 12.891 27.755 1.00 69.62 171 GLU A C 1
ATOM 1400 O O . GLU A 1 171 ? -25.870 12.849 26.544 1.00 69.62 171 GLU A O 1
ATOM 1405 N N . LYS A 1 172 ? -27.316 12.851 28.254 1.00 65.81 172 LYS A N 1
ATOM 1406 C CA . LYS A 1 172 ? -28.509 12.725 27.416 1.00 65.81 172 LYS A CA 1
ATOM 1407 C C . LYS A 1 172 ? -28.741 13.962 26.542 1.00 65.81 172 LYS A C 1
ATOM 1409 O O . LYS A 1 172 ? -29.059 13.806 25.369 1.00 65.81 172 LYS A O 1
ATOM 1414 N N . GLU A 1 173 ? -28.534 15.161 27.080 1.00 70.31 173 GLU A N 1
ATOM 1415 C CA . GLU A 1 173 ? -28.616 16.425 26.337 1.00 70.31 173 GLU A CA 1
ATOM 1416 C C . GLU A 1 173 ? -27.551 16.500 25.231 1.00 70.31 173 GLU A C 1
ATOM 1418 O O . GLU A 1 173 ? -27.860 16.889 24.108 1.00 70.31 173 GLU A O 1
ATOM 1423 N N . GLU A 1 174 ? -26.313 16.071 25.506 1.00 69.88 174 GLU A N 1
ATOM 1424 C CA . GLU A 1 174 ? -25.246 15.986 24.496 1.00 69.88 174 GLU A CA 1
ATOM 1425 C C . GLU A 1 174 ? -25.601 15.001 23.372 1.00 69.88 174 GLU A C 1
ATOM 1427 O O . GLU A 1 174 ? -25.363 15.287 22.196 1.00 69.88 174 GLU A O 1
ATOM 1432 N N . PHE A 1 175 ? -26.206 13.861 23.716 1.00 64.88 175 PHE A N 1
ATOM 1433 C CA . PHE A 1 175 ? -26.680 12.880 22.741 1.00 64.88 175 PHE A CA 1
ATOM 1434 C C . PHE A 1 175 ? -27.848 13.409 21.894 1.00 64.88 175 PHE A C 1
ATOM 1436 O O . PHE A 1 175 ? -27.821 13.289 20.669 1.00 64.88 175 PHE A O 1
ATOM 1443 N N . GLU A 1 176 ? -28.854 14.029 22.517 1.00 69.38 176 GLU A N 1
ATOM 1444 C CA . GLU A 1 176 ? -30.000 14.629 21.820 1.00 69.38 176 GLU A CA 1
ATOM 1445 C C . GLU A 1 176 ? -29.549 15.762 20.889 1.00 69.38 176 GLU A C 1
ATOM 1447 O O . GLU A 1 176 ? -29.924 15.776 19.717 1.00 69.38 176 GLU A O 1
ATOM 1452 N N . PHE A 1 177 ? -28.643 16.631 21.343 1.00 68.38 177 PHE A N 1
ATOM 1453 C CA . PHE A 1 177 ? -28.034 17.669 20.509 1.00 68.38 177 PHE A CA 1
ATOM 1454 C C . PHE A 1 177 ? -27.301 17.086 19.289 1.00 68.38 177 PHE A C 1
ATOM 1456 O O . PHE A 1 177 ? -27.415 17.588 18.163 1.00 68.38 177 PHE A O 1
ATOM 1463 N N . ALA A 1 178 ? -26.557 15.996 19.479 1.00 64.38 178 ALA A N 1
ATOM 1464 C CA . ALA A 1 178 ? -25.864 15.321 18.389 1.00 64.38 178 ALA A CA 1
ATOM 1465 C C . ALA A 1 178 ? -26.840 14.726 17.349 1.00 64.38 178 ALA A C 1
ATOM 1467 O O . ALA A 1 178 ? -26.563 14.764 16.148 1.00 64.38 178 ALA A O 1
ATOM 1468 N N . LEU A 1 179 ? -28.006 14.234 17.784 1.00 63.50 179 LEU A N 1
ATOM 1469 C CA . LEU A 1 179 ? -29.072 13.775 16.888 1.00 63.50 179 LEU A CA 1
ATOM 1470 C C . LEU A 1 179 ? -29.747 14.938 16.145 1.00 63.50 179 LEU A C 1
ATOM 1472 O O . LEU A 1 179 ? -29.928 14.859 14.929 1.00 63.50 179 LEU A O 1
ATOM 1476 N N . GLU A 1 180 ? -30.078 16.025 16.845 1.00 67.62 180 GLU A N 1
ATOM 1477 C CA . GLU A 1 180 ? -30.758 17.200 16.279 1.00 67.62 180 GLU A CA 1
ATOM 1478 C C . GLU A 1 180 ? -29.925 17.908 15.209 1.00 67.62 180 GLU A C 1
ATOM 1480 O O . GLU A 1 180 ? -30.442 18.347 14.180 1.00 67.62 180 GLU A O 1
ATOM 1485 N N . THR A 1 181 ? -28.613 17.994 15.423 1.00 63.06 181 THR A N 1
ATOM 1486 C CA . THR A 1 181 ? -27.690 18.620 14.467 1.00 63.06 181 THR A CA 1
ATOM 1487 C C . THR A 1 181 ? -27.467 17.780 13.211 1.00 63.06 181 THR A C 1
ATOM 1489 O O . THR A 1 181 ? -26.969 18.305 12.212 1.00 63.06 181 THR A O 1
ATOM 1492 N N . ASN A 1 182 ? -27.822 16.488 13.240 1.00 60.22 182 ASN A N 1
ATOM 1493 C CA . ASN A 1 182 ? -27.615 15.526 12.158 1.00 60.22 182 ASN A CA 1
ATOM 1494 C C . ASN A 1 182 ? -26.156 15.470 11.652 1.00 60.22 182 ASN A C 1
ATOM 1496 O O . ASN A 1 182 ? -25.899 15.102 10.503 1.00 60.22 182 ASN A O 1
ATOM 1500 N N . LYS A 1 183 ? -25.192 15.853 12.501 1.00 61.34 183 LYS A N 1
ATOM 1501 C CA . LYS A 1 183 ? -23.760 15.761 12.211 1.00 61.34 183 LYS A CA 1
ATOM 1502 C C . LYS A 1 183 ? -23.161 14.614 13.009 1.00 61.34 183 LYS A C 1
ATOM 1504 O O . LYS A 1 183 ? -23.125 14.642 14.235 1.00 61.34 183 LYS A O 1
ATOM 1509 N N . ILE A 1 184 ? -22.645 13.625 12.287 1.00 68.31 184 ILE A N 1
ATOM 1510 C CA . ILE A 1 184 ? -22.063 12.408 12.869 1.00 68.31 184 ILE A CA 1
ATOM 1511 C C . ILE A 1 184 ? -20.878 12.727 13.789 1.00 68.31 184 ILE A C 1
ATOM 1513 O O . ILE A 1 184 ? -20.714 12.062 14.804 1.00 68.31 184 ILE A O 1
ATOM 1517 N N . GLU A 1 185 ? -20.127 13.788 13.492 1.00 66.38 185 GLU A N 1
ATOM 1518 C CA . GLU A 1 185 ? -18.984 14.267 14.283 1.00 66.38 185 GLU A CA 1
ATOM 1519 C C . GLU A 1 185 ? -19.332 14.483 15.770 1.00 66.38 185 GLU A C 1
ATOM 1521 O O . GLU A 1 185 ? -18.522 14.184 16.643 1.00 66.38 185 GLU A O 1
ATOM 1526 N N . TYR A 1 186 ? -20.555 14.926 16.088 1.00 67.44 186 TYR A N 1
ATOM 1527 C CA . TYR A 1 186 ? -20.978 15.105 17.483 1.00 67.44 186 TYR A CA 1
ATOM 1528 C C . TYR A 1 186 ? -21.335 13.783 18.170 1.00 67.44 186 TYR A C 1
ATOM 1530 O O . TYR A 1 186 ? -21.077 13.621 19.360 1.00 67.44 186 TYR A O 1
ATOM 1538 N N . LEU A 1 187 ? -21.889 12.812 17.434 1.00 67.25 187 LEU A N 1
ATOM 1539 C CA . LEU A 1 187 ? -22.122 11.460 17.962 1.00 67.25 187 LEU A CA 1
ATOM 1540 C C . LEU A 1 187 ? -20.799 10.718 18.178 1.00 67.25 187 LEU A C 1
ATOM 1542 O O . LEU A 1 187 ? -20.649 9.954 19.129 1.00 67.25 187 LEU A O 1
ATOM 1546 N N . GLU A 1 188 ? -19.830 10.963 17.305 1.00 67.75 188 GLU A N 1
ATOM 1547 C CA . GLU A 1 188 ? -18.455 10.497 17.439 1.00 67.75 188 GLU A CA 1
ATOM 1548 C C . GLU A 1 188 ? -17.787 11.081 18.691 1.00 67.75 188 GLU A C 1
ATOM 1550 O O . GLU A 1 188 ? -17.271 10.326 19.520 1.00 67.75 188 GLU A O 1
ATOM 1555 N N . GLU A 1 189 ? -17.849 12.403 18.877 1.00 69.62 189 GLU A N 1
ATOM 1556 C CA . GLU A 1 189 ? -17.323 13.089 20.063 1.00 69.62 189 GLU A CA 1
ATOM 1557 C C . GLU A 1 189 ? -17.989 12.585 21.353 1.00 69.62 189 GLU A C 1
ATOM 1559 O O . GLU A 1 189 ? -17.301 12.273 22.330 1.00 69.62 189 GLU A O 1
ATOM 1564 N N . PHE A 1 190 ? -19.314 12.403 21.329 1.00 71.88 190 PHE A N 1
ATOM 1565 C CA . PHE A 1 190 ? -20.088 11.813 22.421 1.00 71.88 190 PHE A CA 1
ATOM 1566 C C . PHE A 1 190 ? -19.558 10.426 22.823 1.00 71.88 190 PHE A C 1
ATOM 1568 O O . PHE A 1 190 ? -19.330 10.161 24.005 1.00 71.88 190 PHE A O 1
ATOM 1575 N N . LEU A 1 191 ? -19.298 9.545 21.850 1.00 70.75 191 LEU A N 1
ATOM 1576 C CA . LEU A 1 191 ? -18.792 8.191 22.100 1.00 70.75 191 LEU A CA 1
ATOM 1577 C C . LEU A 1 191 ? -17.373 8.169 22.684 1.00 70.75 191 LEU A C 1
ATOM 1579 O O . LEU A 1 191 ? -17.051 7.272 23.471 1.00 70.75 191 LEU A O 1
ATOM 1583 N N . VAL A 1 192 ? -16.529 9.137 22.314 1.00 66.81 192 VAL A N 1
ATOM 1584 C CA . VAL A 1 192 ? -15.183 9.300 22.889 1.00 66.81 192 VAL A CA 1
ATOM 1585 C C . VAL A 1 192 ? -15.254 9.832 24.312 1.00 66.81 192 VAL A C 1
ATOM 1587 O O . VAL A 1 192 ? -14.544 9.335 25.188 1.00 66.81 192 VAL A O 1
ATOM 1590 N N . LYS A 1 193 ? -16.125 10.811 24.557 1.00 71.44 193 LYS A N 1
ATOM 1591 C CA . LYS A 1 193 ? -16.300 11.422 25.874 1.00 71.44 193 LYS A CA 1
ATOM 1592 C C . LYS A 1 193 ? -16.933 10.451 26.876 1.00 71.44 193 LYS A C 1
ATOM 1594 O O . LYS A 1 193 ? -16.519 10.423 28.035 1.00 71.44 193 LYS A O 1
ATOM 1599 N N . HIS A 1 194 ? -17.856 9.597 26.419 1.00 72.06 194 HIS A N 1
ATOM 1600 C CA . HIS A 1 194 ? -18.657 8.702 27.266 1.00 72.06 194 HIS A CA 1
ATOM 1601 C C . HIS A 1 194 ? -18.564 7.219 26.846 1.00 72.06 194 HIS A C 1
ATOM 1603 O O . HIS A 1 194 ? -19.567 6.584 26.507 1.00 72.06 194 HIS A O 1
ATOM 1609 N N . PRO A 1 195 ? -17.384 6.572 26.928 1.00 67.44 195 PRO A N 1
ATOM 1610 C CA . PRO A 1 195 ? -17.167 5.218 26.396 1.00 67.44 195 PRO A CA 1
ATOM 1611 C C . PRO A 1 195 ? -17.963 4.106 27.107 1.00 67.44 195 PRO A C 1
ATOM 1613 O O . PRO A 1 195 ? -18.064 2.991 26.576 1.00 67.44 195 PRO A O 1
ATOM 1616 N N . LYS A 1 196 ? -18.500 4.396 28.303 1.00 72.50 196 LYS A N 1
ATOM 1617 C CA . LYS A 1 196 ? -19.340 3.514 29.137 1.00 72.50 196 LYS A CA 1
ATOM 1618 C C . LYS A 1 196 ? -20.818 3.937 29.170 1.00 72.50 196 LYS A C 1
ATOM 1620 O O . LYS A 1 196 ? -21.571 3.389 29.972 1.00 72.50 196 LYS A O 1
ATOM 1625 N N . SER A 1 197 ? -21.209 4.895 28.328 1.00 73.62 197 SER A N 1
ATOM 1626 C CA . SER A 1 197 ? -22.587 5.368 28.192 1.00 73.62 197 SER A CA 1
ATOM 1627 C C . SER A 1 197 ? -23.563 4.215 27.943 1.00 73.62 197 SER A C 1
ATOM 1629 O O . SER A 1 197 ? -23.262 3.275 27.201 1.00 73.62 197 SER A O 1
ATOM 1631 N N . THR A 1 198 ? -24.767 4.319 28.509 1.00 72.19 198 THR A N 1
ATOM 1632 C CA . THR A 1 198 ? -25.878 3.411 28.174 1.00 72.19 198 THR A CA 1
ATOM 1633 C C . THR A 1 198 ? -26.446 3.677 26.773 1.00 72.19 198 THR A C 1
ATOM 1635 O O . THR A 1 198 ? -26.939 2.749 26.133 1.00 72.19 198 THR A O 1
ATOM 1638 N N . LEU A 1 199 ? -26.290 4.905 26.261 1.00 71.56 199 LEU A N 1
ATOM 1639 C CA . LEU A 1 199 ? -26.718 5.359 24.931 1.00 71.56 199 LEU A CA 1
ATOM 1640 C C . LEU A 1 199 ? -25.718 4.999 23.827 1.00 71.56 199 LEU A C 1
ATOM 1642 O O . LEU A 1 199 ? -26.019 5.127 22.643 1.00 71.56 199 LEU A O 1
ATOM 1646 N N . LYS A 1 200 ? -24.539 4.482 24.190 1.00 73.88 200 LYS A N 1
ATOM 1647 C CA . LYS A 1 200 ? -23.486 4.078 23.252 1.00 73.88 200 LYS A CA 1
ATOM 1648 C C . LYS A 1 200 ? -24.006 3.248 22.080 1.00 73.88 200 LYS A C 1
ATOM 1650 O O . LYS A 1 200 ? -23.735 3.569 20.931 1.00 73.88 200 LYS A O 1
ATOM 1655 N N . LYS A 1 201 ? -24.767 2.188 22.359 1.00 72.31 201 LYS A N 1
ATOM 1656 C CA . LYS A 1 201 ? -25.267 1.280 21.316 1.00 72.31 201 LYS A CA 1
ATOM 1657 C C . LYS A 1 201 ? -26.231 1.982 20.354 1.00 72.31 201 LYS A C 1
ATOM 1659 O O . LYS A 1 201 ? -26.289 1.636 19.178 1.00 72.31 201 LYS A O 1
ATOM 1664 N N . GLU A 1 202 ? -26.989 2.952 20.853 1.00 73.25 202 GLU A N 1
ATOM 1665 C CA . GLU A 1 202 ? -27.918 3.744 20.052 1.00 73.25 202 GLU A CA 1
ATOM 1666 C C . GLU A 1 202 ? -27.175 4.756 19.173 1.00 73.25 202 GLU A C 1
ATOM 1668 O O . GLU A 1 202 ? -27.456 4.839 17.978 1.00 73.25 202 GLU A O 1
ATOM 1673 N N . ALA A 1 203 ? -26.155 5.427 19.721 1.00 71.31 203 ALA A N 1
ATOM 1674 C CA . ALA A 1 203 ? -25.241 6.276 18.958 1.00 71.31 203 ALA A CA 1
ATOM 1675 C C . ALA A 1 203 ? -24.550 5.496 17.827 1.00 71.31 203 ALA A C 1
ATOM 1677 O O . ALA A 1 203 ? -24.564 5.932 16.679 1.00 71.31 203 ALA A O 1
ATOM 1678 N N . GLU A 1 204 ? -24.017 4.306 18.125 1.00 75.62 204 GLU A N 1
ATOM 1679 C CA . GLU A 1 204 ? -23.392 3.412 17.139 1.00 75.62 204 GLU A CA 1
ATOM 1680 C C . GLU A 1 204 ? -24.367 3.038 16.007 1.00 75.62 204 GLU A C 1
ATOM 1682 O O . GLU A 1 204 ? -24.020 3.142 14.831 1.00 75.62 204 GLU A O 1
ATOM 1687 N N . LEU A 1 205 ? -25.608 2.662 16.342 1.00 73.31 205 LEU A N 1
ATOM 1688 C CA . LEU A 1 205 ? -26.651 2.345 15.357 1.00 73.31 205 LEU A CA 1
ATOM 1689 C C . LEU A 1 205 ? -27.030 3.552 14.493 1.00 73.31 205 LEU A C 1
ATOM 1691 O O . LEU A 1 205 ? -27.303 3.396 13.302 1.00 73.31 205 LEU A O 1
ATOM 1695 N N . TYR A 1 206 ? -27.083 4.750 15.078 1.00 69.88 206 TYR A N 1
ATOM 1696 C CA . TYR A 1 206 ? -27.391 5.967 14.333 1.00 69.88 206 TYR A CA 1
ATOM 1697 C C . TYR A 1 206 ? -26.262 6.319 13.359 1.00 69.88 206 TYR A C 1
ATOM 1699 O O . TYR A 1 206 ? -26.533 6.613 12.197 1.00 69.88 206 TYR A O 1
ATOM 1707 N N . ILE A 1 207 ? -25.002 6.189 13.784 1.00 71.56 207 ILE A N 1
ATOM 1708 C CA . ILE A 1 207 ? -23.828 6.341 12.913 1.00 71.56 207 ILE A CA 1
ATOM 1709 C C . ILE A 1 207 ? -23.877 5.333 11.753 1.00 71.56 207 ILE A C 1
ATOM 1711 O O . ILE A 1 207 ? -23.720 5.720 10.593 1.00 71.56 207 ILE A O 1
ATOM 1715 N N . GLU A 1 208 ? -24.179 4.058 12.029 1.00 69.69 208 GLU A N 1
ATOM 1716 C CA . GLU A 1 208 ? -24.289 3.019 10.993 1.00 69.69 208 GLU A CA 1
ATOM 1717 C C . GLU A 1 208 ? -25.359 3.350 9.928 1.00 69.69 208 GLU A C 1
ATOM 1719 O O . GLU A 1 208 ? -25.164 3.040 8.745 1.00 69.69 208 GLU A O 1
ATOM 1724 N N . LYS A 1 209 ? -26.459 4.027 10.303 1.00 68.50 209 LYS A N 1
ATOM 1725 C CA . LYS A 1 209 ? -27.527 4.433 9.366 1.00 68.50 209 LYS A CA 1
ATOM 1726 C C . LYS A 1 209 ? -27.071 5.440 8.312 1.00 68.50 209 LYS A C 1
ATOM 1728 O O . LYS A 1 209 ? -27.620 5.426 7.211 1.00 68.50 209 LYS A O 1
ATOM 1733 N N . PHE A 1 210 ? -26.072 6.276 8.596 1.00 66.38 210 PHE A N 1
ATOM 1734 C CA . PHE A 1 210 ? -25.578 7.251 7.617 1.00 66.38 210 PHE A CA 1
ATOM 1735 C C . PHE A 1 210 ? -24.824 6.621 6.444 1.00 66.38 210 PHE A C 1
ATOM 1737 O O . PHE A 1 210 ? -24.588 7.299 5.446 1.00 66.38 210 PHE A O 1
ATOM 1744 N N . ASN A 1 211 ? -24.491 5.325 6.529 1.00 70.38 211 ASN A N 1
ATOM 1745 C CA . ASN A 1 211 ? -23.977 4.516 5.423 1.00 70.38 211 ASN A CA 1
ATOM 1746 C C . ASN A 1 211 ? -22.875 5.215 4.607 1.00 70.38 211 ASN A C 1
ATOM 1748 O O . ASN A 1 211 ? -22.911 5.268 3.373 1.00 70.38 211 ASN A O 1
ATOM 1752 N N . ILE A 1 212 ? -21.890 5.779 5.305 1.00 74.50 212 ILE A N 1
ATOM 1753 C CA . ILE A 1 212 ? -20.781 6.458 4.647 1.00 74.50 212 ILE A CA 1
ATOM 1754 C C . ILE A 1 212 ? -19.948 5.421 3.897 1.00 74.50 212 ILE A C 1
ATOM 1756 O O . ILE A 1 212 ? -19.374 4.510 4.489 1.00 74.50 212 ILE A O 1
ATOM 1760 N N . LYS A 1 213 ? -19.859 5.593 2.577 1.00 83.19 213 LYS A N 1
ATOM 1761 C CA . LYS A 1 213 ? -19.002 4.776 1.707 1.00 83.19 213 LYS A CA 1
ATOM 1762 C C . LYS A 1 213 ? -17.630 5.388 1.467 1.00 83.19 213 LYS A C 1
ATOM 1764 O O . LYS A 1 213 ? -16.688 4.664 1.164 1.00 83.19 213 LYS A O 1
ATOM 1769 N N . LYS A 1 214 ? -17.518 6.715 1.541 1.00 83.19 214 LYS A N 1
ATOM 1770 C CA . LYS A 1 214 ? -16.284 7.450 1.255 1.00 83.19 214 LYS A CA 1
ATOM 1771 C C . LYS A 1 214 ? -15.997 8.414 2.391 1.00 83.19 214 LYS A C 1
ATOM 1773 O O . LYS A 1 214 ? -16.831 9.268 2.672 1.00 83.19 214 LYS A O 1
ATOM 1778 N N . LEU A 1 215 ? -14.828 8.286 3.003 1.00 82.50 215 LEU A N 1
ATOM 1779 C CA . LEU A 1 215 ? -14.391 9.136 4.099 1.00 82.50 215 LEU A CA 1
ATOM 1780 C C . LEU A 1 215 ? -13.035 9.757 3.772 1.00 82.50 215 LEU A C 1
ATOM 1782 O O . LEU A 1 215 ? -12.108 9.081 3.325 1.00 82.50 215 LEU A O 1
ATOM 1786 N N . ILE A 1 216 ? -12.936 11.061 4.007 1.00 78.19 216 ILE A N 1
ATOM 1787 C CA . ILE A 1 216 ? -11.701 11.826 3.890 1.00 78.19 216 ILE A CA 1
ATOM 1788 C C . ILE A 1 216 ? -11.381 12.390 5.271 1.00 78.19 216 ILE A C 1
ATOM 1790 O O . ILE A 1 216 ? -12.152 13.184 5.801 1.00 78.19 216 ILE A O 1
ATOM 1794 N N . VAL A 1 217 ? -10.238 12.002 5.826 1.00 76.69 217 VAL A N 1
ATOM 1795 C CA . VAL A 1 217 ? -9.747 12.457 7.130 1.00 76.69 217 VAL A CA 1
ATOM 1796 C C . VAL A 1 217 ? -8.684 13.536 6.913 1.00 76.69 217 VAL A C 1
ATOM 1798 O O . VAL A 1 217 ? -7.760 13.351 6.115 1.00 76.69 217 VAL A O 1
ATOM 1801 N N . ARG A 1 218 ? -8.853 14.671 7.600 1.00 72.88 218 ARG A N 1
ATOM 1802 C CA . ARG A 1 218 ? -7.985 15.862 7.585 1.00 72.88 218 ARG A CA 1
ATOM 1803 C C . ARG A 1 218 ? -7.817 16.408 9.013 1.00 72.88 218 ARG A C 1
ATOM 1805 O O . ARG A 1 218 ? -8.585 16.045 9.901 1.00 72.88 218 ARG A O 1
ATOM 1812 N N . ASN A 1 219 ? -6.860 17.313 9.214 1.00 56.97 219 ASN A N 1
ATOM 1813 C CA . ASN A 1 219 ? -6.698 18.179 10.391 1.00 56.97 219 ASN A CA 1
ATOM 1814 C C . ASN A 1 219 ? -6.598 17.489 11.769 1.00 56.97 219 ASN A C 1
ATOM 1816 O O . ASN A 1 219 ? -7.335 17.852 12.678 1.00 56.97 219 ASN A O 1
ATOM 1820 N N . ASN A 1 220 ? -5.659 16.555 11.980 1.00 51.66 220 ASN A N 1
ATOM 1821 C CA . ASN A 1 220 ? -5.388 15.944 13.303 1.00 51.66 220 ASN A CA 1
ATOM 1822 C C . ASN A 1 220 ? -6.612 15.393 14.067 1.00 51.66 220 ASN A C 1
ATOM 1824 O O . ASN A 1 220 ? -6.495 15.136 15.267 1.00 51.66 220 ASN A O 1
ATOM 1828 N N . ASN A 1 221 ? -7.760 15.174 13.413 1.00 52.31 221 ASN A N 1
ATOM 1829 C CA . ASN A 1 221 ? -8.847 14.438 14.038 1.00 52.31 221 ASN A CA 1
ATOM 1830 C C . ASN A 1 221 ? -8.267 13.082 14.437 1.00 52.31 221 ASN A C 1
ATOM 1832 O O . ASN A 1 221 ? -7.704 12.370 13.598 1.00 52.31 221 ASN A O 1
ATOM 1836 N N . GLN A 1 222 ? -8.312 12.780 15.737 1.00 55.25 222 GLN A N 1
ATOM 1837 C CA . GLN A 1 222 ? -7.900 11.478 16.237 1.00 55.25 222 GLN A CA 1
ATOM 1838 C C . GLN A 1 222 ? -8.640 10.429 15.383 1.00 55.25 222 GLN A C 1
ATOM 1840 O O . GLN A 1 222 ? -9.806 10.615 15.042 1.00 55.25 222 GLN A O 1
ATOM 1845 N N . LEU A 1 223 ? -7.990 9.324 15.022 1.00 59.72 223 LEU A N 1
ATOM 1846 C CA . LEU A 1 223 ? -8.614 8.256 14.232 1.00 59.72 223 LEU A CA 1
ATOM 1847 C C . LEU A 1 223 ? -9.542 7.261 14.969 1.00 59.72 223 LEU A C 1
ATOM 1849 O O . LEU A 1 223 ? -10.004 6.343 14.282 1.00 59.72 223 LEU A O 1
ATOM 1853 N N . PRO A 1 224 ? -9.913 7.383 16.271 1.00 53.06 224 PRO A N 1
ATOM 1854 C CA . PRO A 1 224 ? -10.653 6.328 16.960 1.00 53.06 224 PRO A CA 1
ATOM 1855 C C . PRO A 1 224 ? -12.127 6.196 16.521 1.00 53.06 224 PRO A C 1
ATOM 1857 O O . PRO A 1 224 ? -12.895 5.473 17.153 1.00 53.06 224 PRO A O 1
ATOM 1860 N N . PHE A 1 225 ? -12.540 6.832 15.420 1.00 58.84 225 PHE A N 1
ATOM 1861 C CA . PHE A 1 225 ? -13.925 6.867 14.938 1.00 58.84 225 PHE A CA 1
ATOM 1862 C C . PHE A 1 225 ? -14.242 5.854 13.824 1.00 58.84 225 PHE A C 1
ATOM 1864 O O . PHE A 1 225 ? -15.410 5.573 13.567 1.00 58.84 225 PHE A O 1
ATOM 1871 N N . LEU A 1 226 ? -13.241 5.224 13.192 1.00 65.94 226 LEU A N 1
ATOM 1872 C CA . LEU A 1 226 ? -13.477 4.281 12.079 1.00 65.94 226 LEU A CA 1
ATOM 1873 C C . LEU A 1 226 ? -14.215 3.000 12.494 1.00 65.94 226 LEU A C 1
ATOM 1875 O O . LEU A 1 226 ? -14.867 2.368 11.662 1.00 65.94 226 LEU A O 1
ATOM 1879 N N . LYS A 1 227 ? -14.174 2.641 13.782 1.00 65.44 227 LYS A N 1
ATOM 1880 C CA . LYS A 1 227 ? -14.801 1.422 14.318 1.00 65.44 227 LYS A CA 1
ATOM 1881 C C . LYS A 1 227 ? -16.302 1.318 14.013 1.00 65.44 227 LYS A C 1
ATOM 1883 O O . LYS A 1 227 ? -16.831 0.209 13.890 1.00 65.44 227 LYS A O 1
ATOM 1888 N N . TYR A 1 228 ? -16.986 2.454 13.914 1.00 68.06 228 TYR A N 1
ATOM 1889 C CA . TYR A 1 228 ? -18.442 2.512 13.765 1.00 68.06 228 TYR A CA 1
ATOM 1890 C C . TYR A 1 228 ? -18.890 2.656 12.302 1.00 68.06 228 TYR A C 1
ATOM 1892 O O . TYR A 1 228 ? -20.055 2.439 11.983 1.00 68.06 228 TYR A O 1
ATOM 1900 N N . HIS A 1 229 ? -17.960 2.908 11.377 1.00 74.25 229 HIS A N 1
ATOM 1901 C CA . HIS A 1 229 ? -18.249 3.142 9.959 1.00 74.25 229 HIS A CA 1
ATOM 1902 C C . HIS A 1 229 ? -17.967 1.918 9.087 1.00 74.25 229 HIS A C 1
ATOM 1904 O O . HIS A 1 229 ? -17.145 1.930 8.172 1.00 74.25 229 HIS A O 1
ATOM 1910 N N . ARG A 1 230 ? -18.687 0.824 9.340 1.00 76.06 230 ARG A N 1
ATOM 1911 C CA . ARG A 1 230 ? -18.422 -0.493 8.721 1.00 76.06 230 ARG A CA 1
ATOM 1912 C C . ARG A 1 230 ? -18.688 -0.579 7.214 1.00 76.06 230 ARG A C 1
ATOM 1914 O O . ARG A 1 230 ? -18.341 -1.581 6.586 1.00 76.06 230 ARG A O 1
ATOM 1921 N N . ASN A 1 231 ? -19.332 0.436 6.640 1.00 83.31 231 ASN A N 1
ATOM 1922 C CA . ASN A 1 231 ? -19.699 0.486 5.225 1.00 83.31 231 ASN A CA 1
ATOM 1923 C C . ASN A 1 231 ? -18.722 1.284 4.352 1.00 83.31 231 ASN A C 1
ATOM 1925 O O . ASN A 1 231 ? -18.961 1.399 3.150 1.00 83.31 231 ASN A O 1
ATOM 1929 N N . ILE A 1 232 ? -17.626 1.793 4.923 1.00 88.25 232 ILE A N 1
ATOM 1930 C CA . ILE A 1 232 ? -16.613 2.517 4.157 1.00 88.25 232 ILE A CA 1
ATOM 1931 C C . ILE A 1 232 ? -15.984 1.583 3.118 1.00 88.25 232 ILE A C 1
ATOM 1933 O O . ILE A 1 232 ? -15.468 0.512 3.430 1.00 88.25 232 ILE A O 1
ATOM 1937 N N . GLU A 1 233 ? -16.008 2.044 1.873 1.00 93.69 233 GLU A N 1
ATOM 1938 C CA . GLU A 1 233 ? -15.377 1.429 0.709 1.00 93.69 233 GLU A CA 1
ATOM 1939 C C . GLU A 1 233 ? -14.138 2.239 0.278 1.00 93.69 233 GLU A C 1
ATOM 1941 O O . GLU A 1 233 ? -13.195 1.669 -0.264 1.00 93.69 233 GLU A O 1
ATOM 1946 N N . HIS A 1 234 ? -14.096 3.551 0.554 1.00 93.06 234 HIS A N 1
ATOM 1947 C CA . HIS A 1 234 ? -12.964 4.432 0.246 1.00 93.06 234 HIS A CA 1
ATOM 1948 C C . HIS A 1 234 ? -12.559 5.263 1.466 1.00 93.06 234 HIS A C 1
ATOM 1950 O O . HIS A 1 234 ? -13.356 6.057 1.966 1.00 93.06 234 HIS A O 1
ATOM 1956 N N . LEU A 1 235 ? -11.307 5.140 1.893 1.00 90.56 235 LEU A N 1
ATOM 1957 C CA . LEU A 1 235 ? -10.729 5.923 2.977 1.00 90.56 235 LEU A CA 1
ATOM 1958 C C . LEU A 1 235 ? -9.480 6.651 2.489 1.00 90.56 235 LEU A C 1
ATOM 1960 O O . LEU A 1 235 ? -8.528 6.024 2.023 1.00 90.56 235 LEU A O 1
ATOM 1964 N N . THR A 1 236 ? -9.469 7.969 2.655 1.00 86.56 236 THR A N 1
ATOM 1965 C CA . THR A 1 236 ? -8.291 8.801 2.408 1.00 86.56 236 THR A CA 1
ATOM 1966 C C . THR A 1 236 ? -7.910 9.536 3.679 1.00 86.56 236 THR A C 1
ATOM 1968 O O . THR A 1 236 ? -8.716 10.289 4.216 1.00 86.56 236 THR A O 1
ATOM 1971 N N . ILE A 1 237 ? -6.670 9.373 4.122 1.00 84.75 237 ILE A N 1
ATOM 1972 C CA . ILE A 1 237 ? -6.081 10.099 5.245 1.00 84.75 237 ILE A CA 1
ATOM 1973 C C . ILE A 1 237 ? -4.998 11.025 4.689 1.00 84.75 237 ILE A C 1
ATOM 1975 O O . ILE A 1 237 ? -4.057 10.568 4.034 1.00 84.75 237 ILE A O 1
ATOM 1979 N N . TYR A 1 238 ? -5.164 12.333 4.884 1.00 77.56 238 TYR A N 1
ATOM 1980 C CA . TYR A 1 238 ? -4.263 13.349 4.339 1.00 77.56 238 TYR A CA 1
ATOM 1981 C C . TYR A 1 238 ? -3.020 13.587 5.215 1.00 77.56 238 TYR A C 1
ATOM 1983 O O . TYR A 1 238 ? -2.928 13.147 6.358 1.00 77.56 238 TYR A O 1
ATOM 1991 N N . TYR A 1 239 ? -2.043 14.288 4.630 1.00 69.75 239 TYR A N 1
ATOM 1992 C CA . TYR A 1 239 ? -0.719 14.591 5.197 1.00 69.75 239 TYR A CA 1
ATOM 1993 C C . TYR A 1 239 ? -0.747 15.514 6.428 1.00 69.75 239 TYR A C 1
ATOM 1995 O O . TYR A 1 239 ? 0.279 15.800 7.035 1.00 69.75 239 TYR A O 1
ATOM 2003 N N . ASP A 1 240 ? -1.901 16.077 6.753 1.00 65.31 240 ASP A N 1
ATOM 2004 C CA . ASP A 1 240 ? -2.128 16.925 7.916 1.00 65.31 240 ASP A CA 1
ATOM 2005 C C . ASP A 1 240 ? -2.563 16.111 9.146 1.00 65.31 240 ASP A C 1
ATOM 2007 O O . ASP A 1 240 ? -2.642 16.652 10.249 1.00 65.31 240 ASP A O 1
ATOM 2011 N N . CYS A 1 241 ? -2.797 14.805 8.988 1.00 69.25 241 CYS A N 1
ATOM 2012 C CA . CYS A 1 241 ? -3.003 13.868 10.083 1.00 69.25 241 CYS A CA 1
ATOM 2013 C C . CYS A 1 241 ? -1.645 13.369 10.589 1.00 69.25 241 CYS A C 1
ATOM 2015 O O . CYS A 1 241 ? -0.972 12.592 9.914 1.00 69.25 241 CYS A O 1
ATOM 2017 N N . LYS A 1 242 ? -1.202 13.792 11.775 1.00 70.75 242 LYS A N 1
ATOM 2018 C CA . LYS A 1 242 ? 0.036 13.277 12.388 1.00 70.75 242 LYS A CA 1
ATOM 2019 C C . LYS A 1 242 ? -0.154 11.835 12.902 1.00 70.75 242 LYS A C 1
ATOM 2021 O O . LYS A 1 242 ? -0.398 11.628 14.083 1.00 70.75 242 LYS A O 1
ATOM 2026 N N . LEU A 1 243 ? -0.059 10.844 12.013 1.00 73.19 243 LEU A N 1
ATOM 2027 C CA . LEU A 1 243 ? -0.057 9.408 12.344 1.00 73.19 243 LEU A CA 1
ATOM 2028 C C . LEU A 1 243 ? 1.304 8.874 12.806 1.00 73.19 243 LEU A C 1
ATOM 2030 O O . LEU A 1 243 ? 2.180 8.611 11.983 1.00 73.19 243 LEU A O 1
ATOM 2034 N N . GLU A 1 244 ? 1.475 8.659 14.107 1.00 75.75 244 GLU A N 1
ATOM 2035 C CA . GLU A 1 244 ? 2.684 8.002 14.632 1.00 75.75 244 GLU A CA 1
ATOM 2036 C C . GLU A 1 244 ? 2.776 6.519 14.230 1.00 75.75 244 GLU A C 1
ATOM 2038 O O . GLU A 1 244 ? 3.873 5.983 14.092 1.00 75.75 244 GLU A O 1
ATOM 2043 N N . SER A 1 245 ? 1.634 5.866 14.009 1.00 81.50 245 SER A N 1
ATOM 2044 C CA . SER A 1 245 ? 1.524 4.459 13.621 1.00 81.50 245 SER A CA 1
ATOM 2045 C C . SER A 1 245 ? 0.266 4.207 12.788 1.00 81.50 245 SER A C 1
ATOM 2047 O O . SER A 1 245 ? -0.595 5.083 12.642 1.00 81.50 245 SER A O 1
ATOM 2049 N N . PHE A 1 246 ? 0.166 3.007 12.211 1.00 85.81 246 PHE A N 1
ATOM 2050 C CA . PHE A 1 246 ? -1.013 2.603 11.455 1.00 85.81 246 PHE A CA 1
ATOM 2051 C C . PHE A 1 246 ? -2.234 2.500 12.385 1.00 85.81 246 PHE A C 1
ATOM 2053 O O . PHE A 1 246 ? -2.161 1.777 13.379 1.00 85.81 246 PHE A O 1
ATOM 2060 N N . PRO A 1 247 ? -3.362 3.162 12.069 1.00 83.31 247 PRO A N 1
ATOM 2061 C CA . PRO A 1 247 ? -4.584 3.060 12.866 1.00 83.31 247 PRO A CA 1
ATOM 2062 C C . PRO A 1 247 ? -5.221 1.676 12.706 1.00 83.31 247 PRO A C 1
ATOM 2064 O O . PRO A 1 247 ? -5.783 1.355 11.655 1.00 83.31 247 PRO A O 1
ATOM 2067 N N . GLU A 1 248 ? -5.130 0.839 13.740 1.00 86.50 248 GLU A N 1
ATOM 2068 C CA . GLU A 1 248 ? -5.644 -0.537 13.709 1.00 86.50 248 GLU A CA 1
ATOM 2069 C C . GLU A 1 248 ? -7.158 -0.601 13.462 1.00 86.50 248 GLU A C 1
ATOM 2071 O O . GLU A 1 248 ? -7.654 -1.589 12.926 1.00 86.50 248 GLU A O 1
ATOM 2076 N N . GLU A 1 249 ? -7.902 0.465 13.757 1.00 85.31 249 GLU A N 1
ATOM 2077 C CA . GLU A 1 249 ? -9.335 0.569 13.483 1.00 85.31 249 GLU A CA 1
ATOM 2078 C C . GLU A 1 249 ? -9.662 0.456 11.987 1.00 85.31 249 GLU A C 1
ATOM 2080 O O . GLU A 1 249 ? -10.755 0.010 11.633 1.00 85.31 249 GLU A O 1
ATOM 2085 N N . ILE A 1 250 ? -8.719 0.795 11.096 1.00 89.06 250 ILE A N 1
ATOM 2086 C CA . ILE A 1 250 ? -8.876 0.596 9.647 1.00 89.06 250 ILE A CA 1
ATOM 2087 C C . ILE A 1 250 ? -9.102 -0.888 9.336 1.00 89.06 250 ILE A C 1
ATOM 2089 O O . ILE A 1 250 ? -9.867 -1.207 8.430 1.00 89.06 250 ILE A O 1
ATOM 2093 N N . LEU A 1 251 ? -8.499 -1.802 10.106 1.00 91.88 251 LEU A N 1
ATOM 2094 C CA . LEU A 1 251 ? -8.593 -3.250 9.891 1.00 91.88 251 LEU A CA 1
ATOM 2095 C C . LEU A 1 251 ? -10.012 -3.804 10.088 1.00 91.88 251 LEU A C 1
ATOM 2097 O O . LEU A 1 251 ? -10.316 -4.900 9.613 1.00 91.88 251 LEU A O 1
ATOM 2101 N N . GLU A 1 252 ? -10.887 -3.058 10.763 1.00 88.88 252 GLU A N 1
ATOM 2102 C CA . GLU A 1 252 ? -12.292 -3.425 10.959 1.00 88.88 252 GLU A CA 1
ATOM 2103 C C . GLU A 1 252 ? -13.176 -3.058 9.749 1.00 88.88 252 GLU A C 1
ATOM 2105 O O . GLU A 1 252 ? -14.320 -3.518 9.643 1.00 88.88 252 GLU A O 1
ATOM 2110 N N . LEU A 1 253 ? -12.652 -2.286 8.788 1.00 91.31 253 LEU A N 1
ATOM 2111 C CA . LEU A 1 253 ? -13.359 -1.860 7.578 1.00 91.31 253 LEU A CA 1
ATOM 2112 C C . LEU A 1 253 ? -13.385 -2.977 6.524 1.00 91.31 253 LEU A C 1
ATOM 2114 O O . LEU A 1 253 ? -12.745 -2.916 5.478 1.00 91.31 253 LEU A O 1
ATOM 2118 N N . LYS A 1 254 ? -14.177 -4.022 6.775 1.00 90.56 254 LYS A N 1
ATOM 2119 C CA . LYS A 1 254 ? -14.243 -5.230 5.924 1.00 90.56 254 LYS A CA 1
ATOM 2120 C C . LYS A 1 254 ? -14.681 -4.971 4.478 1.00 90.56 254 LYS A C 1
ATOM 2122 O O . LYS A 1 254 ? -14.432 -5.812 3.618 1.00 90.56 254 LYS A O 1
ATOM 2127 N N . LYS A 1 255 ? -15.362 -3.855 4.204 1.00 93.19 255 LYS A N 1
ATOM 2128 C CA . LYS A 1 255 ? -15.797 -3.452 2.853 1.00 93.19 255 LYS A CA 1
ATOM 2129 C C . LYS A 1 255 ? -14.812 -2.515 2.151 1.00 93.19 255 LYS A C 1
ATOM 2131 O O . LYS A 1 255 ? -15.083 -2.115 1.022 1.00 93.19 255 LYS A O 1
ATOM 2136 N N . LEU A 1 256 ? -13.696 -2.171 2.795 1.00 96.38 256 LEU A N 1
ATOM 2137 C CA . LEU A 1 256 ? -12.731 -1.225 2.259 1.00 96.38 256 LEU A CA 1
ATOM 2138 C C . LEU A 1 256 ? -12.104 -1.763 0.972 1.00 96.38 256 LEU A C 1
ATOM 2140 O O . LEU A 1 256 ? -11.567 -2.869 0.949 1.00 96.38 256 LEU A O 1
ATOM 2144 N N . LYS A 1 257 ? -12.177 -0.948 -0.079 1.00 98.12 257 LYS A N 1
ATOM 2145 C CA . LYS A 1 257 ? -11.635 -1.212 -1.414 1.00 98.12 257 LYS A CA 1
ATOM 2146 C C . LYS A 1 257 ? -10.496 -0.264 -1.763 1.00 98.12 257 LYS A C 1
ATOM 2148 O O . LYS A 1 257 ? -9.548 -0.675 -2.419 1.00 98.12 257 LYS A O 1
ATOM 2153 N N . PHE A 1 258 ? -10.561 0.984 -1.301 1.00 97.75 258 PHE A N 1
ATOM 2154 C CA . PHE A 1 258 ? -9.570 2.016 -1.593 1.00 97.75 258 PHE A CA 1
ATOM 2155 C C . PHE A 1 258 ? -9.036 2.598 -0.291 1.00 97.75 258 PHE A C 1
ATOM 2157 O O . PHE A 1 258 ? -9.799 3.179 0.481 1.00 97.75 258 PHE A O 1
ATOM 2164 N N . LEU A 1 259 ? -7.729 2.476 -0.068 1.00 95.31 259 LEU A N 1
ATOM 2165 C CA . LEU A 1 259 ? -7.047 3.065 1.079 1.00 95.31 259 LEU A CA 1
ATOM 2166 C C . LEU A 1 259 ? -5.907 3.965 0.609 1.00 95.31 259 LEU A C 1
ATOM 2168 O O . LEU A 1 259 ? -4.989 3.520 -0.077 1.00 95.31 259 LEU A O 1
ATOM 2172 N N . ILE A 1 260 ? -5.958 5.233 1.005 1.00 90.62 260 ILE A N 1
ATOM 2173 C CA . ILE A 1 260 ? -4.917 6.223 0.738 1.00 90.62 260 ILE A CA 1
ATOM 2174 C C . ILE A 1 260 ? -4.447 6.790 2.070 1.00 90.62 260 ILE A C 1
ATOM 2176 O O . ILE A 1 260 ? -5.230 7.402 2.788 1.00 90.62 260 ILE A O 1
ATOM 2180 N N . ILE A 1 261 ? -3.163 6.632 2.378 1.00 87.94 261 ILE A N 1
ATOM 2181 C CA . ILE A 1 261 ? -2.525 7.233 3.553 1.00 87.94 261 ILE A CA 1
ATOM 2182 C C . ILE A 1 261 ? -1.380 8.122 3.058 1.00 87.94 261 ILE A C 1
ATOM 2184 O O . ILE A 1 261 ? -0.347 7.625 2.609 1.00 87.94 261 ILE A O 1
ATOM 2188 N N . ASN A 1 262 ? -1.590 9.441 3.070 1.00 75.75 262 ASN A N 1
ATOM 2189 C CA . ASN A 1 262 ? -0.666 10.443 2.521 1.00 75.75 262 ASN A CA 1
ATOM 2190 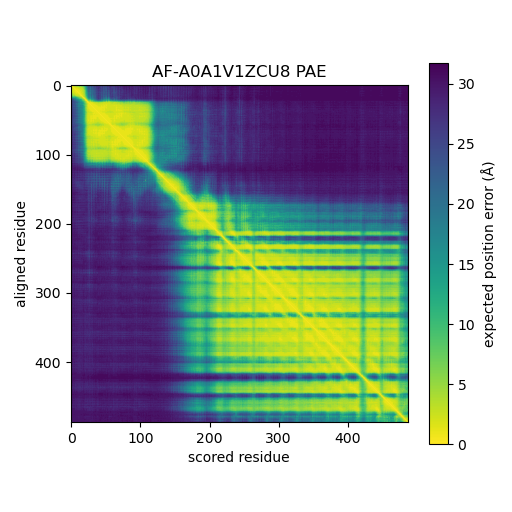C C . ASN A 1 262 ? 0.411 10.875 3.549 1.00 75.75 262 ASN A C 1
ATOM 2192 O O . ASN A 1 262 ? 0.246 10.645 4.746 1.00 75.75 262 ASN A O 1
ATOM 2196 N N . PRO A 1 263 ? 1.538 11.475 3.116 1.00 57.66 263 PRO A N 1
ATOM 2197 C CA . PRO A 1 263 ? 2.739 11.588 3.929 1.00 57.66 263 PRO A CA 1
ATOM 2198 C C . PRO A 1 263 ? 2.698 12.785 4.882 1.00 57.66 263 PRO A C 1
ATOM 2200 O O . PRO A 1 263 ? 2.952 13.912 4.472 1.00 57.66 263 PRO A O 1
ATOM 2203 N N . SER A 1 264 ? 2.487 12.521 6.167 1.00 51.72 264 SER A N 1
ATOM 2204 C CA . SER A 1 264 ? 2.884 13.422 7.268 1.00 51.72 264 SER A CA 1
ATOM 2205 C C . SER A 1 264 ? 4.110 12.901 8.010 1.00 51.72 264 SER A C 1
ATOM 2207 O O . SER A 1 264 ? 4.869 13.683 8.578 1.00 51.72 264 SER A O 1
ATOM 2209 N N . LEU A 1 265 ? 4.285 11.577 8.061 1.00 52.16 265 LEU A N 1
ATOM 2210 C CA . LEU A 1 265 ? 5.242 10.925 8.946 1.00 52.16 265 LEU A CA 1
ATOM 2211 C C . LEU A 1 265 ? 5.955 9.790 8.216 1.00 52.16 265 LEU A C 1
ATOM 2213 O O . LEU A 1 265 ? 5.364 8.956 7.530 1.00 52.16 265 LEU A O 1
ATOM 2217 N N . SER A 1 266 ? 7.276 9.820 8.320 1.00 61.03 266 SER A N 1
ATOM 2218 C CA . SER A 1 266 ? 8.176 8.770 7.870 1.00 61.03 266 SER A CA 1
ATOM 2219 C C . SER A 1 266 ? 7.826 7.440 8.544 1.00 61.03 266 SER A C 1
ATOM 2221 O O . SER A 1 266 ? 7.809 7.378 9.765 1.00 61.03 266 SER A O 1
ATOM 2223 N N . ASN A 1 267 ? 7.620 6.402 7.727 1.00 70.69 267 ASN A N 1
ATOM 2224 C CA . ASN A 1 267 ? 7.425 4.993 8.092 1.00 70.69 267 ASN A CA 1
ATOM 2225 C C . ASN A 1 267 ? 6.359 4.727 9.175 1.00 70.69 267 ASN A C 1
ATOM 2227 O O . ASN A 1 267 ? 6.678 4.518 10.340 1.00 70.69 267 ASN A O 1
ATOM 2231 N N . ILE A 1 268 ? 5.097 4.643 8.754 1.00 76.75 268 ILE A N 1
ATOM 2232 C CA . ILE A 1 268 ? 3.957 4.347 9.636 1.00 76.75 268 ILE A CA 1
ATOM 2233 C C . ILE A 1 268 ? 3.911 2.882 10.130 1.00 76.75 268 ILE A C 1
ATOM 2235 O O . ILE A 1 268 ? 3.214 2.570 11.094 1.00 76.75 268 ILE A O 1
ATOM 2239 N N . GLY A 1 269 ? 4.662 1.983 9.478 1.00 85.75 269 GLY A N 1
ATOM 2240 C CA . GLY A 1 269 ? 4.528 0.533 9.641 1.00 85.75 269 GLY A CA 1
ATOM 2241 C C . GLY A 1 269 ? 3.164 0.013 9.166 1.00 85.75 269 GLY A C 1
ATOM 2242 O O . GLY A 1 269 ? 2.177 0.735 9.150 1.00 85.75 269 GLY A O 1
ATOM 2243 N N . LEU A 1 270 ? 3.083 -1.246 8.745 1.00 91.38 270 LEU A N 1
ATOM 2244 C CA . LEU A 1 270 ? 1.802 -1.929 8.539 1.00 91.38 270 LEU A CA 1
ATOM 2245 C C . LEU A 1 270 ? 1.732 -3.120 9.501 1.00 91.38 270 LEU A C 1
ATOM 2247 O O . LEU A 1 270 ? 2.736 -3.825 9.629 1.00 91.38 270 LEU A O 1
ATOM 2251 N N . PRO A 1 271 ? 0.583 -3.366 10.152 1.00 92.88 271 PRO A N 1
ATOM 2252 C CA . PRO A 1 271 ? 0.401 -4.533 11.010 1.00 92.88 271 PRO A CA 1
ATOM 2253 C C . PRO A 1 271 ? 0.342 -5.825 10.182 1.00 92.88 271 PRO A C 1
ATOM 2255 O O . PRO A 1 271 ? -0.032 -5.807 9.006 1.00 92.88 271 PRO A O 1
ATOM 2258 N N . GLU A 1 272 ? 0.661 -6.968 10.795 1.00 93.56 272 GLU A N 1
ATOM 2259 C CA . GLU A 1 272 ? 0.551 -8.283 10.138 1.00 93.56 272 GLU A CA 1
ATOM 2260 C C . GLU A 1 272 ? -0.898 -8.615 9.754 1.00 93.56 272 GLU A C 1
ATOM 2262 O O . GLU A 1 272 ? -1.149 -9.312 8.777 1.00 93.56 272 GLU A O 1
ATOM 2267 N N . GLU A 1 273 ? -1.864 -8.061 10.478 1.00 96.06 273 GLU A N 1
ATOM 2268 C CA . GLU A 1 273 ? -3.299 -8.203 10.259 1.00 96.06 273 GLU A CA 1
ATOM 2269 C C . GLU A 1 273 ? -3.838 -7.384 9.076 1.00 96.06 273 GLU A C 1
ATOM 2271 O O . GLU A 1 273 ? -5.057 -7.324 8.890 1.00 96.06 273 GLU A O 1
ATOM 2276 N N . ILE A 1 274 ? -2.981 -6.751 8.263 1.00 95.25 274 ILE A N 1
ATOM 2277 C CA . ILE A 1 274 ? -3.422 -6.016 7.065 1.00 95.25 274 ILE A CA 1
ATOM 2278 C C . ILE A 1 274 ? -4.258 -6.899 6.125 1.00 95.25 274 ILE A C 1
ATOM 2280 O O . ILE A 1 274 ? -5.162 -6.409 5.452 1.00 95.25 274 ILE A O 1
ATOM 2284 N N . ASP A 1 275 ? -4.027 -8.215 6.150 1.00 94.94 275 ASP A N 1
ATOM 2285 C CA . ASP A 1 275 ? -4.774 -9.223 5.399 1.00 94.94 275 ASP A CA 1
ATOM 2286 C C . ASP A 1 275 ? -6.258 -9.353 5.787 1.00 94.94 275 ASP A C 1
ATOM 2288 O O . ASP A 1 275 ? -7.041 -9.979 5.065 1.00 94.94 275 ASP A O 1
ATOM 2292 N N . LYS A 1 276 ? -6.692 -8.722 6.886 1.00 96.19 276 LYS A N 1
ATOM 2293 C CA . LYS A 1 276 ? -8.117 -8.548 7.209 1.00 96.19 276 LYS A CA 1
ATOM 2294 C C . LYS A 1 276 ? -8.849 -7.702 6.164 1.00 96.19 276 LYS A C 1
ATOM 2296 O O . LYS A 1 276 ? -10.048 -7.909 5.958 1.00 96.19 276 LYS A O 1
ATOM 2301 N N . LEU A 1 277 ? -8.147 -6.812 5.457 1.00 96.50 277 LEU A N 1
ATOM 2302 C CA . LEU A 1 277 ? -8.687 -5.977 4.380 1.00 96.50 277 LEU A CA 1
ATOM 2303 C C . LEU A 1 277 ? -8.822 -6.765 3.065 1.00 96.50 277 LEU A C 1
ATOM 2305 O O . LEU A 1 277 ? -8.298 -6.385 2.024 1.00 96.50 277 LEU A O 1
ATOM 2309 N N . ARG A 1 278 ? -9.539 -7.892 3.102 1.00 93.31 278 ARG A N 1
ATOM 2310 C CA . ARG A 1 278 ? -9.601 -8.869 1.997 1.00 93.31 278 ARG A CA 1
ATOM 2311 C C . ARG A 1 278 ? -10.171 -8.325 0.689 1.00 93.31 278 ARG A C 1
ATOM 2313 O O . ARG A 1 278 ? -9.910 -8.915 -0.352 1.00 93.31 278 ARG A O 1
ATOM 2320 N N . ASN A 1 279 ? -10.957 -7.252 0.758 1.00 97.38 279 ASN A N 1
ATOM 2321 C CA . ASN A 1 279 ? -11.589 -6.603 -0.392 1.00 97.38 279 ASN A CA 1
ATOM 2322 C C . ASN A 1 279 ? -10.783 -5.409 -0.922 1.00 97.38 279 ASN A C 1
ATOM 2324 O O . ASN A 1 279 ? -11.280 -4.697 -1.789 1.00 97.38 279 ASN A O 1
ATOM 2328 N N . LEU A 1 280 ? -9.582 -5.158 -0.391 1.00 98.44 280 LEU A N 1
ATOM 2329 C CA . LEU A 1 280 ? -8.772 -4.019 -0.800 1.00 98.44 280 LEU A CA 1
ATOM 2330 C C . LEU A 1 280 ? -8.309 -4.201 -2.249 1.00 98.44 280 LEU A C 1
ATOM 2332 O O . LEU A 1 280 ? -7.644 -5.180 -2.570 1.00 98.44 280 LEU A O 1
ATOM 2336 N N . GLU A 1 281 ? -8.668 -3.247 -3.102 1.00 98.69 281 GLU A N 1
ATOM 2337 C CA . GLU A 1 281 ? -8.359 -3.212 -4.535 1.00 98.69 281 GLU A CA 1
ATOM 2338 C C . GLU A 1 281 ? -7.230 -2.209 -4.817 1.00 98.69 281 GLU A C 1
ATOM 2340 O O . GLU A 1 281 ? -6.336 -2.483 -5.613 1.00 98.69 281 GLU A O 1
ATOM 2345 N N . TYR A 1 282 ? -7.215 -1.076 -4.110 1.00 98.50 282 TYR A N 1
ATOM 2346 C CA . TYR A 1 282 ? -6.232 -0.008 -4.278 1.00 98.50 282 TYR A CA 1
ATOM 2347 C C . TYR A 1 282 ? -5.617 0.393 -2.938 1.00 98.50 282 TYR A C 1
ATOM 2349 O O . TYR A 1 282 ? -6.330 0.761 -1.996 1.00 98.50 282 TYR A O 1
ATOM 2357 N N . LEU A 1 283 ? -4.285 0.402 -2.879 1.00 96.88 283 LEU A N 1
ATOM 2358 C CA . LEU A 1 283 ? -3.526 0.863 -1.722 1.00 96.88 283 LEU A CA 1
ATOM 2359 C C . LEU A 1 283 ? -2.483 1.903 -2.130 1.00 96.88 283 LEU A C 1
ATOM 2361 O O . LEU A 1 283 ? -1.563 1.616 -2.896 1.00 96.88 283 LEU A O 1
ATOM 2365 N N . TYR A 1 284 ? -2.584 3.095 -1.546 1.00 92.94 284 TYR A N 1
ATOM 2366 C CA . TYR A 1 284 ? -1.548 4.118 -1.601 1.00 92.94 284 TYR A CA 1
ATOM 2367 C C . TYR A 1 284 ? -0.996 4.402 -0.206 1.00 92.94 284 TYR A C 1
ATOM 2369 O O . TYR A 1 284 ? -1.743 4.757 0.708 1.00 92.94 284 TYR A O 1
ATOM 2377 N N . LEU A 1 285 ? 0.326 4.319 -0.067 1.00 89.56 285 LEU A N 1
ATOM 2378 C CA . LEU A 1 285 ? 1.047 4.665 1.154 1.00 89.56 285 LEU A CA 1
ATOM 2379 C C . LEU A 1 285 ? 2.108 5.725 0.867 1.00 89.56 285 LEU A C 1
ATOM 2381 O O . LEU A 1 285 ? 2.927 5.567 -0.036 1.00 89.56 285 LEU A O 1
ATOM 2385 N N . GLY A 1 286 ? 2.163 6.770 1.690 1.00 83.19 286 GLY A N 1
ATOM 2386 C CA . GLY A 1 286 ? 3.219 7.778 1.620 1.00 83.19 286 GLY A CA 1
ATOM 2387 C C . GLY A 1 286 ? 4.614 7.180 1.835 1.00 83.19 286 GLY A C 1
ATOM 2388 O O . GLY A 1 286 ? 5.550 7.539 1.125 1.00 83.19 286 GLY A O 1
ATOM 2389 N N . GLY A 1 287 ? 4.757 6.219 2.754 1.00 83.56 287 GLY A N 1
ATOM 2390 C CA . GLY A 1 287 ? 6.026 5.533 2.979 1.00 83.56 287 GLY A CA 1
ATOM 2391 C C . GLY A 1 287 ? 5.999 4.438 4.039 1.00 83.56 287 GLY A C 1
ATOM 2392 O O . GLY A 1 287 ? 5.307 4.560 5.047 1.00 83.56 287 GLY A O 1
ATOM 2393 N N . ILE A 1 288 ? 6.798 3.395 3.827 1.00 86.69 288 ILE A N 1
ATOM 2394 C CA . ILE A 1 288 ? 6.960 2.255 4.725 1.00 86.69 288 ILE A CA 1
ATOM 2395 C C . ILE A 1 288 ? 8.366 1.657 4.620 1.00 86.69 288 ILE A C 1
ATOM 2397 O O . ILE A 1 288 ? 8.931 1.594 3.531 1.00 86.69 288 ILE A O 1
ATOM 2401 N N . ASP A 1 289 ? 8.935 1.178 5.728 1.00 85.19 289 ASP A N 1
ATOM 2402 C CA . ASP A 1 289 ? 10.256 0.531 5.694 1.00 85.19 289 ASP A CA 1
ATOM 2403 C C . ASP A 1 289 ? 10.182 -0.983 5.429 1.00 85.19 289 ASP A C 1
ATOM 2405 O O . ASP A 1 289 ? 11.126 -1.549 4.870 1.00 85.19 289 ASP A O 1
ATOM 2409 N N . SER A 1 290 ? 9.073 -1.643 5.774 1.00 89.62 290 SER A N 1
ATOM 2410 C CA . SER A 1 290 ? 8.857 -3.082 5.562 1.00 89.62 290 SER A CA 1
ATOM 2411 C C . SER A 1 290 ? 7.382 -3.415 5.357 1.00 89.62 290 SER A C 1
ATOM 2413 O O . SER A 1 290 ? 6.527 -2.886 6.060 1.00 89.62 290 SER A O 1
ATOM 2415 N N . LEU A 1 291 ? 7.087 -4.341 4.447 1.00 92.88 291 LEU A N 1
ATOM 2416 C CA . LEU A 1 291 ? 5.754 -4.936 4.339 1.00 92.88 291 LEU A CA 1
ATOM 2417 C C . LEU A 1 291 ? 5.646 -6.161 5.264 1.00 92.88 291 LEU A C 1
ATOM 2419 O O . LEU A 1 291 ? 6.641 -6.878 5.409 1.00 92.88 291 LEU A O 1
ATOM 2423 N N . PRO A 1 292 ? 4.469 -6.417 5.858 1.00 94.38 292 PRO A N 1
ATOM 2424 C CA . PRO A 1 292 ? 4.238 -7.582 6.704 1.00 94.38 292 PRO A CA 1
ATOM 2425 C C . PRO A 1 292 ? 4.296 -8.884 5.900 1.00 94.38 292 PRO A C 1
ATOM 2427 O O . PRO A 1 292 ? 4.051 -8.902 4.690 1.00 94.38 292 PRO A O 1
ATOM 2430 N N . THR A 1 293 ? 4.564 -9.999 6.577 1.00 94.69 293 THR A N 1
ATOM 2431 C CA . THR A 1 293 ? 4.658 -11.322 5.934 1.00 94.69 293 THR A CA 1
ATOM 2432 C C . THR A 1 293 ? 3.348 -11.759 5.281 1.00 94.69 293 THR A C 1
ATOM 2434 O O . THR A 1 293 ? 3.360 -12.435 4.256 1.00 94.69 293 THR A O 1
ATOM 2437 N N . LYS A 1 294 ? 2.209 -11.319 5.823 1.00 95.88 294 LYS A N 1
ATOM 2438 C CA . LYS A 1 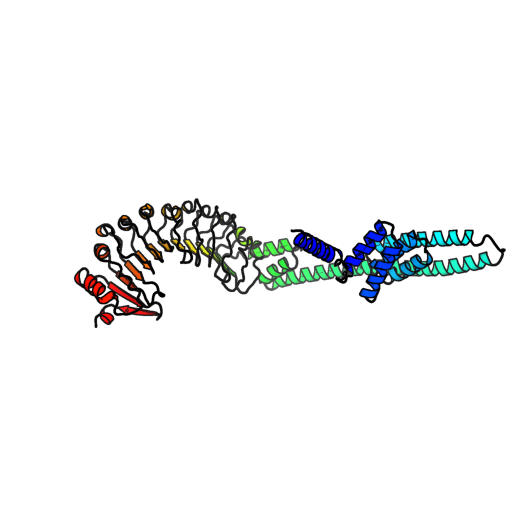294 ? 0.874 -11.603 5.280 1.00 95.88 294 LYS A CA 1
ATOM 2439 C C . LYS A 1 294 ? 0.419 -10.645 4.179 1.00 95.88 294 LYS A C 1
ATOM 2441 O O . LYS A 1 294 ? -0.709 -10.769 3.713 1.00 95.88 294 LYS A O 1
ATOM 2446 N N . PHE A 1 295 ? 1.258 -9.711 3.719 1.00 96.69 295 PHE A N 1
ATOM 2447 C CA . PHE A 1 295 ? 0.856 -8.742 2.690 1.00 96.69 295 PHE A CA 1
ATOM 2448 C C . PHE A 1 295 ? 0.356 -9.416 1.400 1.00 96.69 295 PHE A C 1
ATOM 2450 O O . PHE A 1 295 ? -0.613 -8.958 0.800 1.00 96.69 295 PHE A O 1
ATOM 2457 N N . GLY A 1 296 ? 0.951 -10.554 1.023 1.00 96.50 296 GLY A N 1
ATOM 2458 C CA . GLY A 1 296 ? 0.533 -11.361 -0.130 1.00 96.50 296 GLY A CA 1
ATOM 2459 C C . GLY A 1 296 ? -0.896 -11.919 -0.058 1.00 96.50 296 GLY A C 1
ATOM 2460 O O . GLY A 1 296 ? -1.434 -12.348 -1.074 1.00 96.50 296 GLY A O 1
ATOM 2461 N N . ASN A 1 297 ? -1.543 -11.887 1.111 1.00 97.56 297 ASN A N 1
ATOM 2462 C CA . ASN A 1 297 ? -2.926 -12.338 1.285 1.00 97.56 297 ASN A CA 1
ATOM 2463 C C . ASN A 1 297 ? -3.965 -11.316 0.787 1.00 97.56 297 ASN A C 1
ATOM 2465 O O . ASN A 1 297 ? -5.158 -11.628 0.763 1.00 97.56 297 ASN A O 1
ATOM 2469 N N . LEU A 1 298 ? -3.550 -10.106 0.390 1.00 98.00 298 LEU A N 1
ATOM 2470 C CA . LEU A 1 298 ? -4.414 -9.090 -0.219 1.00 98.00 298 LEU A CA 1
ATOM 2471 C C . LEU A 1 298 ? -4.737 -9.452 -1.677 1.00 98.00 298 LEU A C 1
ATOM 2473 O O . LEU A 1 298 ? -4.417 -8.727 -2.612 1.00 98.00 298 LEU A O 1
ATOM 2477 N N . THR A 1 299 ? -5.364 -10.606 -1.892 1.00 97.38 299 THR A N 1
ATOM 2478 C CA . THR A 1 299 ? -5.511 -11.213 -3.222 1.00 97.38 299 THR A CA 1
ATOM 2479 C C . THR A 1 299 ? -6.390 -10.416 -4.185 1.00 97.38 299 THR A C 1
ATOM 2481 O O . THR A 1 299 ? -6.293 -10.644 -5.386 1.00 97.38 299 THR A O 1
ATOM 2484 N N . HIS A 1 300 ? -7.217 -9.477 -3.707 1.00 98.50 300 HIS A N 1
ATOM 2485 C CA . HIS A 1 300 ? -8.001 -8.557 -4.547 1.00 98.50 300 HIS A CA 1
ATOM 2486 C C . HIS A 1 300 ? -7.240 -7.285 -4.947 1.00 98.50 300 HIS A C 1
ATOM 2488 O O . HIS A 1 300 ? -7.739 -6.529 -5.781 1.00 98.50 300 HIS A O 1
ATOM 2494 N N . LEU A 1 301 ? -6.045 -7.057 -4.394 1.00 98.69 301 LEU A N 1
ATOM 2495 C CA . LEU A 1 301 ? -5.271 -5.849 -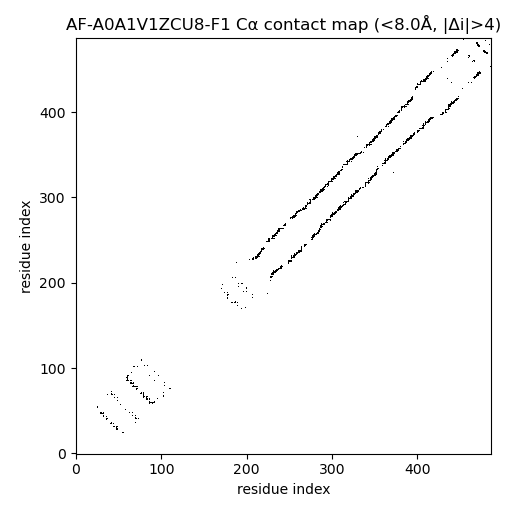4.646 1.00 98.69 301 LEU A CA 1
ATOM 2496 C C . LEU A 1 301 ? -4.850 -5.810 -6.114 1.00 98.69 301 LEU A C 1
ATOM 2498 O O . LEU A 1 301 ? -4.137 -6.693 -6.589 1.00 98.69 301 LEU A O 1
ATOM 2502 N N . SER A 1 302 ? -5.306 -4.786 -6.826 1.00 98.62 302 SER A N 1
ATOM 2503 C CA . SER A 1 302 ? -5.019 -4.554 -8.239 1.00 98.62 302 SER A CA 1
ATOM 2504 C C . SER A 1 302 ? -3.977 -3.460 -8.435 1.00 98.62 302 SER A C 1
ATOM 2506 O O . SER A 1 302 ? -3.199 -3.514 -9.393 1.00 98.62 302 SER A O 1
ATOM 2508 N N . GLU A 1 303 ? -3.895 -2.514 -7.500 1.00 98.69 303 GLU A N 1
ATOM 2509 C CA . GLU A 1 303 ? -2.950 -1.408 -7.548 1.00 98.69 303 GLU A CA 1
ATOM 2510 C C . GLU A 1 303 ? -2.301 -1.164 -6.185 1.00 98.69 303 GLU A C 1
ATOM 2512 O O . GLU A 1 303 ? -2.974 -0.940 -5.175 1.00 98.69 303 GLU A O 1
ATOM 2517 N N . PHE A 1 304 ? -0.968 -1.154 -6.171 1.00 97.56 304 PHE A N 1
ATOM 2518 C CA . PHE A 1 304 ? -0.186 -0.790 -4.999 1.00 97.56 304 PHE A CA 1
ATOM 2519 C C . PHE A 1 304 ? 0.815 0.307 -5.346 1.00 97.56 304 PHE A C 1
ATOM 2521 O O . PHE A 1 304 ? 1.719 0.112 -6.160 1.00 97.56 304 PHE A O 1
ATOM 2528 N N . THR A 1 305 ? 0.662 1.461 -4.698 1.00 93.62 305 THR A N 1
ATOM 2529 C CA . THR A 1 305 ? 1.587 2.586 -4.811 1.00 93.62 305 THR A CA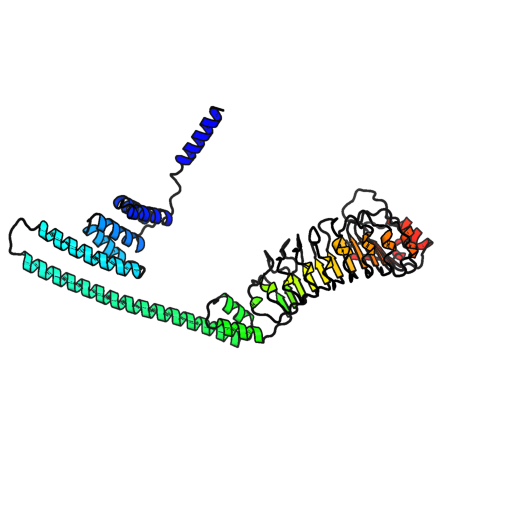 1
ATOM 2530 C C . THR A 1 305 ? 2.200 2.919 -3.458 1.00 93.62 305 THR A C 1
ATOM 2532 O O . THR A 1 305 ? 1.497 3.108 -2.466 1.00 93.62 305 THR A O 1
ATOM 2535 N N . CYS A 1 306 ? 3.521 3.065 -3.424 1.00 89.56 306 CYS A N 1
ATOM 2536 C CA . CYS A 1 306 ? 4.237 3.534 -2.254 1.00 89.56 306 CYS A CA 1
ATOM 2537 C C . CYS A 1 306 ? 5.224 4.656 -2.600 1.00 89.56 306 CYS A C 1
ATOM 2539 O O . CYS A 1 306 ? 6.119 4.486 -3.431 1.00 89.56 306 CYS A O 1
ATOM 2541 N N . GLY A 1 307 ? 5.074 5.809 -1.941 1.00 84.00 307 GLY A N 1
ATOM 2542 C CA . GLY A 1 307 ? 5.972 6.958 -2.088 1.00 84.00 307 GLY A CA 1
ATOM 2543 C C . GLY A 1 307 ? 7.398 6.625 -1.647 1.00 84.00 307 GLY A C 1
ATOM 2544 O O . GLY A 1 307 ? 8.349 6.820 -2.390 1.00 84.00 307 GLY A O 1
ATOM 2545 N N . TYR A 1 308 ? 7.545 6.026 -0.472 1.00 81.19 308 TYR A N 1
ATOM 2546 C CA . TYR A 1 308 ? 8.817 5.525 0.042 1.00 81.19 308 TYR A CA 1
ATOM 2547 C C . TYR A 1 308 ? 8.673 4.050 0.388 1.00 81.19 308 TYR A C 1
ATOM 2549 O O . TYR A 1 308 ? 8.296 3.728 1.508 1.00 81.19 308 TYR A O 1
ATOM 2557 N N . GLY A 1 309 ? 8.909 3.156 -0.571 1.00 82.69 309 GLY A N 1
ATOM 2558 C CA . GLY A 1 309 ? 8.610 1.739 -0.355 1.00 82.69 309 GLY A CA 1
ATOM 2559 C C . GLY A 1 309 ? 9.571 0.983 0.554 1.00 82.69 309 GLY A C 1
ATOM 2560 O O . GLY A 1 309 ? 10.657 1.478 0.873 1.00 82.69 309 GLY A O 1
ATOM 2561 N N . PRO A 1 310 ? 9.211 -0.272 0.877 1.00 87.44 310 PRO A N 1
ATOM 2562 C CA . PRO A 1 310 ? 9.934 -1.105 1.833 1.00 87.44 310 PRO A CA 1
ATOM 2563 C C . PRO A 1 310 ? 11.368 -1.374 1.376 1.00 87.44 310 PRO A C 1
ATOM 2565 O O . PRO A 1 310 ? 11.665 -1.281 0.191 1.00 87.44 310 PRO A O 1
ATOM 2568 N N . LYS A 1 311 ? 12.276 -1.756 2.273 1.00 84.38 311 LYS A N 1
ATOM 2569 C CA . LYS A 1 311 ? 13.646 -2.154 1.887 1.00 84.38 311 LYS A CA 1
ATOM 2570 C C . LYS A 1 311 ? 13.682 -3.469 1.103 1.00 84.38 311 LYS A C 1
ATOM 2572 O O . LYS A 1 311 ? 14.532 -3.640 0.235 1.00 84.38 311 LYS A O 1
ATOM 2577 N N . SER A 1 312 ? 12.756 -4.375 1.396 1.00 86.56 312 SER A N 1
ATOM 2578 C CA . SER A 1 312 ? 12.639 -5.689 0.765 1.00 86.56 312 SER A CA 1
ATOM 2579 C C . SER A 1 312 ? 11.181 -6.040 0.495 1.00 86.56 312 SER A C 1
ATOM 2581 O O . SER A 1 312 ? 10.276 -5.558 1.179 1.00 86.56 312 SER A O 1
ATOM 2583 N N . ILE A 1 313 ? 10.969 -6.908 -0.488 1.00 91.75 313 ILE A N 1
ATOM 2584 C CA . ILE A 1 313 ? 9.669 -7.505 -0.788 1.00 91.75 313 ILE A CA 1
ATOM 2585 C C . ILE A 1 313 ? 9.533 -8.800 0.038 1.00 91.75 313 ILE A C 1
ATOM 2587 O O . ILE A 1 313 ? 10.486 -9.582 0.071 1.00 91.75 313 ILE A O 1
ATOM 2591 N N . PRO A 1 314 ? 8.428 -9.017 0.777 1.00 92.38 314 PRO A N 1
ATOM 2592 C CA . PRO A 1 314 ? 8.265 -10.197 1.622 1.00 92.38 314 PRO A CA 1
ATOM 2593 C C . PRO A 1 314 ? 7.989 -11.453 0.787 1.00 92.38 314 PRO A C 1
ATOM 2595 O O . PRO A 1 314 ? 7.500 -11.370 -0.339 1.00 92.38 314 PRO A O 1
ATOM 2598 N N . LYS A 1 315 ? 8.252 -12.628 1.370 1.00 92.38 315 LYS A N 1
ATOM 2599 C CA . LYS A 1 315 ? 7.878 -13.907 0.752 1.00 92.38 315 LYS A CA 1
ATOM 2600 C C . LYS A 1 315 ? 6.373 -13.987 0.515 1.00 92.38 315 LYS A C 1
ATOM 2602 O O . LYS A 1 315 ? 5.595 -13.530 1.350 1.00 92.38 315 LYS A O 1
ATOM 2607 N N . GLY A 1 316 ? 5.978 -14.609 -0.593 1.00 94.62 316 GLY A N 1
ATOM 2608 C CA . GLY A 1 316 ? 4.571 -14.751 -0.964 1.00 94.62 316 GLY A CA 1
ATOM 2609 C C . GLY A 1 316 ? 3.933 -13.462 -1.483 1.00 94.62 316 GLY A C 1
ATOM 2610 O O . GLY A 1 316 ? 2.718 -13.422 -1.643 1.00 94.62 316 GLY A O 1
ATOM 2611 N N . PHE A 1 317 ? 4.710 -12.411 -1.769 1.00 96.38 317 PHE A N 1
ATOM 2612 C CA . PHE A 1 317 ? 4.206 -11.214 -2.454 1.00 96.38 317 PHE A CA 1
ATOM 2613 C C . PHE A 1 317 ? 3.663 -11.547 -3.852 1.00 96.38 317 PHE A C 1
ATOM 2615 O O . PHE A 1 317 ? 2.704 -10.930 -4.309 1.00 96.38 317 PHE A O 1
ATOM 2622 N N . SER A 1 318 ? 4.198 -12.596 -4.477 1.00 96.81 318 SER A N 1
ATOM 2623 C CA . SER A 1 318 ? 3.673 -13.222 -5.696 1.00 96.81 318 SER A CA 1
ATOM 2624 C C . SER A 1 318 ? 2.221 -13.731 -5.583 1.00 96.81 318 SER A C 1
ATOM 2626 O O . SER A 1 318 ? 1.538 -13.861 -6.599 1.00 96.81 318 SER A O 1
ATOM 2628 N N . ASN A 1 319 ? 1.683 -13.925 -4.368 1.00 97.94 319 ASN A N 1
ATOM 2629 C CA . ASN A 1 319 ? 0.278 -14.303 -4.144 1.00 97.94 319 ASN A CA 1
ATOM 2630 C C . ASN A 1 319 ? -0.724 -13.172 -4.436 1.00 97.94 319 ASN A C 1
ATOM 2632 O O . ASN A 1 319 ? -1.936 -13.405 -4.413 1.00 97.94 319 ASN A O 1
ATOM 2636 N N . LEU A 1 320 ? -0.253 -11.958 -4.738 1.00 98.31 320 LEU A N 1
ATOM 2637 C CA . LEU A 1 320 ? -1.083 -10.847 -5.205 1.00 98.31 320 LEU A CA 1
ATOM 2638 C C . LEU A 1 320 ? -1.530 -11.081 -6.657 1.00 98.31 320 LEU A C 1
ATOM 2640 O O . LEU A 1 320 ? -1.187 -10.345 -7.579 1.00 98.31 320 LEU A O 1
ATOM 2644 N N . ILE A 1 321 ? -2.320 -12.135 -6.862 1.00 97.62 321 ILE A N 1
ATOM 2645 C CA . ILE A 1 321 ? -2.695 -12.656 -8.179 1.00 97.62 321 ILE A CA 1
ATOM 2646 C C . ILE A 1 321 ? -3.466 -11.652 -9.040 1.00 97.62 321 ILE A C 1
ATOM 2648 O O . ILE A 1 321 ? -3.476 -11.804 -10.256 1.00 97.62 321 ILE A O 1
ATOM 2652 N N . ASN A 1 322 ? -4.105 -10.639 -8.449 1.00 98.50 322 ASN A N 1
ATOM 2653 C CA . ASN A 1 322 ? -4.836 -9.605 -9.183 1.00 98.50 322 ASN A CA 1
ATOM 2654 C C . ASN A 1 322 ? -4.035 -8.312 -9.394 1.00 98.50 322 ASN A C 1
ATOM 2656 O O . ASN A 1 322 ? -4.553 -7.403 -10.044 1.00 98.50 322 ASN A O 1
ATOM 2660 N N . LEU A 1 323 ? -2.792 -8.225 -8.905 1.00 98.75 323 LEU A N 1
ATOM 2661 C CA . LEU A 1 323 ? -1.991 -7.007 -8.991 1.00 98.75 323 LEU A CA 1
ATOM 2662 C C . LEU A 1 323 ? -1.613 -6.715 -10.445 1.00 98.75 323 LEU A C 1
ATOM 2664 O O . LEU A 1 323 ? -0.955 -7.517 -11.105 1.00 98.75 323 LEU A O 1
ATOM 2668 N N . ARG A 1 324 ? -2.029 -5.544 -10.932 1.00 98.81 324 ARG A N 1
ATOM 2669 C CA . ARG A 1 324 ? -1.767 -5.048 -12.290 1.00 98.81 324 ARG A CA 1
ATOM 2670 C C . ARG A 1 324 ? -0.781 -3.894 -12.306 1.00 98.81 324 ARG A C 1
ATOM 2672 O O . ARG A 1 324 ? -0.023 -3.771 -13.264 1.00 98.81 324 ARG A O 1
ATOM 2679 N N . SER A 1 325 ? -0.781 -3.065 -11.266 1.00 98.75 325 SER A N 1
ATOM 2680 C CA . SER A 1 325 ? 0.099 -1.903 -11.165 1.00 98.75 325 SER A CA 1
ATOM 2681 C C . SER A 1 325 ? 0.848 -1.906 -9.840 1.00 98.75 325 SER A C 1
ATOM 2683 O O . SER A 1 325 ? 0.239 -1.864 -8.769 1.00 98.75 325 SER A O 1
ATOM 2685 N N . LEU A 1 326 ? 2.175 -1.940 -9.921 1.00 98.06 326 LEU A N 1
ATOM 2686 C CA . LEU A 1 326 ? 3.069 -1.816 -8.780 1.00 98.06 326 LEU A CA 1
ATOM 2687 C C . LEU A 1 326 ? 3.966 -0.602 -8.974 1.00 98.06 326 LEU A C 1
ATOM 2689 O O . LEU A 1 326 ? 4.807 -0.581 -9.871 1.00 98.06 326 LEU A O 1
ATOM 2693 N N . LYS A 1 327 ? 3.813 0.390 -8.099 1.00 95.12 327 LYS A N 1
ATOM 2694 C CA . LYS A 1 327 ? 4.654 1.581 -8.076 1.00 95.12 327 LYS A CA 1
ATOM 2695 C C . LYS A 1 327 ? 5.314 1.735 -6.724 1.00 95.12 327 LYS A C 1
ATOM 2697 O O . LYS A 1 327 ? 4.659 2.003 -5.723 1.00 95.12 327 LYS A O 1
ATOM 2702 N N . ILE A 1 328 ? 6.630 1.631 -6.698 1.00 90.62 328 ILE A N 1
ATOM 2703 C CA . ILE A 1 328 ? 7.429 1.881 -5.514 1.00 90.62 328 ILE A CA 1
ATOM 2704 C C . ILE A 1 328 ? 8.464 2.946 -5.847 1.00 90.62 328 ILE A C 1
ATOM 2706 O O . ILE A 1 328 ? 9.392 2.704 -6.618 1.00 90.62 328 ILE A O 1
ATOM 2710 N N . SER A 1 329 ? 8.310 4.130 -5.255 1.00 81.00 329 SER A N 1
ATOM 2711 C CA . SER A 1 329 ? 9.221 5.235 -5.547 1.00 81.00 329 SER A CA 1
ATOM 2712 C C . SER A 1 329 ? 10.577 5.070 -4.842 1.00 81.00 329 SER A C 1
ATOM 2714 O O . SER A 1 329 ? 10.685 4.351 -3.836 1.00 81.00 329 SER A O 1
ATOM 2716 N N . PRO A 1 330 ? 11.625 5.733 -5.367 1.00 68.56 330 PRO A N 1
ATOM 2717 C CA . PRO A 1 330 ? 13.000 5.436 -5.003 1.00 68.56 330 PRO A CA 1
ATOM 2718 C C . PRO A 1 330 ? 13.367 5.826 -3.574 1.00 68.56 330 PRO A C 1
ATOM 2720 O O . PRO A 1 330 ? 13.161 6.972 -3.174 1.00 68.56 330 PRO A O 1
ATOM 2723 N N . LYS A 1 331 ? 13.986 4.902 -2.827 1.00 73.44 331 LYS A N 1
ATOM 2724 C CA . LYS A 1 331 ? 14.570 5.216 -1.505 1.00 73.44 331 LYS A CA 1
ATOM 2725 C C . LYS A 1 331 ? 15.782 4.366 -1.137 1.00 73.44 331 LYS A C 1
ATOM 2727 O O . LYS A 1 331 ? 16.675 4.880 -0.470 1.00 73.44 331 LYS A O 1
ATOM 2732 N N . TYR A 1 332 ? 15.806 3.087 -1.517 1.00 66.44 332 TYR A N 1
ATOM 2733 C CA . TYR A 1 332 ? 16.712 2.110 -0.903 1.00 66.44 332 TYR A CA 1
ATOM 2734 C C . TYR A 1 332 ? 17.601 1.327 -1.875 1.00 66.44 332 TYR A C 1
ATOM 2736 O O . TYR A 1 332 ? 18.417 0.559 -1.382 1.00 66.44 332 TYR A O 1
ATOM 2744 N N . HIS A 1 333 ? 17.508 1.532 -3.197 1.00 70.00 333 HIS A N 1
ATOM 2745 C CA . HIS A 1 333 ? 18.264 0.767 -4.204 1.00 70.00 333 HIS A CA 1
ATOM 2746 C C . HIS A 1 333 ? 18.115 -0.751 -3.986 1.00 70.00 333 HIS A C 1
ATOM 2748 O O . HIS A 1 333 ? 18.995 -1.417 -3.438 1.00 70.00 333 HIS A O 1
ATOM 2754 N N . ARG A 1 334 ? 16.956 -1.311 -4.357 1.00 76.50 334 ARG A N 1
ATOM 2755 C CA . ARG A 1 334 ? 16.632 -2.707 -4.022 1.00 76.50 334 ARG A CA 1
ATOM 2756 C C . ARG A 1 334 ? 17.397 -3.698 -4.890 1.00 76.50 334 ARG A C 1
ATOM 2758 O O . ARG A 1 334 ? 17.535 -3.499 -6.093 1.00 76.50 334 ARG A O 1
ATOM 2765 N N . ASN A 1 335 ? 17.802 -4.807 -4.275 1.00 67.69 335 ASN A N 1
ATOM 2766 C CA . ASN A 1 335 ? 18.396 -5.955 -4.972 1.00 67.69 335 ASN A CA 1
ATOM 2767 C C . ASN A 1 335 ? 17.596 -7.252 -4.778 1.00 67.69 335 ASN A C 1
ATOM 2769 O O . ASN A 1 335 ? 17.921 -8.251 -5.396 1.00 67.69 335 ASN A O 1
ATOM 2773 N N . ASN A 1 336 ? 16.573 -7.255 -3.917 1.00 77.56 336 ASN A N 1
ATOM 2774 C CA . ASN A 1 336 ? 15.780 -8.445 -3.609 1.00 77.56 336 ASN A CA 1
ATOM 2775 C C . ASN A 1 336 ? 14.323 -8.229 -4.043 1.00 77.56 336 ASN A C 1
ATOM 2777 O O . ASN A 1 336 ? 13.492 -7.754 -3.262 1.00 77.56 336 ASN A O 1
ATOM 2781 N N . ILE A 1 337 ? 14.073 -8.478 -5.330 1.00 87.94 337 ILE A N 1
ATOM 2782 C CA . ILE A 1 337 ? 12.787 -8.262 -6.009 1.00 87.94 337 ILE A CA 1
ATOM 2783 C C . ILE A 1 337 ? 12.286 -9.523 -6.729 1.00 87.94 337 ILE A C 1
ATOM 2785 O O . ILE A 1 337 ? 11.386 -9.430 -7.554 1.00 87.94 337 ILE A O 1
ATOM 2789 N N . GLU A 1 338 ? 12.836 -10.696 -6.402 1.00 90.75 338 GLU A N 1
ATOM 2790 C CA . GLU A 1 338 ? 12.528 -11.976 -7.062 1.00 90.75 338 GLU A CA 1
ATOM 2791 C C . GLU A 1 338 ? 11.023 -12.289 -7.046 1.00 90.75 338 GLU A C 1
ATOM 2793 O O . GLU A 1 338 ? 10.437 -12.632 -8.067 1.00 90.75 338 GLU A O 1
ATOM 2798 N N . GLU A 1 339 ? 10.363 -12.051 -5.911 1.00 95.06 339 GLU A N 1
ATOM 2799 C CA . GLU A 1 339 ? 8.915 -12.238 -5.747 1.00 95.06 339 GLU A CA 1
ATOM 2800 C C . GLU A 1 339 ? 8.064 -11.350 -6.672 1.00 95.06 339 GLU A C 1
ATOM 2802 O O . GLU A 1 339 ? 6.909 -11.674 -6.938 1.00 95.06 339 GLU A O 1
ATOM 2807 N N . ILE A 1 340 ? 8.604 -10.226 -7.166 1.00 96.25 340 ILE A N 1
ATOM 2808 C CA . ILE A 1 340 ? 7.898 -9.376 -8.135 1.00 96.25 340 ILE A CA 1
ATOM 2809 C C . ILE A 1 340 ? 7.818 -10.088 -9.483 1.00 96.25 340 ILE A C 1
ATOM 2811 O O . ILE A 1 340 ? 6.777 -10.004 -10.125 1.00 96.25 340 ILE A O 1
ATOM 2815 N N . TYR A 1 341 ? 8.869 -10.798 -9.904 1.00 96.25 341 TYR A N 1
ATOM 2816 C CA . TYR A 1 341 ? 8.919 -11.467 -11.210 1.00 96.25 341 TYR A CA 1
ATOM 2817 C C . TYR A 1 341 ? 7.863 -12.567 -11.371 1.00 96.25 341 TYR A C 1
ATOM 2819 O O . TYR A 1 341 ? 7.456 -12.865 -12.490 1.00 96.25 341 TYR A O 1
ATOM 2827 N N . GLU A 1 342 ? 7.365 -13.101 -10.258 1.00 97.44 342 GLU A N 1
ATOM 2828 C CA . GLU A 1 342 ? 6.351 -14.155 -10.220 1.00 97.44 342 GLU A CA 1
ATOM 2829 C C . GLU A 1 342 ? 4.906 -13.621 -10.161 1.00 97.44 342 GLU A C 1
ATOM 2831 O O . GLU A 1 342 ? 3.962 -14.392 -9.989 1.00 97.44 342 GLU A O 1
ATOM 2836 N N . LEU A 1 343 ? 4.690 -12.308 -10.310 1.00 98.25 343 LEU A N 1
ATOM 2837 C CA . LEU A 1 343 ? 3.345 -11.727 -10.350 1.00 98.25 343 LEU A CA 1
ATOM 2838 C C . LEU A 1 343 ? 2.655 -12.023 -11.698 1.00 98.25 343 LEU A C 1
ATOM 2840 O O . LEU A 1 343 ? 3.018 -11.440 -12.725 1.00 98.25 343 LEU A O 1
ATOM 2844 N N . PRO A 1 344 ? 1.595 -12.855 -11.731 1.00 96.62 344 PRO A N 1
ATOM 2845 C CA . PRO A 1 344 ? 1.080 -13.434 -12.978 1.00 96.62 344 PRO A CA 1
ATOM 2846 C C . PRO A 1 344 ? 0.324 -12.437 -13.868 1.00 96.62 344 PRO A C 1
ATOM 2848 O O . PRO A 1 344 ? 0.117 -12.683 -15.060 1.00 96.62 344 PRO A O 1
ATOM 2851 N N . ASN A 1 345 ? -0.148 -11.330 -13.286 1.00 98.31 345 ASN A N 1
ATOM 2852 C CA . ASN A 1 345 ? -1.025 -10.363 -13.942 1.00 98.31 345 ASN A CA 1
ATOM 2853 C C . ASN A 1 345 ? -0.476 -8.931 -13.963 1.00 98.31 345 ASN A C 1
ATOM 2855 O O . ASN A 1 345 ? -1.223 -8.015 -14.310 1.00 98.31 345 ASN A O 1
ATOM 2859 N N . LEU A 1 346 ? 0.806 -8.741 -13.634 1.00 98.75 346 LEU A N 1
ATOM 2860 C CA . LEU A 1 346 ? 1.409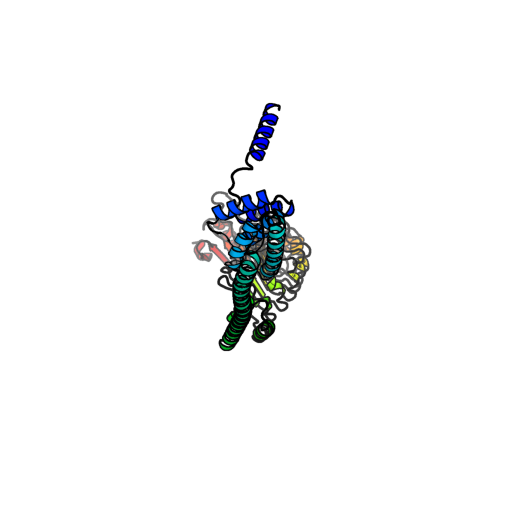 -7.414 -13.571 1.00 98.75 346 LEU A CA 1
ATOM 2861 C C . LEU A 1 346 ? 1.544 -6.806 -14.974 1.00 98.75 346 LEU A C 1
ATOM 2863 O O . LEU A 1 346 ? 2.139 -7.402 -15.870 1.00 98.75 346 LEU A O 1
ATOM 2867 N N . GLU A 1 347 ? 1.002 -5.603 -15.150 1.00 98.75 347 GLU A N 1
ATOM 2868 C CA . GLU A 1 347 ? 1.001 -4.856 -16.414 1.00 98.75 347 GLU A CA 1
ATOM 2869 C C . GLU A 1 347 ? 1.892 -3.610 -16.350 1.00 98.75 347 GLU A C 1
ATOM 2871 O O . GLU A 1 347 ? 2.458 -3.202 -17.363 1.00 98.75 347 GLU A O 1
ATOM 2876 N N . SER A 1 348 ? 2.051 -3.014 -15.167 1.00 98.75 348 SER A N 1
ATOM 2877 C CA . SER A 1 348 ? 2.884 -1.834 -14.948 1.00 98.75 348 SER A CA 1
ATOM 2878 C C . SER A 1 348 ? 3.758 -2.009 -13.711 1.00 98.75 348 SER A C 1
ATOM 2880 O O . SER A 1 348 ? 3.246 -2.206 -12.609 1.00 98.75 348 SER A O 1
ATOM 2882 N N . LEU A 1 349 ? 5.072 -1.883 -13.892 1.00 97.88 349 LEU A N 1
ATOM 2883 C CA . LEU A 1 349 ? 6.072 -1.938 -12.831 1.00 97.88 349 LEU A CA 1
ATOM 2884 C C . LEU A 1 349 ? 6.897 -0.652 -12.817 1.00 97.88 349 LEU A C 1
ATOM 2886 O O . LEU A 1 349 ? 7.577 -0.326 -13.787 1.00 97.88 349 LEU A O 1
ATOM 2890 N N . GLU A 1 350 ? 6.870 0.055 -11.695 1.00 95.00 350 GLU A N 1
ATOM 2891 C CA . GLU A 1 350 ? 7.722 1.203 -11.410 1.00 95.00 350 GLU A CA 1
ATOM 2892 C C . GLU A 1 350 ? 8.505 0.941 -10.115 1.00 95.00 350 GLU A C 1
ATOM 2894 O O . GLU A 1 350 ? 7.900 0.812 -9.052 1.00 95.00 350 GLU A O 1
ATOM 2899 N N . ILE A 1 351 ? 9.837 0.832 -10.190 1.00 91.56 351 ILE A N 1
ATOM 2900 C CA . ILE A 1 351 ? 10.676 0.452 -9.039 1.00 91.56 351 ILE A CA 1
ATOM 2901 C C . ILE A 1 351 ? 12.102 1.020 -9.123 1.00 91.56 351 ILE A C 1
ATOM 2903 O O . ILE A 1 351 ? 12.658 1.175 -10.211 1.00 91.56 351 ILE A O 1
ATOM 2907 N N . ASP A 1 352 ? 12.734 1.296 -7.977 1.00 87.25 352 ASP A N 1
ATOM 2908 C CA . ASP A 1 352 ? 14.197 1.375 -7.869 1.00 87.25 352 ASP A CA 1
ATOM 2909 C C . ASP A 1 352 ? 14.799 -0.004 -7.598 1.00 87.25 352 ASP A C 1
ATOM 2911 O O . ASP A 1 352 ? 14.637 -0.572 -6.513 1.00 87.25 352 ASP A O 1
ATOM 2915 N N . ALA A 1 353 ? 15.524 -0.515 -8.589 1.00 85.44 353 ALA A N 1
ATOM 2916 C CA . ALA A 1 353 ? 16.254 -1.768 -8.506 1.00 85.44 353 ALA A CA 1
ATOM 2917 C C . ALA A 1 353 ? 17.640 -1.593 -9.125 1.00 85.44 353 ALA A C 1
ATOM 2919 O O . ALA A 1 353 ? 17.757 -1.102 -10.250 1.00 85.44 353 ALA A O 1
ATOM 2920 N N . THR A 1 354 ? 18.690 -1.978 -8.402 1.00 85.19 354 THR A N 1
ATOM 2921 C CA . THR A 1 354 ? 20.073 -1.806 -8.883 1.00 85.19 354 THR A CA 1
ATOM 2922 C C . THR A 1 354 ? 20.383 -2.775 -10.020 1.00 85.19 354 THR A C 1
ATOM 2924 O O . THR A 1 354 ? 21.111 -2.425 -10.948 1.00 85.19 354 THR A O 1
ATOM 2927 N N . GLN A 1 355 ? 19.818 -3.981 -9.961 1.00 88.44 355 GLN A N 1
ATOM 2928 C CA . GLN A 1 355 ? 20.034 -5.044 -10.935 1.00 88.44 355 GLN A CA 1
ATOM 2929 C C . GLN A 1 355 ? 18.691 -5.632 -11.360 1.00 88.44 355 GLN A C 1
ATOM 2931 O O . GLN A 1 355 ? 17.844 -5.909 -10.512 1.00 88.44 355 GLN A O 1
ATOM 2936 N N . ILE A 1 356 ? 18.510 -5.808 -12.667 1.00 92.31 356 ILE A N 1
ATOM 2937 C CA . ILE A 1 356 ? 17.398 -6.558 -13.254 1.00 92.31 356 ILE A CA 1
ATOM 2938 C C . ILE A 1 356 ? 17.978 -7.777 -13.960 1.00 92.31 356 ILE A C 1
ATOM 2940 O O . ILE A 1 356 ? 18.715 -7.629 -14.940 1.00 92.31 356 ILE A O 1
ATOM 2944 N N . ASP A 1 357 ? 17.656 -8.963 -13.454 1.00 93.12 357 ASP A N 1
ATOM 2945 C CA . ASP A 1 357 ? 18.131 -10.231 -13.999 1.00 93.12 357 ASP A CA 1
ATOM 2946 C C . ASP A 1 357 ? 17.177 -10.823 -15.051 1.00 93.12 357 ASP A C 1
ATOM 2948 O O . ASP A 1 357 ? 16.193 -10.212 -15.474 1.00 93.12 357 ASP A O 1
ATOM 2952 N N . ASP A 1 358 ? 17.527 -12.018 -15.517 1.00 95.50 358 ASP A N 1
ATOM 2953 C CA . ASP A 1 358 ? 16.828 -12.763 -16.558 1.00 95.50 358 ASP A CA 1
ATOM 2954 C C . ASP A 1 358 ? 15.382 -13.124 -16.206 1.00 95.50 358 ASP A C 1
ATOM 2956 O O . ASP A 1 358 ? 14.575 -13.308 -17.114 1.00 95.50 358 ASP A O 1
ATOM 2960 N N . SER A 1 359 ? 15.039 -13.209 -14.923 1.00 96.31 359 SER A N 1
ATOM 2961 C CA . SER A 1 359 ? 13.708 -13.581 -14.432 1.00 96.31 359 SER A CA 1
ATOM 2962 C C . SER A 1 359 ? 12.657 -12.521 -14.750 1.00 96.31 359 SER A C 1
ATOM 2964 O O . SER A 1 359 ? 11.466 -12.816 -14.708 1.00 96.31 359 SER A O 1
ATOM 2966 N N . ILE A 1 360 ? 13.063 -11.313 -15.170 1.00 95.56 360 ILE A N 1
ATOM 2967 C CA . ILE A 1 360 ? 12.146 -10.283 -15.675 1.00 95.56 360 ILE A CA 1
ATOM 2968 C C . ILE A 1 360 ? 11.197 -10.831 -16.750 1.00 95.56 360 ILE A C 1
ATOM 2970 O O . ILE A 1 360 ? 10.044 -10.409 -16.814 1.00 95.56 360 ILE A O 1
ATOM 2974 N N . VAL A 1 361 ? 11.639 -11.818 -17.543 1.00 95.69 361 VAL A N 1
ATOM 2975 C CA . VAL A 1 361 ? 10.825 -12.459 -18.588 1.00 95.69 361 VAL A CA 1
ATOM 2976 C C . VAL A 1 361 ? 9.591 -13.179 -18.062 1.00 95.69 361 VAL A C 1
ATOM 2978 O O . VAL A 1 361 ? 8.707 -13.482 -18.863 1.00 95.69 361 VAL A O 1
ATOM 2981 N N . ASN A 1 362 ? 9.511 -13.479 -16.766 1.00 97.44 362 ASN A N 1
ATOM 2982 C CA . ASN A 1 362 ? 8.348 -14.129 -16.160 1.00 97.44 362 ASN A CA 1
ATOM 2983 C C . ASN A 1 362 ? 7.134 -13.187 -16.108 1.00 97.44 362 ASN A C 1
ATOM 2985 O O . ASN A 1 362 ? 5.992 -13.648 -16.137 1.00 97.44 362 ASN A O 1
ATOM 2989 N N . LEU A 1 363 ? 7.353 -11.870 -16.193 1.00 97.69 363 LEU A N 1
ATOM 2990 C CA . LEU A 1 363 ? 6.303 -10.853 -16.263 1.00 97.69 363 LEU A CA 1
ATOM 2991 C C . LEU A 1 363 ? 5.666 -10.762 -17.663 1.00 97.69 363 LEU A C 1
ATOM 2993 O O . LEU A 1 363 ? 5.724 -9.736 -18.340 1.00 97.69 363 LEU A O 1
ATOM 2997 N N . LYS A 1 364 ? 5.020 -11.841 -18.118 1.00 96.44 364 LYS A N 1
ATOM 2998 C CA . LYS A 1 364 ? 4.503 -11.992 -19.496 1.00 96.44 364 LYS A CA 1
ATOM 2999 C C . LYS A 1 364 ? 3.472 -10.940 -19.924 1.00 96.44 364 LYS A C 1
ATOM 3001 O O . LYS A 1 364 ? 3.296 -10.711 -21.122 1.00 96.44 364 LYS A O 1
ATOM 3006 N N . LYS A 1 365 ? 2.781 -10.310 -18.969 1.00 98.31 365 LYS A N 1
ATOM 3007 C CA . LYS A 1 365 ? 1.766 -9.271 -19.221 1.00 98.31 365 LYS A CA 1
ATOM 3008 C C . LYS A 1 365 ? 2.292 -7.845 -19.060 1.00 98.31 365 LYS A C 1
ATOM 3010 O O . LYS A 1 365 ? 1.510 -6.907 -19.200 1.00 98.31 365 LYS A O 1
ATOM 3015 N N . LEU A 1 366 ? 3.585 -7.674 -18.779 1.00 98.62 366 LEU A N 1
ATOM 3016 C CA . LEU A 1 366 ? 4.159 -6.364 -18.511 1.00 98.62 366 LEU A CA 1
ATOM 3017 C C . LEU A 1 366 ? 4.147 -5.499 -19.771 1.00 98.62 366 LEU A C 1
ATOM 3019 O O . LEU A 1 366 ? 4.796 -5.821 -20.762 1.00 98.62 366 LEU A O 1
ATOM 3023 N N . LYS A 1 367 ? 3.429 -4.381 -19.697 1.00 98.69 367 LYS A N 1
ATOM 3024 C CA . LYS A 1 367 ? 3.332 -3.361 -20.745 1.00 98.69 367 LYS A CA 1
ATOM 3025 C C . LYS A 1 367 ? 4.209 -2.162 -20.444 1.00 98.69 367 LYS A C 1
ATOM 3027 O O . LYS A 1 367 ? 4.759 -1.552 -21.352 1.00 98.69 367 LYS A O 1
ATOM 3032 N N . LYS A 1 368 ? 4.366 -1.815 -19.169 1.00 98.69 368 LYS A N 1
ATOM 3033 C CA . LYS A 1 368 ? 5.143 -0.653 -18.750 1.00 98.69 368 LYS A CA 1
ATOM 3034 C C . LYS A 1 368 ? 6.178 -1.036 -17.713 1.00 98.69 368 LYS A C 1
ATOM 3036 O O . LYS A 1 368 ? 5.833 -1.533 -16.644 1.00 98.69 368 LYS A O 1
ATOM 3041 N N . LEU A 1 369 ? 7.434 -0.728 -18.011 1.00 97.50 369 LEU A N 1
ATOM 3042 C CA . LEU A 1 369 ? 8.541 -0.885 -17.083 1.00 97.50 369 LEU A CA 1
ATOM 3043 C C . LEU A 1 369 ? 9.230 0.459 -16.868 1.00 97.50 369 LEU A C 1
ATOM 3045 O O . LEU A 1 369 ? 9.743 1.064 -17.806 1.00 97.50 369 LEU A O 1
ATOM 3049 N N . SER A 1 370 ? 9.255 0.926 -15.626 1.00 94.94 370 SER A N 1
ATOM 3050 C CA . SER A 1 370 ? 9.986 2.117 -15.213 1.00 94.94 370 SER A CA 1
ATOM 3051 C C . SER A 1 370 ? 10.983 1.766 -14.121 1.00 94.94 370 SER A C 1
ATOM 3053 O O . SER A 1 370 ? 10.618 1.388 -13.010 1.00 94.94 370 SER A O 1
ATOM 3055 N N . LEU A 1 371 ? 12.256 1.923 -14.450 1.00 91.62 371 LEU A N 1
ATOM 3056 C CA . LEU A 1 371 ? 13.379 1.579 -13.603 1.00 91.62 371 LEU A CA 1
ATOM 3057 C C . LEU A 1 371 ? 14.100 2.838 -13.146 1.00 91.62 371 LEU A C 1
ATOM 3059 O O . LEU A 1 371 ? 14.437 3.712 -13.953 1.00 91.62 371 LEU A O 1
ATOM 3063 N N . TYR A 1 372 ? 14.353 2.910 -11.843 1.00 87.06 372 TYR A N 1
ATOM 3064 C CA . TYR A 1 372 ? 15.127 3.979 -11.235 1.00 87.06 372 TYR A CA 1
ATOM 3065 C C . TYR A 1 372 ? 16.475 3.479 -10.738 1.00 87.06 372 TYR A C 1
ATOM 3067 O O . TYR A 1 372 ? 16.554 2.481 -10.026 1.00 87.06 372 TYR A O 1
ATOM 3075 N N . PHE A 1 373 ? 17.528 4.234 -11.055 1.00 82.00 373 PHE A N 1
ATOM 3076 C CA . PHE A 1 373 ? 18.881 4.009 -10.533 1.00 82.00 373 PHE A CA 1
ATOM 3077 C C . PHE A 1 373 ? 19.448 2.608 -10.805 1.00 82.00 373 PHE A C 1
ATOM 3079 O O . PHE A 1 373 ? 20.274 2.114 -10.041 1.00 82.00 373 PHE A O 1
ATOM 3086 N N . THR A 1 374 ? 19.025 1.984 -11.902 1.00 86.88 374 THR A N 1
ATOM 3087 C CA . THR A 1 374 ? 19.502 0.665 -12.309 1.00 86.88 374 THR A CA 1
ATOM 3088 C C . THR A 1 374 ? 20.903 0.761 -12.892 1.00 86.88 374 THR A C 1
ATOM 3090 O O . THR A 1 374 ? 21.220 1.683 -13.648 1.00 86.88 374 THR A O 1
ATOM 3093 N N . GLU A 1 375 ? 21.755 -0.189 -12.528 1.00 86.31 375 GLU A N 1
ATOM 3094 C CA . GLU A 1 375 ? 23.136 -0.294 -12.996 1.00 86.31 375 GLU A CA 1
ATOM 3095 C C . GLU A 1 375 ? 23.279 -1.393 -14.052 1.00 86.31 375 GLU A C 1
ATOM 3097 O O . GLU A 1 375 ? 23.975 -1.186 -15.047 1.00 86.31 375 GLU A O 1
ATOM 3102 N N . THR A 1 376 ? 22.570 -2.516 -13.887 1.00 87.94 376 THR A N 1
ATOM 3103 C CA . THR A 1 376 ? 22.551 -3.623 -14.853 1.00 87.94 376 THR A CA 1
ATOM 3104 C C . THR A 1 376 ? 21.129 -4.006 -15.254 1.00 87.94 376 THR A C 1
ATOM 3106 O O . THR A 1 376 ? 20.222 -4.078 -14.425 1.00 87.94 376 THR A O 1
ATOM 3109 N N . LEU A 1 377 ? 20.944 -4.261 -16.549 1.00 90.44 377 LEU A N 1
ATOM 3110 C CA . LEU A 1 377 ? 19.685 -4.701 -17.144 1.00 90.44 377 LEU A CA 1
ATOM 3111 C C . LEU A 1 377 ? 19.960 -5.928 -18.014 1.00 90.44 377 LEU A C 1
ATOM 3113 O O . LEU A 1 377 ? 20.800 -5.857 -18.912 1.00 90.44 377 LEU A O 1
ATOM 3117 N N . SER A 1 378 ? 19.278 -7.041 -17.736 1.00 92.31 378 SER A N 1
ATOM 3118 C CA . SER A 1 378 ? 19.384 -8.265 -18.533 1.00 92.31 378 SER A CA 1
ATOM 3119 C C . SER A 1 378 ? 19.005 -8.028 -19.997 1.00 92.31 378 SER A C 1
ATOM 3121 O O . SER A 1 378 ? 18.050 -7.311 -20.308 1.00 92.31 378 SER A O 1
ATOM 3123 N N . SER A 1 379 ? 19.714 -8.703 -20.905 1.00 92.44 379 SER A N 1
ATOM 3124 C CA . SER A 1 379 ? 19.398 -8.702 -22.334 1.00 92.44 379 SER A CA 1
ATOM 3125 C C . SER A 1 379 ? 18.071 -9.375 -22.665 1.00 92.44 379 SER A C 1
ATOM 3127 O O . SER A 1 379 ? 17.481 -9.096 -23.713 1.00 92.44 379 SER A O 1
ATOM 3129 N N . LYS A 1 380 ? 17.564 -10.219 -21.760 1.00 95.31 380 LYS A N 1
ATOM 3130 C CA . LYS A 1 380 ? 16.259 -10.863 -21.899 1.00 95.31 380 LYS A CA 1
ATOM 3131 C C . LYS A 1 380 ? 15.083 -9.904 -21.751 1.00 95.31 380 LYS A C 1
ATOM 3133 O O . LYS A 1 380 ? 13.955 -10.286 -22.036 1.00 95.31 380 LYS A O 1
ATOM 3138 N N . ILE A 1 381 ? 15.321 -8.635 -21.408 1.00 94.00 381 ILE A N 1
ATOM 3139 C CA . ILE A 1 381 ? 14.285 -7.599 -21.499 1.00 94.00 381 ILE A CA 1
ATOM 3140 C C . ILE A 1 381 ? 13.651 -7.533 -22.901 1.00 94.00 381 ILE A C 1
ATOM 3142 O O . ILE A 1 381 ? 12.473 -7.211 -23.034 1.00 94.00 381 ILE A O 1
ATOM 3146 N N . ALA A 1 382 ? 14.407 -7.904 -23.941 1.00 93.62 382 ALA A N 1
ATOM 3147 C CA . ALA A 1 382 ? 13.931 -7.983 -25.318 1.00 93.62 382 ALA A CA 1
ATOM 3148 C C . ALA A 1 382 ? 12.952 -9.149 -25.594 1.00 93.62 382 ALA A C 1
ATOM 3150 O O . ALA A 1 382 ? 12.427 -9.244 -26.698 1.00 93.62 382 ALA A O 1
ATOM 3151 N N . GLU A 1 383 ? 12.702 -10.029 -24.620 1.00 95.38 383 GLU A N 1
ATOM 3152 C CA . GLU A 1 383 ? 11.741 -11.145 -24.698 1.00 95.38 383 GLU A CA 1
ATOM 3153 C C . GLU A 1 383 ? 10.389 -10.814 -24.034 1.00 95.38 383 GLU A C 1
ATOM 3155 O O . GLU A 1 383 ? 9.511 -11.671 -23.918 1.00 95.38 383 GLU A O 1
ATOM 3160 N N . LEU A 1 384 ? 10.204 -9.576 -23.564 1.00 96.31 384 LEU A N 1
ATOM 3161 C CA . LEU A 1 384 ? 8.924 -9.101 -23.043 1.00 96.31 384 LEU A CA 1
ATOM 3162 C C . LEU A 1 384 ? 7.990 -8.685 -24.183 1.00 96.31 384 LEU A C 1
ATOM 3164 O O . LEU A 1 384 ? 7.802 -7.500 -24.440 1.00 96.31 384 LEU A O 1
ATOM 3168 N N . ASP A 1 385 ? 7.370 -9.660 -24.842 1.00 93.25 385 ASP A N 1
ATOM 3169 C CA . ASP A 1 385 ? 6.543 -9.454 -26.044 1.00 93.25 385 ASP A CA 1
ATOM 3170 C C . ASP A 1 385 ? 5.360 -8.480 -25.872 1.00 93.25 385 ASP A C 1
ATOM 3172 O O . ASP A 1 385 ? 4.824 -7.995 -26.867 1.00 93.25 385 ASP A O 1
ATOM 3176 N N . SER A 1 386 ? 4.942 -8.210 -24.629 1.00 97.38 386 SER A N 1
ATOM 3177 C CA . SER A 1 386 ? 3.868 -7.265 -24.289 1.00 97.38 386 SER A CA 1
ATOM 3178 C C . SER A 1 386 ? 4.370 -5.852 -23.966 1.00 97.38 386 SER A C 1
ATOM 3180 O O . SER A 1 386 ? 3.549 -4.969 -23.735 1.00 97.38 386 SER A O 1
ATOM 3182 N N . LEU A 1 387 ? 5.688 -5.621 -23.896 1.00 98.25 387 LEU A N 1
ATOM 3183 C CA . LEU A 1 387 ? 6.257 -4.364 -23.410 1.00 98.25 387 LEU A CA 1
ATOM 3184 C C . LEU A 1 387 ? 6.003 -3.229 -24.406 1.00 98.25 387 LEU A C 1
ATOM 3186 O O . LEU A 1 387 ? 6.425 -3.290 -25.557 1.00 98.25 387 LEU A O 1
ATOM 3190 N N . GLU A 1 388 ? 5.337 -2.176 -23.953 1.00 98.44 388 GLU A N 1
ATOM 3191 C CA . GLU A 1 388 ? 4.950 -0.996 -24.731 1.00 98.44 388 GLU A CA 1
ATOM 3192 C C . GLU A 1 388 ? 5.783 0.237 -24.359 1.00 98.44 388 GLU A C 1
ATOM 3194 O O . GLU A 1 388 ? 6.130 1.039 -25.231 1.00 98.44 388 GLU A O 1
ATOM 3199 N N . GLU A 1 389 ? 6.144 0.377 -23.079 1.00 98.19 389 GLU A N 1
ATOM 3200 C CA . GLU A 1 389 ? 6.927 1.502 -22.573 1.00 98.19 389 GLU A CA 1
ATOM 3201 C C . GLU A 1 389 ? 8.097 1.057 -21.683 1.00 98.19 389 GLU A C 1
ATOM 3203 O O . GLU A 1 389 ? 7.906 0.327 -20.706 1.00 98.19 389 GLU A O 1
ATOM 3208 N N . LEU A 1 390 ? 9.291 1.590 -21.960 1.00 95.62 390 LEU A N 1
ATOM 3209 C CA . LEU A 1 390 ? 10.495 1.395 -21.150 1.00 95.62 390 LEU A CA 1
ATOM 3210 C C . LEU A 1 390 ? 11.067 2.739 -20.680 1.00 95.62 390 LEU A C 1
ATOM 3212 O O . LEU A 1 390 ? 11.533 3.549 -21.479 1.00 95.62 390 LEU A O 1
ATOM 3216 N N . HIS A 1 391 ? 11.083 2.969 -19.371 1.00 92.88 391 HIS A N 1
ATOM 3217 C CA . HIS A 1 391 ? 11.610 4.191 -18.763 1.00 92.88 391 HIS A CA 1
ATOM 3218 C C . HIS A 1 391 ? 12.833 3.866 -17.903 1.00 92.88 391 HIS A C 1
ATOM 3220 O O . HIS A 1 391 ? 12.748 3.084 -16.962 1.00 92.88 391 HIS A O 1
ATOM 3226 N N . LEU A 1 392 ? 13.972 4.482 -18.206 1.00 89.00 392 LEU A N 1
ATOM 3227 C CA . LEU A 1 392 ? 15.261 4.280 -17.547 1.00 89.00 392 LEU A CA 1
ATOM 3228 C C . LEU A 1 392 ? 15.694 5.599 -16.903 1.00 89.00 392 LEU A C 1
ATOM 3230 O O . LEU A 1 392 ? 16.411 6.420 -17.480 1.00 89.00 392 LEU A O 1
ATOM 3234 N N . ASN A 1 393 ? 15.209 5.827 -15.687 1.00 83.12 393 ASN A N 1
ATOM 3235 C CA . ASN A 1 393 ? 15.330 7.094 -14.981 1.00 83.12 393 ASN A CA 1
ATOM 3236 C C . ASN A 1 393 ? 16.488 7.064 -13.979 1.00 83.12 393 ASN A C 1
ATOM 3238 O O . ASN A 1 393 ? 16.565 6.218 -13.097 1.00 83.12 393 ASN A O 1
ATOM 3242 N N . GLY A 1 394 ? 17.424 7.998 -14.089 1.00 78.88 394 GLY A N 1
ATOM 3243 C CA . GLY A 1 394 ? 18.613 8.062 -13.242 1.00 78.88 394 GLY A CA 1
ATOM 3244 C C . GLY A 1 394 ? 19.511 6.820 -13.310 1.00 78.88 394 GLY A C 1
ATOM 3245 O O . GLY A 1 394 ? 20.338 6.637 -12.422 1.00 78.88 394 GLY A O 1
ATOM 3246 N N . SER A 1 395 ? 19.332 5.960 -14.315 1.00 80.19 395 SER A N 1
ATOM 3247 C CA . SER A 1 395 ? 20.058 4.696 -14.444 1.00 80.19 395 SER A CA 1
ATOM 3248 C C . SER A 1 395 ? 21.491 4.927 -14.930 1.00 80.19 395 SER A C 1
ATOM 3250 O O . SER A 1 395 ? 21.756 5.852 -15.699 1.00 80.19 395 SER A O 1
ATOM 3252 N N . LYS A 1 396 ? 22.422 4.077 -14.485 1.00 77.56 396 LYS A N 1
ATOM 3253 C CA . LYS A 1 396 ? 23.847 4.102 -14.868 1.00 77.56 396 LYS A CA 1
ATOM 3254 C C . LYS A 1 396 ? 24.186 3.087 -15.965 1.00 77.56 396 LYS A C 1
ATOM 3256 O O . LYS A 1 396 ? 25.358 2.816 -16.219 1.00 77.56 396 LYS A O 1
ATOM 3261 N N . ILE A 1 397 ? 23.169 2.518 -16.605 1.00 80.25 397 ILE A N 1
ATOM 3262 C CA . ILE A 1 397 ? 23.329 1.533 -17.672 1.00 80.25 397 ILE A CA 1
ATOM 3263 C C . ILE A 1 397 ? 24.033 2.196 -18.866 1.00 80.25 397 ILE A C 1
ATOM 3265 O O . ILE A 1 397 ? 23.534 3.160 -19.447 1.00 80.25 397 ILE A O 1
ATOM 3269 N N . LYS A 1 398 ? 25.204 1.667 -19.233 1.00 78.69 398 LYS A N 1
ATOM 3270 C CA . LYS A 1 398 ? 26.002 2.167 -20.363 1.00 78.69 398 LYS A CA 1
ATOM 3271 C C . LYS A 1 398 ? 25.605 1.528 -21.693 1.00 78.69 398 LYS A C 1
ATOM 3273 O O . LYS A 1 398 ? 25.602 2.201 -22.717 1.00 78.69 398 LYS A O 1
ATOM 3278 N N . TYR A 1 399 ? 25.277 0.243 -21.667 1.00 78.69 399 TYR A N 1
ATOM 3279 C CA . TYR A 1 399 ? 24.896 -0.534 -22.840 1.00 78.69 399 TYR A CA 1
ATOM 3280 C C . TYR A 1 399 ? 23.652 -1.339 -22.512 1.00 78.69 399 TYR A C 1
ATOM 3282 O O . TYR A 1 399 ? 23.571 -1.924 -21.431 1.00 78.69 399 TYR A O 1
ATOM 3290 N N . ILE A 1 400 ? 22.724 -1.399 -23.460 1.00 81.19 400 ILE A N 1
ATOM 3291 C CA . ILE A 1 400 ? 21.616 -2.345 -23.415 1.00 81.19 400 ILE A CA 1
ATOM 3292 C C . ILE A 1 400 ? 21.839 -3.353 -24.537 1.00 81.19 400 ILE A C 1
ATOM 3294 O O . ILE A 1 400 ? 21.820 -3.013 -25.722 1.00 81.19 400 ILE A O 1
ATOM 3298 N N . SER A 1 401 ? 22.105 -4.593 -24.146 1.00 81.25 401 SER A N 1
ATOM 3299 C CA . SER A 1 401 ? 22.170 -5.733 -25.054 1.00 81.25 401 SER A CA 1
ATOM 3300 C C . SER A 1 401 ? 20.794 -6.386 -25.160 1.00 81.25 401 SER A C 1
ATOM 3302 O O . SER A 1 401 ? 19.948 -6.211 -24.290 1.00 81.25 401 SER A O 1
ATOM 3304 N N . GLY A 1 402 ? 20.550 -7.116 -26.242 1.00 85.94 402 GLY A N 1
ATOM 3305 C CA . GLY A 1 402 ? 19.266 -7.764 -26.498 1.00 85.94 402 GLY A CA 1
ATOM 3306 C C . GLY A 1 402 ? 18.833 -7.591 -27.945 1.00 85.94 402 GLY A C 1
ATOM 3307 O O . GLY A 1 402 ? 19.201 -6.625 -28.613 1.00 85.94 402 GLY A O 1
ATOM 3308 N N . ASP A 1 403 ? 18.058 -8.550 -28.433 1.00 90.88 403 ASP A N 1
ATOM 3309 C CA . ASP A 1 403 ? 17.489 -8.500 -29.775 1.00 90.88 403 ASP A CA 1
ATOM 3310 C C . ASP A 1 403 ? 16.145 -7.760 -29.755 1.00 90.88 403 ASP A C 1
ATOM 3312 O O . ASP A 1 403 ? 15.073 -8.363 -29.765 1.00 90.88 403 ASP A O 1
ATOM 3316 N N . PHE A 1 404 ? 16.205 -6.427 -29.700 1.00 92.81 404 PHE A N 1
ATOM 3317 C CA . PHE A 1 404 ? 15.022 -5.560 -29.629 1.00 92.81 404 PHE A CA 1
ATOM 3318 C C . PHE A 1 404 ? 14.121 -5.635 -30.867 1.00 92.81 404 PHE A C 1
ATOM 3320 O O . PHE A 1 404 ? 12.988 -5.164 -30.804 1.00 92.81 404 PHE A O 1
ATOM 3327 N N . SER A 1 405 ? 14.560 -6.280 -31.956 1.00 91.69 405 SER A N 1
ATOM 3328 C CA . SER A 1 405 ? 13.692 -6.564 -33.106 1.00 91.69 405 SER A CA 1
ATOM 3329 C C . SER A 1 405 ? 12.492 -7.451 -32.733 1.00 91.69 405 SER A C 1
ATOM 3331 O O . SER A 1 405 ? 11.449 -7.402 -33.390 1.00 91.69 405 SER A O 1
ATOM 3333 N N . LYS A 1 406 ? 12.608 -8.216 -31.637 1.00 92.75 406 LYS A N 1
ATOM 3334 C CA . LYS A 1 406 ? 11.536 -9.044 -31.072 1.00 92.75 406 LYS A CA 1
ATOM 3335 C C . LYS A 1 406 ? 10.442 -8.230 -30.377 1.00 92.75 406 LYS A C 1
ATOM 3337 O O . LYS A 1 406 ? 9.293 -8.668 -30.368 1.00 92.75 406 LYS A O 1
ATOM 3342 N N . LEU A 1 407 ? 10.753 -7.037 -29.859 1.00 94.81 407 LEU A N 1
ATOM 3343 C CA . LEU A 1 407 ? 9.796 -6.188 -29.142 1.00 94.81 407 LEU A CA 1
ATOM 3344 C C . LEU A 1 407 ? 8.863 -5.446 -30.103 1.00 94.81 407 LEU A C 1
ATOM 3346 O O . LEU A 1 407 ? 8.991 -4.249 -30.360 1.00 94.81 407 LEU A O 1
ATOM 3350 N N . LYS A 1 408 ? 7.877 -6.175 -30.624 1.00 94.94 408 LYS A N 1
ATOM 3351 C CA . LYS A 1 408 ? 6.906 -5.665 -31.602 1.00 94.94 408 LYS A CA 1
ATOM 3352 C C . LYS A 1 408 ? 5.931 -4.645 -31.026 1.00 94.94 408 LYS A C 1
ATOM 3354 O O . LYS A 1 408 ? 5.282 -3.940 -31.791 1.00 94.94 408 LYS A O 1
ATOM 3359 N N . THR A 1 409 ? 5.804 -4.563 -29.708 1.00 97.31 409 THR A N 1
ATOM 3360 C CA . THR A 1 409 ? 4.869 -3.660 -29.030 1.00 97.31 409 THR A CA 1
ATOM 3361 C C . THR A 1 409 ? 5.530 -2.411 -28.473 1.00 97.31 409 THR A C 1
ATOM 3363 O O . THR A 1 409 ? 4.803 -1.480 -28.146 1.00 97.31 409 THR A O 1
ATOM 3366 N N . LEU A 1 410 ? 6.865 -2.360 -28.373 1.00 97.56 410 LEU A N 1
ATOM 3367 C CA . LEU A 1 410 ? 7.574 -1.256 -27.724 1.00 97.56 410 LEU A CA 1
ATOM 3368 C C . LEU A 1 410 ? 7.434 0.015 -28.561 1.00 97.56 410 LEU A C 1
ATOM 3370 O O . LEU A 1 410 ? 7.933 0.068 -29.682 1.00 97.56 410 LEU A O 1
ATOM 3374 N N . ARG A 1 411 ? 6.773 1.031 -28.002 1.00 97.38 411 ARG A N 1
ATOM 3375 C CA . ARG A 1 411 ? 6.480 2.308 -28.679 1.00 97.38 411 ARG A CA 1
ATOM 3376 C C . ARG A 1 411 ? 7.253 3.466 -28.087 1.00 97.38 411 ARG A C 1
ATOM 3378 O O . ARG A 1 411 ? 7.676 4.363 -28.809 1.00 97.38 411 ARG A O 1
ATOM 3385 N N . LYS A 1 412 ? 7.463 3.431 -26.769 1.00 96.44 412 LYS A N 1
ATOM 3386 C CA . LYS A 1 412 ? 8.040 4.545 -26.024 1.00 96.44 412 LYS A CA 1
ATOM 3387 C C . LYS A 1 412 ? 9.247 4.131 -25.203 1.00 96.44 412 LYS A C 1
ATOM 3389 O O . LYS A 1 412 ? 9.179 3.209 -24.393 1.00 96.44 412 LYS A O 1
ATOM 3394 N N . ILE A 1 413 ? 10.320 4.904 -25.341 1.00 93.12 413 ILE A N 1
ATOM 3395 C CA . ILE A 1 413 ? 11.485 4.829 -24.462 1.00 93.12 413 ILE A CA 1
ATOM 3396 C C . ILE A 1 413 ? 11.715 6.189 -23.813 1.00 93.12 413 ILE A C 1
ATOM 3398 O O . ILE A 1 413 ? 11.623 7.222 -24.472 1.00 93.12 413 ILE A O 1
ATOM 3402 N N . SER A 1 414 ? 12.023 6.202 -22.520 1.00 90.06 414 SER A N 1
ATOM 3403 C CA . SER A 1 414 ? 12.418 7.412 -21.801 1.00 90.06 414 SER A CA 1
ATOM 3404 C C . SER A 1 414 ? 13.729 7.190 -21.063 1.00 90.06 414 SER A C 1
ATOM 3406 O O . SER A 1 414 ? 13.879 6.190 -20.367 1.00 90.06 414 SER A O 1
ATOM 3408 N N . ILE A 1 415 ? 14.684 8.107 -21.201 1.00 85.19 415 ILE A N 1
ATOM 3409 C CA . ILE A 1 415 ? 15.996 8.026 -20.550 1.00 85.19 415 ILE A CA 1
ATOM 3410 C C . ILE A 1 415 ? 16.274 9.358 -19.865 1.00 85.19 415 ILE A C 1
ATOM 3412 O O . ILE A 1 415 ? 16.481 10.377 -20.521 1.00 85.19 415 ILE A O 1
ATOM 3416 N N . HIS A 1 416 ? 16.312 9.363 -18.533 1.00 80.19 416 HIS A N 1
ATOM 3417 C CA . HIS A 1 416 ? 16.607 10.563 -17.737 1.00 80.19 416 HIS A CA 1
ATOM 3418 C C . HIS A 1 416 ? 17.903 10.355 -16.957 1.00 80.19 416 HIS A C 1
ATOM 3420 O O . HIS A 1 416 ? 18.072 9.315 -16.332 1.00 80.19 416 HIS A O 1
ATOM 3426 N N . LYS A 1 417 ? 18.824 11.326 -16.937 1.00 70.94 417 LYS A N 1
ATOM 3427 C CA . LYS A 1 417 ? 20.049 11.249 -16.112 1.00 70.94 417 LYS A CA 1
ATOM 3428 C C . LYS A 1 417 ? 19.819 11.757 -14.680 1.00 70.94 417 LYS A C 1
ATOM 3430 O O . LYS A 1 417 ? 18.945 12.585 -14.438 1.00 70.94 417 LYS A O 1
ATOM 3435 N N . GLN A 1 418 ? 20.625 11.276 -13.727 1.00 61.91 418 GLN A N 1
ATOM 3436 C CA . GLN A 1 418 ? 20.623 11.768 -12.341 1.00 61.91 418 GLN A CA 1
ATOM 3437 C C . GLN A 1 418 ? 21.124 13.223 -12.233 1.00 61.91 418 GLN A C 1
ATOM 3439 O O . GLN A 1 418 ? 22.003 13.660 -12.973 1.00 61.91 418 GLN A O 1
ATOM 3444 N N . LEU A 1 419 ? 20.569 13.952 -11.258 1.00 53.19 419 LEU A N 1
ATOM 3445 C CA . LEU A 1 419 ? 20.697 15.404 -11.066 1.00 53.19 419 LEU A CA 1
ATOM 3446 C C . LEU A 1 419 ? 21.938 15.879 -10.284 1.00 53.19 419 LEU A C 1
ATOM 3448 O O . LEU A 1 419 ? 22.197 17.077 -10.279 1.00 53.19 419 LEU A O 1
ATOM 3452 N N . ASN A 1 420 ? 22.720 14.990 -9.661 1.00 48.41 420 ASN A N 1
ATOM 3453 C CA . ASN A 1 420 ? 23.715 15.394 -8.649 1.00 48.41 420 ASN A CA 1
ATOM 3454 C C . ASN A 1 420 ? 25.177 15.050 -8.951 1.00 48.41 420 ASN A C 1
ATOM 3456 O O . ASN A 1 420 ? 26.021 15.157 -8.065 1.00 48.41 420 ASN A O 1
ATOM 3460 N N . ILE A 1 421 ? 25.517 14.679 -10.184 1.00 47.94 421 ILE A N 1
ATOM 3461 C CA . ILE A 1 421 ? 26.914 14.413 -10.540 1.00 47.94 421 ILE A CA 1
ATOM 3462 C C . ILE A 1 421 ? 27.409 15.496 -11.491 1.00 47.94 421 ILE A C 1
ATOM 3464 O O . ILE A 1 421 ? 27.560 15.283 -12.688 1.00 47.94 421 ILE A O 1
ATOM 3468 N N . SER A 1 422 ? 27.666 16.681 -10.939 1.00 43.56 422 SER A N 1
ATOM 3469 C CA . SER A 1 422 ? 28.233 17.829 -11.657 1.00 43.56 422 SER A CA 1
ATOM 3470 C C . SER A 1 422 ? 29.679 17.620 -12.137 1.00 43.56 422 SER A C 1
ATOM 3472 O O . SER A 1 422 ? 30.255 18.547 -12.688 1.00 43.56 422 SER A O 1
ATOM 3474 N N . HIS A 1 423 ? 30.284 16.441 -11.932 1.00 41.91 423 HIS A N 1
ATOM 3475 C CA . HIS A 1 423 ? 31.730 16.251 -12.115 1.00 41.91 423 HIS A CA 1
ATOM 3476 C C . HIS A 1 423 ? 32.183 14.914 -12.721 1.00 41.91 423 HIS A C 1
ATOM 3478 O O . HIS A 1 423 ? 33.386 14.702 -12.838 1.00 41.91 423 HIS A O 1
ATOM 3484 N N . TYR A 1 424 ? 31.287 14.018 -13.150 1.00 43.84 424 TYR A N 1
ATOM 3485 C CA . TYR A 1 424 ? 31.721 12.771 -13.791 1.00 43.84 424 TYR A CA 1
ATOM 3486 C C . TYR A 1 424 ? 31.198 12.648 -15.213 1.00 43.84 424 TYR A C 1
ATOM 3488 O O . TYR A 1 424 ? 30.000 12.699 -15.486 1.00 43.84 424 TYR A O 1
ATOM 3496 N N . ASN A 1 425 ? 32.163 12.450 -16.103 1.00 51.47 425 ASN A N 1
ATOM 3497 C CA . ASN A 1 425 ? 32.054 12.182 -17.525 1.00 51.47 425 ASN A CA 1
ATOM 3498 C C . ASN A 1 425 ? 31.410 10.795 -17.750 1.00 51.47 425 ASN A C 1
ATOM 3500 O O . ASN A 1 425 ? 32.060 9.863 -18.218 1.00 51.47 425 ASN A O 1
ATOM 3504 N N . TYR A 1 426 ? 30.156 10.614 -17.320 1.00 53.00 426 TYR A N 1
ATOM 3505 C CA . TYR A 1 426 ? 29.443 9.354 -17.503 1.00 53.00 426 TYR A CA 1
ATOM 3506 C C . TYR A 1 426 ? 29.076 9.195 -18.982 1.00 53.00 426 TYR A C 1
ATOM 3508 O O . TYR A 1 426 ? 28.331 10.033 -19.512 1.00 53.00 426 TYR A O 1
ATOM 3516 N N . PRO A 1 427 ? 29.567 8.132 -19.646 1.00 55.72 427 PRO A N 1
ATOM 3517 C CA . PRO A 1 427 ? 29.260 7.883 -21.044 1.00 55.72 427 PRO A CA 1
ATOM 3518 C C . PRO A 1 427 ? 27.746 7.796 -21.228 1.00 55.72 427 PRO A C 1
ATOM 3520 O O . PRO A 1 427 ? 27.022 7.285 -20.373 1.00 55.72 427 PRO A O 1
ATOM 3523 N N . LEU A 1 428 ? 27.270 8.359 -22.334 1.00 65.69 428 LEU A N 1
ATOM 3524 C CA . LEU A 1 428 ? 25.878 8.229 -22.738 1.00 65.69 428 LEU A CA 1
ATOM 3525 C C . LEU A 1 428 ? 25.529 6.757 -22.931 1.00 65.69 428 LEU A C 1
ATOM 3527 O O . LEU A 1 428 ? 26.371 5.975 -23.375 1.00 65.69 428 LEU A O 1
ATOM 3531 N N . MET A 1 429 ? 24.299 6.403 -22.559 1.00 75.81 429 MET A N 1
ATOM 3532 C CA . MET A 1 429 ? 23.759 5.082 -22.842 1.00 75.81 429 MET A CA 1
ATOM 3533 C C . MET A 1 429 ? 23.735 4.887 -24.356 1.00 75.81 429 MET A C 1
ATOM 3535 O O . MET A 1 429 ? 23.191 5.723 -25.079 1.00 75.81 429 MET A O 1
ATOM 3539 N N . ASP A 1 430 ? 24.314 3.787 -24.822 1.00 78.88 430 ASP A N 1
ATOM 3540 C CA . ASP A 1 430 ? 24.177 3.367 -26.208 1.00 78.88 430 ASP A CA 1
ATOM 3541 C C . ASP A 1 430 ? 22.756 2.840 -26.442 1.00 78.88 430 ASP A C 1
ATOM 3543 O O . ASP A 1 430 ? 22.346 1.830 -25.865 1.00 78.88 430 ASP A O 1
ATOM 3547 N N . ILE A 1 431 ? 22.003 3.558 -27.274 1.00 80.38 431 ILE A N 1
ATOM 3548 C CA . ILE A 1 431 ? 20.613 3.248 -27.624 1.00 80.38 431 ILE A CA 1
ATOM 3549 C C . ILE A 1 431 ? 20.483 2.583 -28.997 1.00 80.38 431 ILE A C 1
ATOM 3551 O O . ILE A 1 431 ? 19.364 2.349 -29.445 1.00 80.38 431 ILE A O 1
ATOM 3555 N N . SER A 1 432 ? 21.592 2.300 -29.689 1.00 84.62 432 SER A N 1
ATOM 3556 C CA . SER A 1 432 ? 21.572 1.771 -31.061 1.00 84.62 432 SER A CA 1
ATOM 3557 C C . SER A 1 432 ? 20.742 0.492 -31.183 1.00 84.62 432 SER A C 1
ATOM 3559 O O . SER A 1 432 ? 19.871 0.415 -32.047 1.00 84.62 432 SER A O 1
ATOM 3561 N N . SER A 1 433 ? 20.916 -0.454 -30.257 1.00 86.19 433 SER A N 1
ATOM 3562 C CA . SER A 1 433 ? 20.123 -1.688 -30.192 1.00 86.19 433 SER A CA 1
ATOM 3563 C C . SER A 1 433 ? 18.619 -1.420 -30.079 1.00 86.19 433 SER A C 1
ATOM 3565 O O . SER A 1 433 ? 17.828 -2.117 -30.708 1.00 86.19 433 SER A O 1
ATOM 3567 N N . LEU A 1 434 ? 18.211 -0.400 -29.313 1.00 86.81 434 LEU A N 1
ATOM 3568 C CA . LEU A 1 434 ? 16.799 -0.064 -29.083 1.00 86.81 434 LEU A CA 1
ATOM 3569 C C . LEU A 1 434 ? 16.112 0.443 -30.354 1.00 86.81 434 LEU A C 1
ATOM 3571 O O . LEU A 1 434 ? 14.917 0.223 -30.534 1.00 86.81 434 LEU A O 1
ATOM 3575 N N . LEU A 1 435 ? 16.864 1.084 -31.256 1.00 90.19 435 LEU A N 1
ATOM 3576 C CA . LEU A 1 435 ? 16.338 1.585 -32.529 1.00 90.19 435 LEU A CA 1
ATOM 3577 C C . LEU A 1 435 ? 15.918 0.466 -33.489 1.00 90.19 435 LEU A C 1
ATOM 3579 O O . LEU A 1 435 ? 15.251 0.750 -34.480 1.00 90.19 435 LEU A O 1
ATOM 3583 N N . ASN A 1 436 ? 16.258 -0.791 -33.199 1.00 92.31 436 ASN A N 1
ATOM 3584 C CA . ASN A 1 436 ? 15.799 -1.940 -33.977 1.00 92.31 436 ASN A CA 1
ATOM 3585 C C . ASN A 1 436 ? 14.385 -2.402 -33.587 1.00 92.31 436 ASN A C 1
ATOM 3587 O O . ASN A 1 436 ? 13.825 -3.255 -34.273 1.00 92.31 436 ASN A O 1
ATOM 3591 N N . ALA A 1 437 ? 13.791 -1.855 -32.518 1.00 95.19 437 ALA A N 1
ATOM 3592 C CA . ALA A 1 437 ? 12.405 -2.144 -32.163 1.00 95.19 437 ALA A CA 1
ATOM 3593 C C . ALA A 1 437 ? 11.451 -1.574 -33.234 1.00 95.19 437 ALA A C 1
ATOM 3595 O O . ALA A 1 437 ? 11.453 -0.360 -33.475 1.00 95.19 437 ALA A O 1
ATOM 3596 N N . PRO A 1 438 ? 10.633 -2.414 -33.894 1.00 95.12 438 PRO A N 1
ATOM 3597 C CA . PRO A 1 438 ? 9.921 -2.025 -35.113 1.00 95.12 438 PRO A CA 1
ATOM 3598 C C . PRO A 1 438 ? 8.810 -0.997 -34.870 1.00 95.12 438 PRO A C 1
ATOM 3600 O O . PRO A 1 438 ? 8.549 -0.173 -35.740 1.00 95.12 438 PRO A O 1
ATOM 3603 N N . SER A 1 439 ? 8.186 -1.018 -33.692 1.00 96.81 439 SER A N 1
ATOM 3604 C CA . SER A 1 439 ? 7.069 -0.126 -33.344 1.00 96.81 439 SER A CA 1
ATOM 3605 C C . SER A 1 439 ? 7.492 1.104 -32.546 1.00 96.81 439 SER A C 1
ATOM 3607 O O . SER A 1 439 ? 6.632 1.882 -32.138 1.00 96.81 439 SER A O 1
ATOM 3609 N N . LEU A 1 440 ? 8.796 1.280 -32.307 1.00 96.50 440 LEU A N 1
ATOM 3610 C CA . LEU A 1 440 ? 9.312 2.418 -31.558 1.00 96.50 440 LEU A CA 1
ATOM 3611 C C . LEU A 1 440 ? 9.023 3.696 -32.343 1.00 96.50 440 LEU A C 1
ATOM 3613 O O . LEU A 1 440 ? 9.527 3.854 -33.455 1.00 96.50 440 LEU A O 1
ATOM 3617 N N . ASP A 1 441 ? 8.233 4.590 -31.755 1.00 95.75 441 ASP A N 1
ATOM 3618 C CA . ASP A 1 441 ? 7.786 5.838 -32.376 1.00 95.75 441 ASP A CA 1
ATOM 3619 C C . ASP A 1 441 ? 8.071 7.072 -31.508 1.00 95.75 441 ASP A C 1
ATOM 3621 O O . ASP A 1 441 ? 8.010 8.198 -32.007 1.00 95.75 441 ASP A O 1
ATOM 3625 N N . PHE A 1 442 ? 8.442 6.879 -30.236 1.00 95.06 442 PHE A N 1
ATOM 3626 C CA . PHE A 1 442 ? 8.703 7.967 -29.303 1.00 95.06 442 PHE A CA 1
ATOM 3627 C C . PHE A 1 442 ? 9.922 7.713 -28.410 1.00 95.06 442 PHE A C 1
ATOM 3629 O O . PHE A 1 442 ? 10.010 6.714 -27.691 1.00 95.06 442 PHE A O 1
ATOM 3636 N N . ILE A 1 443 ? 10.840 8.680 -28.385 1.00 91.38 443 ILE A N 1
ATOM 3637 C CA . ILE A 1 443 ? 11.984 8.712 -27.471 1.00 91.38 443 ILE A CA 1
ATOM 3638 C C . ILE A 1 443 ? 11.950 10.008 -26.662 1.00 91.38 443 ILE A C 1
ATOM 3640 O O . ILE A 1 443 ? 11.944 11.112 -27.204 1.00 91.38 443 ILE A O 1
ATOM 3644 N N . GLU A 1 444 ? 11.975 9.875 -25.342 1.00 88.75 444 GLU A N 1
ATOM 3645 C CA . GLU A 1 444 ? 12.108 10.986 -24.407 1.00 88.75 444 GLU A CA 1
ATOM 3646 C C . GLU A 1 444 ? 13.500 10.999 -23.776 1.00 88.75 444 GLU A C 1
ATOM 3648 O O . GLU A 1 444 ? 13.949 10.002 -23.214 1.00 88.75 444 GLU A O 1
ATOM 3653 N N . LEU A 1 445 ? 14.176 12.145 -23.829 1.00 83.19 445 LEU A N 1
ATOM 3654 C CA . LEU A 1 445 ? 15.498 12.338 -23.240 1.00 83.19 445 LEU A CA 1
ATOM 3655 C C . LEU A 1 445 ? 15.438 13.425 -22.160 1.00 83.19 445 LEU A C 1
ATOM 3657 O O . LEU A 1 445 ? 15.104 14.579 -22.429 1.00 83.19 445 LEU A O 1
ATOM 3661 N N . GLY A 1 446 ? 15.777 13.062 -20.925 1.00 77.12 446 GLY A N 1
ATOM 3662 C CA . GLY A 1 446 ? 15.895 13.987 -19.800 1.00 77.12 446 GLY A CA 1
ATOM 3663 C C . GLY A 1 446 ? 17.230 14.735 -19.801 1.00 77.12 446 GLY A C 1
ATOM 3664 O O . GLY A 1 446 ? 18.294 14.105 -19.834 1.00 77.12 446 GLY A O 1
ATOM 3665 N N . LEU A 1 447 ? 17.188 16.071 -19.732 1.00 68.06 447 LEU A N 1
ATOM 3666 C CA . LEU A 1 447 ? 18.366 16.949 -19.751 1.00 68.06 447 LEU A CA 1
ATOM 3667 C C . LEU A 1 447 ? 18.733 17.542 -18.394 1.00 68.06 447 LEU A C 1
ATOM 3669 O O . LEU A 1 447 ? 17.868 17.925 -17.612 1.00 68.06 447 LEU A O 1
ATOM 3673 N N . ASN A 1 448 ? 20.040 17.797 -18.253 1.00 55.44 448 ASN A N 1
ATOM 3674 C CA . ASN A 1 448 ? 20.560 18.907 -17.453 1.00 55.44 448 ASN A CA 1
ATOM 3675 C C . ASN A 1 448 ? 21.260 19.995 -18.300 1.00 55.44 448 ASN A C 1
ATOM 3677 O O . ASN A 1 448 ? 21.286 21.140 -17.855 1.00 55.44 448 ASN A O 1
ATOM 3681 N N . GLU A 1 449 ? 21.763 19.688 -19.510 1.00 53.66 449 GLU A N 1
ATOM 3682 C CA . GLU A 1 449 ? 22.377 20.655 -20.447 1.00 53.66 449 GLU A CA 1
ATOM 3683 C C . GLU A 1 449 ? 22.164 20.254 -21.927 1.00 53.66 449 GLU A C 1
ATOM 3685 O O . GLU A 1 449 ? 22.308 19.085 -22.284 1.00 53.66 449 GLU A O 1
ATOM 3690 N N . LYS A 1 450 ? 21.840 21.225 -22.801 1.00 53.84 450 LYS A N 1
ATOM 3691 C CA . LYS A 1 450 ? 21.424 21.028 -24.213 1.00 53.84 450 LYS A CA 1
ATOM 3692 C C . LYS A 1 450 ? 22.455 20.332 -25.123 1.00 53.84 450 LYS A C 1
ATOM 3694 O O . LYS A 1 450 ? 22.063 19.704 -26.100 1.00 53.84 450 LYS A O 1
ATOM 3699 N N . SER A 1 451 ? 23.755 20.449 -24.848 1.00 59.19 451 SER A N 1
ATOM 3700 C CA . SER A 1 451 ? 24.830 19.986 -25.748 1.00 59.19 451 SER A CA 1
ATOM 3701 C C . SER A 1 451 ? 25.075 18.472 -25.716 1.00 59.19 451 SER A C 1
ATOM 3703 O O . SER A 1 451 ? 25.756 17.945 -26.598 1.00 59.19 451 SER A O 1
ATOM 3705 N N . TYR A 1 452 ? 24.524 17.767 -24.723 1.00 64.38 452 TYR A N 1
ATOM 3706 C CA . TYR A 1 452 ? 24.997 16.435 -24.351 1.00 64.38 452 TYR A CA 1
ATOM 3707 C C . TYR A 1 452 ? 24.586 15.325 -25.332 1.00 64.38 452 TYR A C 1
ATOM 3709 O O . TYR A 1 452 ? 25.353 14.393 -25.512 1.00 64.38 452 TYR A O 1
ATOM 3717 N N . TYR A 1 453 ? 23.431 15.431 -26.000 1.00 68.75 453 TYR A N 1
ATOM 3718 C CA . TYR A 1 453 ? 22.897 14.363 -26.868 1.00 68.75 453 TYR A CA 1
ATOM 3719 C C . TYR A 1 453 ? 23.082 14.616 -28.374 1.00 68.75 453 TYR A C 1
ATOM 3721 O O . TYR A 1 453 ? 22.474 13.942 -29.201 1.00 68.75 453 TYR A O 1
ATOM 3729 N N . LYS A 1 454 ? 23.875 15.615 -28.791 1.00 73.69 454 LYS A N 1
ATOM 3730 C CA . LYS A 1 454 ? 23.924 16.036 -30.208 1.00 73.69 454 LYS A CA 1
ATOM 3731 C C . LYS A 1 454 ? 24.304 14.894 -31.165 1.00 73.69 454 LYS A C 1
ATOM 3733 O O . LYS A 1 454 ? 23.796 14.843 -32.286 1.00 73.69 454 LYS A O 1
ATOM 3738 N N . LYS A 1 455 ? 25.187 13.982 -30.740 1.00 74.75 455 LYS A N 1
ATOM 3739 C CA . LYS A 1 455 ? 25.612 12.829 -31.550 1.00 74.75 455 LYS A CA 1
ATOM 3740 C C . LYS A 1 455 ? 24.504 11.784 -31.657 1.00 74.75 455 LYS A C 1
ATOM 3742 O O . LYS A 1 455 ? 24.235 11.303 -32.752 1.00 74.75 455 LYS A O 1
ATOM 3747 N N . GLU A 1 456 ? 23.839 11.491 -30.550 1.00 76.19 456 GLU A N 1
ATOM 3748 C CA . GLU A 1 456 ? 22.754 10.522 -30.420 1.00 76.19 456 GLU A CA 1
ATOM 3749 C C . GLU A 1 456 ? 21.535 10.990 -31.206 1.00 76.19 456 GLU A C 1
ATOM 3751 O O . GLU A 1 456 ? 20.985 10.229 -31.988 1.00 76.19 456 GLU A O 1
ATOM 3756 N N . LEU A 1 457 ? 21.165 12.266 -31.090 1.00 80.06 457 LEU A N 1
ATOM 3757 C CA . LEU A 1 457 ? 20.070 12.854 -31.860 1.00 80.06 457 LEU A CA 1
ATOM 3758 C C . LEU A 1 457 ? 20.322 12.756 -33.366 1.00 80.06 457 LEU A C 1
ATOM 3760 O O . LEU A 1 457 ? 19.428 12.369 -34.116 1.00 80.06 457 LEU A O 1
ATOM 3764 N N . LYS A 1 458 ? 21.552 13.054 -33.807 1.00 83.19 458 LYS A N 1
ATOM 3765 C CA . LYS A 1 458 ? 21.952 12.888 -35.209 1.00 83.19 458 LYS A CA 1
ATOM 3766 C C . LYS A 1 458 ? 21.912 11.418 -35.630 1.00 83.19 458 LYS A C 1
ATOM 3768 O O . LYS A 1 458 ? 21.454 11.114 -36.724 1.00 83.19 458 LYS A O 1
ATOM 3773 N N . TYR A 1 459 ? 22.360 10.511 -34.766 1.00 84.19 459 TYR A N 1
ATOM 3774 C CA . TYR A 1 459 ? 22.308 9.075 -35.018 1.00 84.19 459 TYR A CA 1
ATOM 3775 C C . TYR A 1 459 ? 20.864 8.567 -35.143 1.00 84.19 459 TYR A C 1
ATOM 3777 O O . TYR A 1 459 ? 20.556 7.902 -36.129 1.00 84.19 459 TYR A O 1
ATOM 3785 N N . ILE A 1 460 ? 19.963 8.930 -34.222 1.00 86.00 460 ILE A N 1
ATOM 3786 C CA . ILE A 1 460 ? 18.542 8.564 -34.296 1.00 86.00 460 ILE A CA 1
ATOM 3787 C C . ILE A 1 460 ? 17.945 9.107 -35.594 1.00 86.00 460 ILE A C 1
ATOM 3789 O O . ILE A 1 460 ? 17.361 8.343 -36.352 1.00 86.00 460 ILE A O 1
ATOM 3793 N N . LYS A 1 461 ? 18.150 10.393 -35.913 1.00 86.12 461 LYS A N 1
ATOM 3794 C CA . LYS A 1 461 ? 17.598 10.991 -37.138 1.00 86.12 461 LYS A CA 1
ATOM 3795 C C . LYS A 1 461 ? 18.116 10.354 -38.423 1.00 86.12 461 LYS A C 1
ATOM 3797 O O . LYS A 1 461 ? 17.358 10.252 -39.378 1.00 86.12 461 LYS A O 1
ATOM 3802 N N . ASN A 1 462 ? 19.369 9.911 -38.446 1.00 89.69 462 ASN A N 1
ATOM 3803 C CA . ASN A 1 462 ? 19.936 9.248 -39.616 1.00 89.69 462 ASN A CA 1
ATOM 3804 C C . ASN A 1 462 ? 19.420 7.813 -39.807 1.00 89.69 462 ASN A C 1
ATOM 3806 O O . ASN A 1 462 ? 19.369 7.354 -40.942 1.00 89.69 462 ASN A O 1
ATOM 3810 N N . ASN A 1 463 ? 19.075 7.101 -38.728 1.00 89.81 463 ASN A N 1
ATOM 3811 C CA . ASN A 1 463 ? 18.694 5.682 -38.795 1.00 89.81 463 ASN A CA 1
ATOM 3812 C C . ASN A 1 463 ? 17.175 5.443 -38.710 1.00 89.81 463 ASN A C 1
ATOM 3814 O O . ASN A 1 463 ? 16.681 4.479 -39.284 1.00 89.81 463 ASN A O 1
ATOM 3818 N N . ARG A 1 464 ? 16.443 6.294 -37.985 1.00 92.44 464 ARG A N 1
ATOM 3819 C CA . ARG A 1 464 ? 14.997 6.204 -37.714 1.00 92.44 464 ARG A CA 1
ATOM 3820 C C . ARG A 1 464 ? 14.373 7.620 -37.675 1.00 92.44 464 ARG A C 1
ATOM 3822 O O . ARG A 1 464 ? 13.987 8.101 -36.603 1.00 92.44 464 ARG A O 1
ATOM 3829 N N . PRO A 1 465 ? 14.352 8.364 -38.801 1.00 90.88 465 PRO A N 1
ATOM 3830 C CA . PRO A 1 465 ? 13.914 9.766 -38.844 1.00 90.88 465 PRO A CA 1
ATOM 3831 C C . PRO A 1 465 ? 12.464 10.001 -38.398 1.00 90.88 465 PRO A C 1
ATOM 3833 O O . PRO A 1 465 ? 12.144 11.112 -37.957 1.00 90.88 465 PRO A O 1
ATOM 3836 N N . GLU A 1 466 ? 11.620 8.976 -38.513 1.00 92.69 466 GLU A N 1
ATOM 3837 C CA . GLU A 1 466 ? 10.200 8.963 -38.166 1.00 92.69 466 GLU A CA 1
ATOM 3838 C C . GLU A 1 466 ? 9.925 8.914 -36.657 1.00 92.69 466 GLU A C 1
ATOM 3840 O O . GLU A 1 466 ? 8.808 9.211 -36.239 1.00 92.69 466 GLU A O 1
ATOM 3845 N N . ILE A 1 467 ? 10.927 8.589 -35.831 1.00 92.44 467 ILE A N 1
ATOM 3846 C CA . ILE A 1 467 ? 10.779 8.601 -34.373 1.00 92.44 467 ILE A CA 1
ATOM 3847 C C . ILE A 1 467 ? 10.630 10.042 -33.874 1.00 92.44 467 ILE A C 1
ATOM 3849 O O . ILE A 1 467 ? 11.471 10.915 -34.128 1.00 92.44 467 ILE A O 1
ATOM 3853 N N . ASN A 1 468 ? 9.580 10.275 -33.089 1.00 92.31 468 ASN A N 1
ATOM 3854 C CA . ASN A 1 468 ? 9.359 11.522 -32.375 1.00 92.31 468 ASN A CA 1
ATOM 3855 C C . ASN A 1 468 ? 10.299 11.612 -31.175 1.00 92.31 468 ASN A C 1
ATOM 3857 O O . ASN A 1 468 ? 10.337 10.722 -30.326 1.00 92.31 468 ASN A O 1
ATOM 3861 N N . ILE A 1 469 ? 11.040 12.715 -31.078 1.00 88.12 469 ILE A N 1
ATOM 3862 C CA . ILE A 1 469 ? 11.993 12.930 -29.990 1.00 88.12 469 ILE A CA 1
ATOM 3863 C C . ILE A 1 469 ? 11.549 14.127 -29.154 1.00 88.12 469 ILE A C 1
ATOM 3865 O O . ILE A 1 469 ? 11.404 15.243 -29.661 1.00 88.12 469 ILE A O 1
ATOM 3869 N N . SER A 1 470 ? 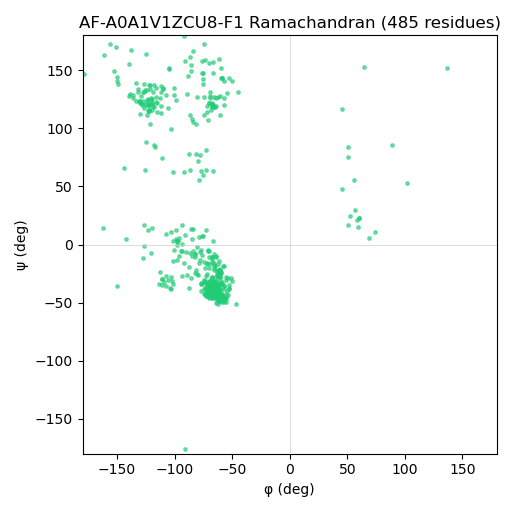11.360 13.885 -27.859 1.00 85.75 470 SER A N 1
ATOM 3870 C CA . SER A 1 470 ? 11.056 14.903 -26.858 1.00 85.75 470 SER A CA 1
ATOM 3871 C C . SER A 1 470 ? 12.225 15.056 -25.903 1.00 85.75 470 SER A C 1
ATOM 3873 O O . SER A 1 470 ? 12.790 14.071 -25.429 1.00 85.75 470 SER A O 1
ATOM 3875 N N . ILE A 1 471 ? 12.572 16.297 -25.590 1.00 79.19 471 ILE A N 1
ATOM 3876 C CA . ILE A 1 471 ? 13.654 16.603 -24.669 1.00 79.19 471 ILE A CA 1
ATOM 3877 C C . ILE A 1 471 ? 13.092 17.397 -23.489 1.00 79.19 471 ILE A C 1
ATOM 3879 O O . ILE A 1 471 ? 12.500 18.458 -23.676 1.00 79.19 471 ILE A O 1
ATOM 3883 N N . VAL A 1 472 ? 13.261 16.881 -22.270 1.00 76.19 472 VAL A N 1
ATOM 3884 C CA . VAL A 1 472 ? 12.604 17.415 -21.063 1.00 76.19 472 VAL A CA 1
ATOM 3885 C C . VAL A 1 472 ? 13.644 17.847 -20.028 1.00 76.19 472 VAL A C 1
ATOM 3887 O O . VAL A 1 472 ? 14.472 17.040 -19.610 1.00 76.19 472 VAL A O 1
ATOM 3890 N N . ASP A 1 473 ? 13.576 19.096 -19.555 1.00 71.12 473 ASP A N 1
ATOM 3891 C CA . ASP A 1 473 ? 14.278 19.552 -18.344 1.00 71.12 473 ASP A CA 1
ATOM 3892 C C . ASP A 1 473 ? 13.279 19.646 -17.186 1.00 71.12 473 ASP A C 1
ATOM 3894 O O . ASP A 1 473 ? 12.532 20.620 -17.030 1.00 71.12 473 ASP A O 1
ATOM 3898 N N . LYS A 1 474 ? 13.284 18.607 -16.345 1.00 60.06 474 LYS A N 1
ATOM 3899 C CA . LYS A 1 474 ? 12.383 18.493 -15.191 1.00 60.06 474 LYS A CA 1
ATOM 3900 C C . LYS A 1 474 ? 12.661 19.529 -14.089 1.00 60.06 474 LYS A C 1
ATOM 3902 O O . LYS A 1 474 ? 11.783 19.724 -13.258 1.00 60.06 474 LYS A O 1
ATOM 3907 N N . ARG A 1 475 ? 13.813 20.226 -14.070 1.00 57.56 475 ARG A N 1
ATOM 3908 C CA . ARG A 1 475 ? 14.071 21.312 -13.094 1.00 57.56 475 ARG A CA 1
ATOM 3909 C C . ARG A 1 475 ? 13.335 22.596 -13.451 1.00 57.56 475 ARG A C 1
ATOM 3911 O O . ARG A 1 475 ? 12.947 23.343 -12.561 1.00 57.56 475 ARG A O 1
ATOM 3918 N N . LYS A 1 476 ? 13.185 22.871 -14.748 1.00 52.16 476 LYS A N 1
ATOM 3919 C CA . LYS A 1 476 ? 12.589 24.118 -15.251 1.00 52.16 476 LYS A CA 1
ATOM 3920 C C . LYS A 1 476 ? 11.134 23.962 -15.685 1.00 52.16 476 LYS A C 1
ATOM 3922 O O . LYS A 1 476 ? 10.528 24.951 -16.082 1.00 52.16 476 LYS A O 1
ATOM 3927 N N . GLY A 1 477 ? 10.594 22.739 -15.659 1.00 54.38 477 GLY A N 1
ATOM 3928 C CA . GLY A 1 477 ? 9.282 22.439 -16.238 1.00 54.38 477 GLY A CA 1
ATOM 3929 C C . GLY A 1 477 ? 9.225 22.737 -17.740 1.00 54.38 477 GLY A C 1
ATOM 3930 O O . GLY A 1 477 ? 8.152 23.001 -18.271 1.00 54.38 477 GLY A O 1
ATOM 3931 N N . GLN A 1 478 ? 10.380 22.756 -18.415 1.00 53.56 478 GLN A N 1
ATOM 3932 C CA . GLN A 1 478 ? 10.496 23.101 -19.829 1.00 53.56 478 GLN A CA 1
ATOM 3933 C C . GLN A 1 478 ? 10.623 21.828 -20.664 1.00 53.56 478 GLN A C 1
ATOM 3935 O O . GLN A 1 478 ? 11.390 20.919 -20.337 1.00 53.56 478 GLN A O 1
ATOM 3940 N N . GLN A 1 479 ? 9.871 21.790 -21.759 1.00 56.16 479 GLN A N 1
ATOM 3941 C CA . GLN A 1 479 ? 9.900 20.729 -22.754 1.00 56.16 479 GLN A CA 1
ATOM 3942 C C . GLN A 1 479 ? 10.263 21.344 -24.104 1.00 56.16 479 GLN A C 1
ATOM 3944 O O . GLN A 1 479 ? 9.714 22.374 -24.496 1.00 56.16 479 GLN A O 1
ATOM 3949 N N . TRP A 1 480 ? 11.193 20.714 -24.814 1.00 57.56 480 TRP A N 1
ATOM 3950 C CA . TRP A 1 480 ? 11.610 21.126 -26.147 1.00 57.56 480 TRP A CA 1
ATOM 3951 C C . TRP A 1 480 ? 11.399 19.987 -27.139 1.00 57.56 480 TRP A C 1
ATOM 3953 O O . TRP A 1 480 ? 11.740 18.832 -26.874 1.00 57.56 480 TRP A O 1
ATOM 3963 N N . HIS A 1 481 ? 10.876 20.340 -28.308 1.00 60.47 481 HIS A N 1
ATOM 3964 C CA . HIS A 1 481 ? 10.852 19.463 -29.472 1.00 60.47 481 HIS A CA 1
ATOM 3965 C C . HIS A 1 481 ? 12.163 19.588 -30.249 1.00 60.47 481 HIS A C 1
ATOM 3967 O O . HIS A 1 481 ? 12.796 20.646 -30.245 1.00 60.47 481 HIS A O 1
ATOM 3973 N N . LEU A 1 482 ? 12.570 18.497 -30.898 1.00 55.50 482 LEU A N 1
ATOM 3974 C CA . LEU A 1 482 ? 13.882 18.353 -31.529 1.00 55.50 482 LEU A CA 1
ATOM 3975 C C . LEU A 1 482 ? 14.246 19.485 -32.508 1.00 55.50 482 LEU A C 1
ATOM 3977 O O . LEU A 1 482 ? 15.396 19.923 -32.531 1.00 55.50 482 LEU A O 1
ATOM 3981 N N . ASP A 1 483 ? 13.276 19.982 -33.275 1.00 57.06 483 ASP A N 1
ATOM 3982 C CA . ASP A 1 483 ? 13.496 21.016 -34.297 1.00 57.06 483 ASP A CA 1
ATOM 3983 C C . ASP A 1 483 ? 13.991 22.346 -33.698 1.00 57.06 483 ASP A C 1
ATOM 3985 O O . ASP A 1 483 ? 14.706 23.105 -34.349 1.00 57.06 483 ASP A O 1
ATOM 3989 N N . ASN A 1 484 ? 13.706 22.590 -32.415 1.00 56.53 484 ASN A N 1
ATOM 3990 C CA . ASN A 1 484 ? 14.187 23.757 -31.669 1.00 56.53 484 ASN A CA 1
ATOM 3991 C C . ASN A 1 484 ? 15.603 23.577 -31.088 1.00 56.53 484 ASN A C 1
ATOM 3993 O O . ASN A 1 484 ? 16.116 24.488 -30.440 1.00 56.53 484 ASN A O 1
ATOM 3997 N N . ILE A 1 485 ? 16.193 22.383 -31.211 1.00 54.75 485 ILE A N 1
ATOM 3998 C CA . ILE A 1 485 ? 17.448 21.991 -30.542 1.00 54.75 485 ILE A CA 1
ATOM 3999 C C . ILE A 1 485 ? 18.592 21.823 -31.546 1.00 54.75 485 ILE A C 1
ATOM 4001 O O . ILE A 1 485 ? 19.754 22.005 -31.185 1.00 54.75 485 ILE A O 1
ATOM 4005 N N . LEU A 1 486 ? 18.277 21.432 -32.785 1.00 52.84 486 LEU A N 1
ATOM 4006 C CA . LEU A 1 486 ? 19.262 21.257 -33.857 1.00 52.84 486 LEU A CA 1
ATOM 4007 C C . LEU A 1 486 ? 19.643 22.571 -34.561 1.00 52.84 486 LEU A C 1
ATOM 4009 O O . LEU A 1 486 ? 20.747 22.635 -35.108 1.00 52.84 486 LEU A O 1
ATOM 4013 N N . ASN A 1 487 ? 18.762 23.575 -34.519 1.00 49.28 487 ASN A N 1
ATOM 4014 C CA . ASN A 1 487 ? 19.040 24.969 -34.883 1.00 49.28 487 ASN A CA 1
ATOM 4015 C C . ASN A 1 487 ? 19.736 25.691 -33.726 1.00 49.28 487 ASN A C 1
ATOM 4017 O O . ASN A 1 487 ? 20.678 26.465 -34.005 1.00 49.28 487 ASN A O 1
#

pLDDT: mean 75.19, std 18.23, range [32.53, 98.81]

Foldseek 3Di:
DVVVVVVVVVVVVVVVVPPPDDPQDLVRLQVVLVVCVVVLVLVVSLVSLVVSCVVVVHDALSSLLSQLSSCVSVVVLVSNVVSLVVNVVHDDDPVSVVVSVVSVVVSVVSVVVVVVVVPPPDDDDPPPVVVVVVVVVVVVVVVVVVVVVVVVVVVVVVVVVVVVVVVLVVLVVLVVVCVVVVDLVSLQVSCVVCVPDPCVVVSLVSLCVVLDQEDEAAAQPPPPRLLSNLNHQEYAYELNHPQCADDCSVLSNCNHAYYHYAHNDEARDDDLSPLSNLNHQYDEEAAHQDDHQNPLSNLNHQEYAYNHYHQEDHPNVLSVQNHAEDHHHDDHQHAHCLSVLSRQRHAEDHDRHQEDDLSVLSNQNHQYDAYAQYAYDDQNVLVNQNHAEAEYAQYLAQERHYQVLSNQRHAEYEYAHDDPCPDDPRHDRDCVNVLNNPNHAEYEYEDPDLPRCPVVLVVCCVSPVRHWYKYDHPVVRDIDGPVVRND

Nearest PDB structures (foldseek):
  8wei-assembly1_A  TM=6.727E-01  e=6.890E-07  Brassica napus
  5l0w-assembly1_B  TM=3.894E-01  e=1.136E-01  Thermochaetoides thermophila
  8ffz-assembly1_C  TM=3.421E-01  e=8.401E-02  Saccharomyces cerevisiae S288C
  4i17-assembly1_A  TM=3.786E-01  e=8.482E-01  Bacteroides fragilis NCTC 9343
  8j8p-assembly1_C  TM=3.046E-01  e=5.966E-01  Saccharomyces eubayanus

Radius of gyration: 41.49 Å; Cα contacts (8 Å, |Δi|>4): 790; chains: 1; bounding box: 75×40×139 Å

Secondary structure (DSSP, 8-state):
-HHHHHHHHHHHHHHHHTTS-S---HHHHHHHHHHHHHTT-HHHHHHHHHHHHHHHTS--HHHHHHHHHHHHHTT-HHHHHHHHHHHHHS---HHHHHHHHHHHHHHHHHHHHHHHHHTTSS--SSHHHHHHHHHHHHHHHHHHHHHHHHHHHHHHHHHHHHHHHHHHHHHHHHHHHHHHTT-HHHHHHHHHH-TT-SSHHHHHHHHHHT---EEEE-TT--STTGGG-TT-SEEEE-TTS--SS--GGGGG-TT--EEEE-SSSS-----GGGGG-TT--EEEEEE-S---GGGGG-TT--EEEEEE--SSPPTTGGG-TT--EEEE-SSS-B---HHHHT-TT--EEEEEBSEE-GGGGG-TT--EEEEES-SEE-GGGGG-TT--EEEEES----B--S-GGG-TT--EEEEE--SS-TT--PPPPB-TGGGG-TT--EEEEE-SSTTTTHHHHHHHHHH-TTSEEEEEETTTTEEEETHHHH-

Sequence (487 aa):
MKTLRTLIIAILLLFFLNTKLYPQSPKELFYTATEHYQNKRYNDAIKTVATIESNLGRSNAVLEYLKVKCYFELKEFDMAEKSLQAFFEYKAADYMVDEMLKYADNIRNEKITGKKTSLKNEQNTSLELHSKIQNEVFNKEISKIESKLAQNKASLKNNEVKRVNEAINTEKEEFEFALETNKIEYLEEFLVKHPKSTLKKEAELYIEKFNIKKLIVRNNNQLPFLKYHRNIEHLTIYYDCKLESFPEEILELKKLKFLIINPSLSNIGLPEEIDKLRNLEYLYLGGIDSLPTKFGNLTHLSEFTCGYGPKSIPKGFSNLINLRSLKISPKYHRNNIEEIYELPNLESLEIDATQIDDSIVNLKKLKKLSLYFTETLSSKIAELDSLEELHLNGSKIKYISGDFSKLKTLRKISIHKQLNISHYNYPLMDISSLLNAPSLDFIELGLNEKSYYKKELKYIKNNRPEINISIVDKRKGQQWHLDNILN

Mean predicted aligned error: 18.51 Å